Protein AF-A0A9E4MGE8-F1 (afdb_monomer)

Sequence (577 aa):
MRVRQAAPSGRPTAGGVLAAAIGLVLLVYFVRRAGAGDVAAGIARLGWAFLAVAALGGARFLVRAAAWMRCMDGSHRLRLRGTFQAVIAGDAVGNLTPLSLIAGEPAKALMLRHREPVGRTLPALVVENLFYTLTVAIVITSGLAVLPLVLQAPGPRWLAGAVLLTVLAALVVAAHWVVRSRVRAASRALGWLARRGVAAAWAARTAVRVRAVEDDLHAAYPHEWSRLLPVAGLELAFHLLAIAEIYLVLSLISGRTPTLLEAFLFESTNRVVGAAFKFVPLRIGVDEAGSGLLAGLIGFGTATGVTLALIRKGRMLVWTSLGVAALVGRGLSFGHVLAGQREPGADAAVVVMARSPVGGRAPKSRLADAVEREADRRRLYAAFLQDTIDICRSVEGAALRVAYTPDGGSAGLDALGVRGDELLQQRGADLGARERAAFADLFAAGFRKVVMVGSDLPTLPAGHIRQALEQVAAGTTVLGPSDDGGYYLIALAAPAPGATVPDLFSDIRWSTASALEDTRAAAGRAGLQVALVPGWRDVDDAAGLARLRAELAGGSGRARAPETTRVLDELFRGQPA

Structure (mmCIF, N/CA/C/O backbone):
data_AF-A0A9E4MGE8-F1
#
_entry.id   AF-A0A9E4MGE8-F1
#
loop_
_atom_site.group_PDB
_atom_site.id
_atom_site.type_symbol
_atom_site.label_atom_id
_atom_site.label_alt_id
_atom_site.label_comp_id
_atom_site.label_asym_id
_atom_site.label_entity_id
_atom_site.label_seq_id
_atom_site.pdbx_PDB_ins_code
_atom_site.Cartn_x
_atom_site.Cartn_y
_atom_site.Cartn_z
_atom_site.occupancy
_atom_site.B_iso_or_equiv
_atom_site.auth_seq_id
_atom_site.auth_comp_id
_atom_site.auth_asym_id
_atom_site.auth_atom_id
_atom_site.pdbx_PDB_model_num
ATOM 1 N N . MET A 1 1 ? 1.849 -36.539 -2.079 1.00 31.06 1 MET A N 1
ATOM 2 C CA . MET A 1 1 ? 0.618 -35.860 -1.613 1.00 31.06 1 MET A CA 1
ATOM 3 C C . MET A 1 1 ? 0.739 -34.386 -2.000 1.00 31.06 1 MET A C 1
ATOM 5 O O . MET A 1 1 ? 1.685 -33.737 -1.579 1.00 31.06 1 MET A O 1
ATOM 9 N N . ARG A 1 2 ? -0.081 -33.915 -2.949 1.00 28.81 2 ARG A N 1
ATOM 10 C CA . ARG A 1 2 ? 0.085 -32.626 -3.650 1.00 28.81 2 ARG A CA 1
ATOM 11 C C . ARG A 1 2 ? -0.424 -31.465 -2.791 1.00 28.81 2 ARG A C 1
ATOM 13 O O . ARG A 1 2 ? -1.624 -31.381 -2.549 1.00 28.81 2 ARG A O 1
ATOM 20 N N . VAL A 1 3 ? 0.449 -30.538 -2.405 1.00 24.02 3 VAL A N 1
ATOM 21 C CA . VAL A 1 3 ? 0.032 -29.251 -1.829 1.00 24.02 3 VAL A CA 1
ATOM 22 C C . VAL A 1 3 ? -0.209 -28.276 -2.986 1.00 24.02 3 VAL A C 1
ATOM 24 O O . VAL A 1 3 ? 0.709 -27.628 -3.477 1.00 24.02 3 VAL A O 1
ATOM 27 N N . ARG A 1 4 ? -1.457 -28.208 -3.467 1.00 24.45 4 ARG A N 1
ATOM 28 C CA . ARG A 1 4 ? -1.943 -27.109 -4.315 1.00 24.45 4 ARG A CA 1
ATOM 29 C C . ARG A 1 4 ? -1.897 -25.823 -3.483 1.00 24.45 4 ARG A C 1
ATOM 31 O O . ARG A 1 4 ? -2.769 -25.624 -2.644 1.00 24.45 4 ARG A O 1
ATOM 38 N N . GLN A 1 5 ? -0.918 -24.950 -3.705 1.00 31.92 5 GLN A N 1
ATOM 39 C CA . GLN A 1 5 ? -1.023 -23.565 -3.244 1.00 31.92 5 GLN A CA 1
ATOM 40 C C . GLN A 1 5 ? -1.653 -22.735 -4.359 1.00 31.92 5 GLN A C 1
ATOM 42 O O . GLN A 1 5 ? -1.094 -22.579 -5.442 1.00 31.92 5 GLN A O 1
ATOM 47 N N . ALA A 1 6 ? -2.882 -22.299 -4.099 1.00 25.64 6 ALA A N 1
ATOM 48 C CA . ALA A 1 6 ? -3.673 -21.474 -4.991 1.00 25.64 6 ALA A CA 1
ATOM 49 C C . ALA A 1 6 ? -2.993 -20.116 -5.212 1.00 25.64 6 ALA A C 1
ATOM 51 O O . ALA A 1 6 ? -2.552 -19.472 -4.259 1.00 25.64 6 ALA A O 1
ATOM 52 N N . ALA A 1 7 ? -2.957 -19.671 -6.469 1.00 28.05 7 ALA A N 1
ATOM 53 C CA . ALA A 1 7 ? -2.705 -18.277 -6.807 1.00 28.05 7 ALA A CA 1
ATOM 54 C C . ALA A 1 7 ? -3.651 -17.371 -5.991 1.00 28.05 7 ALA A C 1
ATOM 56 O O . ALA A 1 7 ? -4.811 -17.753 -5.790 1.00 28.05 7 ALA A O 1
ATOM 57 N N . PRO A 1 8 ? -3.216 -16.185 -5.527 1.00 29.73 8 PRO A N 1
ATOM 58 C CA . PRO A 1 8 ? -4.112 -15.249 -4.870 1.00 29.73 8 PRO A CA 1
ATOM 59 C C . PRO A 1 8 ? -5.097 -14.713 -5.913 1.00 29.73 8 PRO A C 1
ATOM 61 O O . PRO A 1 8 ? -4.849 -13.736 -6.613 1.00 29.73 8 PRO A O 1
ATOM 64 N N . SER A 1 9 ? -6.232 -15.393 -6.047 1.00 28.30 9 SER A N 1
ATOM 65 C CA . SER A 1 9 ? -7.427 -14.832 -6.657 1.00 28.30 9 SER A CA 1
ATOM 66 C C . SER A 1 9 ? -7.769 -13.539 -5.920 1.00 28.30 9 SER A C 1
ATOM 68 O O . SER A 1 9 ? -7.679 -13.522 -4.695 1.00 28.30 9 SER A O 1
ATOM 70 N N . GLY A 1 10 ? -8.268 -12.511 -6.610 1.00 36.81 10 GLY A N 1
ATOM 71 C CA . GLY A 1 10 ? -8.882 -11.325 -5.986 1.00 36.81 10 GLY A CA 1
ATOM 72 C C . GLY A 1 10 ? -10.137 -11.626 -5.144 1.00 36.81 10 GLY A C 1
ATOM 73 O O . GLY A 1 10 ? -10.943 -10.739 -4.890 1.00 36.81 10 GLY A O 1
ATOM 74 N N . ARG A 1 11 ? -10.330 -12.886 -4.737 1.00 38.44 11 ARG A N 1
ATOM 75 C CA . ARG A 1 11 ? -11.315 -13.321 -3.759 1.00 38.44 11 ARG A CA 1
ATOM 76 C C . ARG A 1 11 ? -10.761 -13.036 -2.360 1.00 38.44 11 ARG A C 1
ATOM 78 O O . ARG A 1 11 ? -9.571 -13.263 -2.129 1.00 38.44 11 ARG A O 1
ATOM 85 N N . PRO A 1 12 ? -11.597 -12.558 -1.426 1.00 50.50 12 PRO A N 1
ATOM 86 C CA . PRO A 1 12 ? -11.178 -12.350 -0.046 1.00 50.50 12 PRO A CA 1
ATOM 87 C C . PRO A 1 12 ? -10.554 -13.639 0.504 1.00 50.50 12 PRO A C 1
ATOM 89 O O . PRO A 1 12 ? -11.057 -14.738 0.260 1.00 50.50 12 PRO A O 1
ATOM 92 N N . THR A 1 13 ? -9.425 -13.515 1.206 1.00 57.91 13 THR A N 1
ATOM 93 C CA . THR A 1 13 ? -8.747 -14.674 1.799 1.00 57.91 13 THR A CA 1
ATOM 94 C C . THR A 1 13 ? -9.714 -15.391 2.740 1.00 57.91 13 THR A C 1
ATOM 96 O O . THR A 1 13 ? -10.454 -14.739 3.477 1.00 57.91 13 THR A O 1
ATOM 99 N N . ALA A 1 14 ? -9.718 -16.728 2.747 1.00 66.44 14 ALA A N 1
ATOM 100 C CA . ALA A 1 14 ? -10.630 -17.507 3.594 1.00 66.44 14 ALA A CA 1
ATOM 101 C C . ALA A 1 14 ? -10.556 -17.088 5.077 1.00 66.44 14 ALA A C 1
ATOM 103 O O . ALA A 1 14 ? -11.580 -16.988 5.747 1.00 66.44 14 ALA A O 1
ATOM 104 N N . GLY A 1 15 ? -9.356 -16.742 5.560 1.00 65.25 15 GLY A N 1
ATOM 105 C CA . GLY A 1 15 ? -9.156 -16.188 6.902 1.00 65.25 15 GLY A CA 1
ATOM 106 C C . GLY A 1 15 ? -9.789 -14.806 7.109 1.00 65.25 15 GLY A C 1
ATOM 107 O O . GLY A 1 15 ? -10.347 -14.554 8.171 1.00 65.25 15 GLY A O 1
ATOM 108 N N . GLY A 1 16 ? -9.768 -13.929 6.100 1.00 62.19 16 GLY A N 1
ATOM 109 C CA . GLY A 1 16 ? -10.437 -12.625 6.156 1.00 62.19 16 GLY A CA 1
ATOM 110 C C . GLY A 1 16 ? -11.963 -12.746 6.177 1.00 62.19 16 GLY A C 1
ATOM 111 O O . GLY A 1 16 ? -12.618 -12.049 6.948 1.00 62.19 16 GLY A O 1
ATOM 112 N N . VAL A 1 17 ? -12.525 -13.673 5.391 1.00 70.81 17 VAL A N 1
ATOM 113 C CA . VAL A 1 17 ? -13.969 -13.979 5.405 1.00 70.81 17 VAL A CA 1
ATOM 114 C C . VAL A 1 17 ? -14.391 -14.540 6.763 1.00 70.81 17 VAL A C 1
ATOM 116 O O . VAL A 1 17 ? -15.380 -14.086 7.333 1.00 70.81 17 VAL A O 1
ATOM 119 N N . LEU A 1 18 ? -13.616 -15.478 7.314 1.00 77.06 18 LEU A N 1
ATOM 120 C CA . LEU A 1 18 ? -13.885 -16.060 8.628 1.00 77.06 18 LEU A CA 1
ATOM 121 C C . LEU A 1 18 ? -13.809 -15.009 9.746 1.00 77.06 18 LEU A C 1
ATOM 123 O O . LEU A 1 18 ? -14.706 -14.944 10.582 1.00 77.06 18 LEU A O 1
ATOM 127 N N . ALA A 1 19 ? -12.785 -14.151 9.741 1.00 68.81 19 ALA A N 1
ATOM 128 C CA . ALA A 1 19 ? -12.653 -13.070 10.717 1.00 68.81 19 ALA A CA 1
ATOM 129 C C . ALA A 1 19 ? -13.820 -12.071 10.637 1.00 68.81 19 ALA A C 1
ATOM 131 O O . ALA A 1 19 ? -14.340 -11.657 11.672 1.00 68.81 19 ALA A O 1
ATOM 132 N N . ALA A 1 20 ? -14.272 -11.722 9.427 1.00 69.62 20 ALA A N 1
ATOM 133 C CA . ALA A 1 20 ? -15.438 -10.863 9.231 1.00 69.62 20 ALA A CA 1
ATOM 134 C C . ALA A 1 20 ? -16.737 -11.526 9.723 1.00 69.62 20 ALA A C 1
ATOM 136 O O . ALA A 1 20 ? -17.550 -10.866 10.368 1.00 69.62 20 ALA A O 1
ATOM 137 N N . ALA A 1 21 ? -16.916 -12.830 9.484 1.00 78.88 21 ALA A N 1
ATOM 138 C CA . ALA A 1 21 ? -18.068 -13.584 9.978 1.00 78.88 21 ALA A CA 1
ATOM 139 C C . ALA A 1 21 ? -18.095 -13.653 11.516 1.00 78.88 21 ALA A C 1
ATOM 141 O O . ALA A 1 21 ? -19.127 -13.374 12.123 1.00 78.88 21 ALA A O 1
ATOM 142 N N . ILE A 1 22 ? -16.954 -13.946 12.153 1.00 78.81 22 ILE A N 1
ATOM 143 C CA . ILE A 1 22 ? -16.813 -13.924 13.620 1.00 78.81 22 ILE A CA 1
ATOM 144 C C . ILE A 1 22 ? -17.110 -12.520 14.160 1.00 78.81 22 ILE A C 1
ATOM 146 O O . ILE A 1 22 ? -17.864 -12.371 15.121 1.00 78.81 22 ILE A O 1
ATOM 150 N N . GLY A 1 23 ? -16.565 -11.485 13.516 1.00 76.88 23 GLY A N 1
ATOM 151 C CA . GLY A 1 23 ? -16.836 -10.092 13.859 1.00 76.88 23 GLY A CA 1
ATOM 152 C C . GLY A 1 23 ? -18.323 -9.744 13.782 1.00 76.88 23 GLY A C 1
ATOM 153 O O . GLY A 1 23 ? -18.859 -9.118 14.692 1.00 76.88 23 GLY A O 1
ATOM 154 N N . LEU A 1 24 ? -19.030 -10.200 12.745 1.00 84.12 24 LEU A N 1
ATOM 155 C CA . LEU A 1 24 ? -20.470 -9.978 12.606 1.00 84.12 24 LEU A CA 1
ATOM 156 C C . LEU A 1 24 ? -21.272 -10.662 13.723 1.00 84.12 24 LEU A C 1
ATOM 158 O O . LEU A 1 24 ? -22.190 -10.057 14.276 1.00 84.12 24 LEU A O 1
ATOM 162 N N . VAL A 1 25 ? -20.906 -11.891 14.100 1.00 85.19 25 VAL A N 1
ATOM 163 C CA . VAL A 1 25 ? -21.530 -12.595 15.233 1.00 85.19 25 VAL A CA 1
ATOM 164 C C . VAL A 1 25 ? -21.305 -11.830 16.539 1.00 85.19 25 VAL A C 1
ATOM 166 O O . VAL A 1 25 ? -22.256 -11.618 17.292 1.00 85.19 25 VAL A O 1
ATOM 169 N N . LEU A 1 26 ? -20.079 -11.357 16.786 1.00 77.75 26 LEU A N 1
ATOM 170 C CA . LEU A 1 26 ? -19.760 -10.534 17.956 1.00 77.75 26 LEU A CA 1
ATOM 171 C C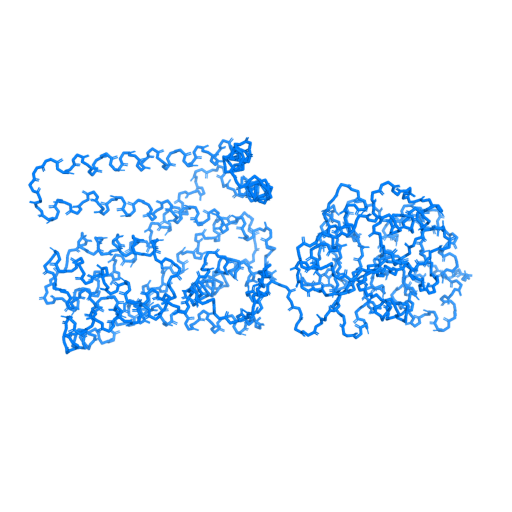 . LEU A 1 26 ? -20.566 -9.233 17.968 1.00 77.75 26 LEU A C 1
ATOM 173 O O . LEU A 1 26 ? -21.129 -8.881 19.002 1.00 77.75 26 LEU A O 1
ATOM 177 N N . LEU A 1 27 ? -20.682 -8.552 16.825 1.00 82.75 27 LEU A N 1
ATOM 178 C CA . LEU A 1 27 ? -21.488 -7.340 16.697 1.00 82.75 27 LEU A CA 1
ATOM 179 C C . LEU A 1 27 ? -22.944 -7.601 17.103 1.00 82.75 27 LEU A C 1
ATOM 181 O O . LEU A 1 27 ? -23.476 -6.903 17.965 1.00 82.75 27 LEU A O 1
ATOM 185 N N . VAL A 1 28 ? -23.577 -8.624 16.520 1.00 86.06 28 VAL A N 1
ATOM 186 C CA . VAL A 1 28 ? -24.973 -8.978 16.825 1.00 86.06 28 VAL A CA 1
ATOM 187 C C . VAL A 1 28 ? -25.135 -9.327 18.303 1.00 86.06 28 VAL A C 1
ATOM 189 O O . VAL A 1 28 ? -26.086 -8.872 18.940 1.00 86.06 28 VAL A O 1
ATOM 192 N N . TYR A 1 29 ? -24.200 -10.092 18.867 1.00 85.19 29 TYR A N 1
ATOM 193 C CA . TYR A 1 29 ? -24.209 -10.449 20.281 1.00 85.19 29 TYR A CA 1
ATOM 194 C C . TYR A 1 29 ? -24.134 -9.215 21.190 1.00 85.19 29 TYR A C 1
ATOM 196 O O . TYR A 1 29 ? -24.973 -9.067 22.078 1.00 85.19 29 TYR A O 1
ATOM 204 N N . PHE A 1 30 ? -23.182 -8.305 20.962 1.00 79.50 30 PHE A N 1
ATOM 205 C CA . PHE A 1 30 ? -23.012 -7.122 21.809 1.00 79.50 30 PHE A CA 1
ATOM 206 C C . PHE A 1 30 ? -24.156 -6.123 21.666 1.00 79.50 30 PHE A C 1
ATOM 208 O O . PHE A 1 30 ? -24.572 -5.564 22.675 1.00 79.50 30 PHE A O 1
ATOM 215 N N . VAL A 1 31 ? -24.719 -5.945 20.467 1.00 85.38 31 VAL A N 1
ATOM 216 C CA . VAL A 1 31 ? -25.910 -5.100 20.268 1.00 85.38 31 VAL A CA 1
ATOM 217 C C . VAL A 1 31 ? -27.126 -5.689 20.985 1.00 85.38 31 VAL A C 1
ATOM 219 O O . VAL A 1 31 ? -27.850 -4.959 21.659 1.00 85.38 31 VAL A O 1
ATOM 222 N N . ARG A 1 32 ? -27.339 -7.010 20.909 1.00 87.75 32 ARG A N 1
ATOM 223 C CA . ARG A 1 32 ? -28.428 -7.673 21.645 1.00 87.75 32 ARG A CA 1
ATOM 224 C C . ARG A 1 32 ? -28.228 -7.592 23.155 1.00 87.75 32 ARG A C 1
ATOM 226 O O . ARG A 1 32 ? -29.169 -7.261 23.864 1.00 87.75 32 ARG A O 1
ATOM 233 N N . ARG A 1 33 ? -27.009 -7.847 23.639 1.00 85.25 33 ARG A N 1
ATOM 234 C CA . ARG A 1 33 ? -26.662 -7.794 25.067 1.00 85.25 33 ARG A CA 1
ATOM 235 C C . ARG A 1 33 ? -26.763 -6.383 25.644 1.00 85.25 33 ARG A C 1
ATOM 237 O O . ARG A 1 33 ? -27.135 -6.231 26.799 1.00 85.25 33 ARG A O 1
ATOM 244 N N . ALA A 1 34 ? -26.413 -5.37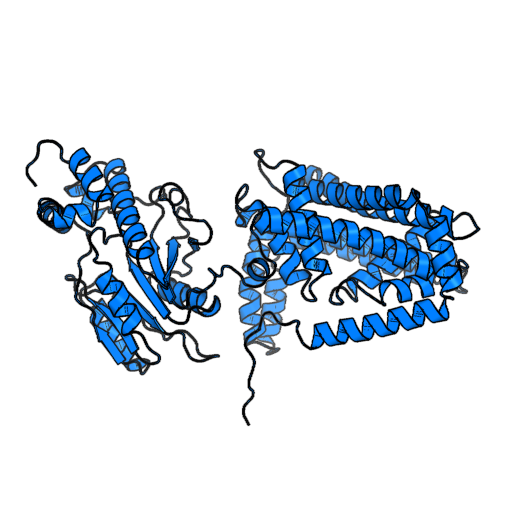3 24.855 1.00 79.75 34 ALA A N 1
ATOM 245 C CA . ALA A 1 34 ? -26.562 -3.970 25.216 1.00 79.75 34 ALA A CA 1
ATOM 246 C C . ALA A 1 34 ? -28.022 -3.494 25.245 1.00 79.75 34 ALA A C 1
ATOM 248 O O . ALA A 1 34 ? -28.279 -2.452 25.829 1.00 79.75 34 ALA A O 1
ATOM 249 N N . GLY A 1 35 ? -28.947 -4.222 24.613 1.00 87.88 35 GLY A N 1
ATOM 250 C CA . GLY A 1 35 ? -30.307 -3.756 24.363 1.00 87.88 35 GLY A CA 1
ATOM 251 C C . GLY A 1 35 ? -30.375 -2.923 23.082 1.00 87.88 35 GLY A C 1
ATOM 252 O O . GLY A 1 35 ? -29.946 -1.772 23.033 1.00 87.88 35 GLY A O 1
ATOM 253 N N . ALA A 1 36 ? -30.951 -3.494 22.019 1.00 88.25 36 ALA A N 1
ATOM 254 C CA . ALA A 1 36 ? -31.031 -2.823 20.718 1.00 88.25 36 ALA A CA 1
ATOM 255 C C . ALA A 1 36 ? -31.822 -1.499 20.774 1.00 88.25 36 ALA A C 1
ATOM 257 O O . ALA A 1 36 ? -31.479 -0.557 20.062 1.00 88.25 36 ALA A O 1
ATOM 258 N N . GLY A 1 37 ? -32.840 -1.416 21.640 1.00 89.62 37 GLY A N 1
ATOM 259 C CA . GLY A 1 37 ? -33.617 -0.194 21.867 1.00 89.62 37 GLY A CA 1
ATOM 260 C C . GLY A 1 37 ? -32.779 0.939 22.463 1.00 89.62 37 GLY A C 1
ATOM 261 O O . GLY A 1 37 ? -32.812 2.053 21.947 1.00 89.62 37 GLY A O 1
ATOM 262 N N . ASP A 1 38 ? -31.961 0.646 23.477 1.00 87.19 38 ASP A N 1
ATOM 263 C CA . ASP A 1 38 ? -31.092 1.637 24.125 1.00 87.19 38 ASP A CA 1
ATOM 264 C C . ASP A 1 38 ? -30.008 2.149 23.176 1.00 87.19 38 ASP A C 1
ATOM 266 O O . ASP A 1 38 ? -29.726 3.350 23.127 1.00 87.19 38 ASP A O 1
ATOM 270 N N . VAL A 1 39 ? -29.447 1.247 22.365 1.00 88.44 39 VAL A N 1
ATOM 271 C CA . VAL A 1 39 ? -28.485 1.598 21.315 1.00 88.44 39 VAL A CA 1
ATOM 272 C C . VAL A 1 39 ? -29.127 2.508 20.266 1.00 88.44 39 VAL A C 1
ATOM 274 O O . VAL A 1 39 ? -28.564 3.550 19.923 1.00 88.44 39 VAL A O 1
ATOM 277 N N . ALA A 1 40 ? -30.323 2.161 19.781 1.00 89.56 40 ALA A N 1
ATOM 278 C CA . ALA A 1 40 ? -31.053 2.977 18.815 1.00 89.56 40 ALA A CA 1
ATOM 279 C C . ALA A 1 40 ? -31.410 4.360 19.387 1.00 89.56 40 ALA A C 1
ATOM 281 O O . ALA A 1 40 ? -31.203 5.372 18.718 1.00 89.56 40 ALA A O 1
ATOM 282 N N . ALA A 1 41 ? -31.866 4.425 20.640 1.00 90.06 41 ALA A N 1
ATOM 283 C CA . ALA A 1 41 ? -32.166 5.678 21.328 1.00 90.06 41 ALA A CA 1
ATOM 284 C C . ALA A 1 41 ? -30.911 6.543 21.536 1.00 90.06 41 ALA A C 1
ATOM 286 O O . ALA A 1 41 ? -30.963 7.767 21.416 1.00 90.06 41 ALA A O 1
ATOM 287 N N . GLY A 1 42 ? -29.762 5.930 21.832 1.00 85.50 42 GLY A N 1
ATOM 288 C CA . GLY A 1 42 ? -28.476 6.621 21.909 1.00 85.50 42 GLY A CA 1
ATOM 289 C C . GLY A 1 42 ? -28.039 7.222 20.568 1.00 85.50 42 GLY A C 1
ATOM 290 O O . GLY A 1 42 ? -27.629 8.380 20.523 1.00 85.50 42 GLY A O 1
ATOM 291 N N . ILE A 1 43 ? -28.192 6.483 19.463 1.00 89.44 43 ILE A N 1
ATOM 292 C CA . ILE A 1 43 ? -27.929 6.997 18.107 1.00 89.44 43 ILE A CA 1
ATOM 293 C C . ILE A 1 43 ? -28.898 8.137 17.758 1.00 89.44 43 ILE A C 1
ATOM 295 O O . ILE A 1 43 ? -28.467 9.164 17.235 1.00 89.44 43 ILE A O 1
ATOM 299 N N . ALA A 1 44 ? -30.185 7.996 18.085 1.00 91.62 44 ALA A N 1
ATOM 300 C CA . ALA A 1 44 ? -31.191 9.029 17.839 1.00 91.62 44 ALA A CA 1
ATOM 301 C C . ALA A 1 44 ? -30.887 10.332 18.599 1.00 91.62 44 ALA A C 1
ATOM 303 O O . ALA A 1 44 ? -31.021 11.413 18.029 1.00 91.62 44 ALA A O 1
ATOM 304 N N . ARG A 1 45 ? -30.403 10.239 19.848 1.00 92.75 45 ARG A N 1
ATOM 305 C CA . ARG A 1 45 ? -29.980 11.397 20.659 1.00 92.75 45 ARG A CA 1
ATOM 306 C C . ARG A 1 45 ? -28.820 12.182 20.051 1.00 92.75 45 ARG A C 1
ATOM 308 O O . ARG A 1 45 ? -28.742 13.388 20.257 1.00 92.75 45 ARG A O 1
ATOM 315 N N . LEU A 1 46 ? -27.933 11.529 19.298 1.00 93.56 46 LEU A N 1
ATOM 316 C CA . LEU A 1 46 ? -26.842 12.222 18.613 1.00 93.56 46 LEU A CA 1
ATOM 317 C C . LEU A 1 46 ? -27.372 13.165 17.519 1.00 93.56 46 LEU A C 1
ATOM 319 O O . LEU A 1 46 ? -26.873 14.280 17.372 1.00 93.56 46 LEU A O 1
ATOM 323 N N . GLY A 1 47 ? -28.362 12.716 16.742 1.00 92.56 47 GLY A N 1
ATOM 324 C CA . GLY A 1 47 ? -28.975 13.497 15.665 1.00 92.56 47 GLY A CA 1
ATOM 325 C C . GLY A 1 47 ? -27.949 14.177 14.744 1.00 92.56 47 GLY A C 1
ATOM 326 O O . GLY A 1 47 ? -26.974 13.569 14.295 1.00 92.56 47 GLY A O 1
ATOM 327 N N . TRP A 1 48 ? -28.143 15.475 14.492 1.00 93.19 48 TRP A N 1
ATOM 328 C CA . TRP A 1 48 ? -27.269 16.284 13.633 1.00 93.19 48 TRP A CA 1
ATOM 329 C C . TRP A 1 48 ? -25.858 16.509 14.189 1.00 93.19 48 TRP A C 1
ATOM 331 O O . TRP A 1 48 ? -24.954 16.838 13.418 1.00 93.19 48 TRP A O 1
ATOM 341 N N . ALA A 1 49 ? -25.617 16.264 15.483 1.00 95.06 49 ALA A N 1
ATOM 342 C CA . ALA A 1 49 ? -24.269 16.335 16.049 1.00 95.06 49 ALA A CA 1
ATOM 343 C C . ALA A 1 49 ? -23.320 15.295 15.425 1.00 95.06 49 ALA A C 1
ATOM 345 O O . ALA A 1 49 ? -22.099 15.453 15.486 1.00 95.06 49 ALA A O 1
ATOM 346 N N . PHE A 1 50 ? -23.852 14.280 14.732 1.00 95.56 50 PHE A N 1
ATOM 347 C CA . PHE A 1 50 ? -23.054 13.381 13.901 1.00 95.56 50 PHE A CA 1
ATOM 348 C C . PHE A 1 50 ? -22.219 14.125 12.844 1.00 95.56 50 PHE A C 1
ATOM 350 O O . PHE A 1 50 ? -21.110 13.691 12.536 1.00 95.56 50 PHE A O 1
ATOM 357 N N . LEU A 1 51 ? -22.682 15.270 12.324 1.00 96.31 51 LEU A N 1
ATOM 358 C CA . LEU A 1 51 ? -21.892 16.087 11.395 1.00 96.31 51 LEU A CA 1
ATOM 359 C C . LEU A 1 51 ? -20.627 16.646 12.058 1.00 96.31 51 LEU A C 1
ATOM 361 O O . LEU A 1 51 ? -19.566 16.657 11.435 1.00 96.31 51 LEU A O 1
ATOM 365 N N . ALA A 1 52 ? -20.702 17.040 13.333 1.00 96.75 52 ALA A N 1
ATOM 366 C CA . ALA A 1 52 ? -19.533 17.468 14.098 1.00 96.75 52 ALA A CA 1
ATOM 367 C C . ALA A 1 52 ? -18.568 16.295 14.344 1.00 96.75 52 ALA A C 1
ATOM 369 O O . ALA A 1 52 ? -17.358 16.444 14.187 1.00 96.75 52 ALA A O 1
ATOM 370 N N . VAL A 1 53 ? -19.096 15.099 14.628 1.00 97.12 53 VAL A N 1
ATOM 371 C CA . VAL A 1 53 ? -18.306 13.857 14.732 1.00 97.12 53 VAL A CA 1
ATOM 372 C C . VAL A 1 53 ? -17.610 13.531 13.399 1.00 97.12 53 VAL A C 1
ATOM 374 O O . VAL A 1 53 ? -16.423 13.198 13.374 1.00 97.12 53 VAL A O 1
ATOM 377 N N . ALA A 1 54 ? -18.310 13.678 12.270 1.00 96.19 54 ALA A N 1
ATOM 378 C CA . ALA A 1 54 ? -17.747 13.533 10.929 1.00 96.19 54 ALA A CA 1
ATOM 379 C C . ALA A 1 54 ? -16.643 14.560 10.647 1.00 96.19 54 ALA A C 1
ATOM 381 O O . ALA A 1 54 ? -15.576 14.176 10.157 1.00 96.19 54 ALA A O 1
ATOM 382 N N . ALA A 1 55 ? -16.859 15.825 11.013 1.00 97.19 55 ALA A N 1
ATOM 383 C CA . ALA A 1 55 ? -15.895 16.909 10.852 1.00 97.19 55 ALA A CA 1
ATOM 384 C C . ALA A 1 55 ? -14.628 16.698 11.696 1.00 97.19 55 ALA A C 1
ATOM 386 O O . ALA A 1 55 ? -13.524 16.828 11.166 1.00 97.19 55 ALA A O 1
ATOM 387 N N . LEU A 1 56 ? -14.760 16.285 12.963 1.00 97.19 56 LEU A N 1
ATOM 388 C CA . LEU A 1 56 ? -13.624 15.906 13.813 1.00 97.19 56 LEU A CA 1
ATOM 389 C C . LEU A 1 56 ? -12.838 14.738 13.201 1.00 97.19 56 LEU A C 1
ATOM 391 O O . LEU A 1 56 ? -11.608 14.778 13.140 1.00 97.19 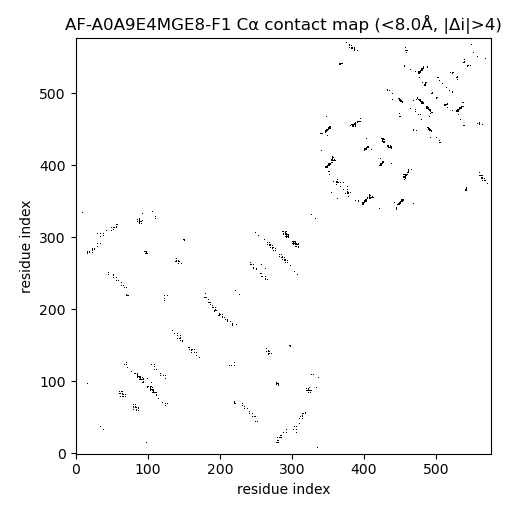56 LEU A O 1
ATOM 395 N N . GLY A 1 57 ? -13.536 13.745 12.639 1.00 95.06 57 GLY A N 1
ATOM 396 C CA . GLY A 1 57 ? -12.920 12.682 11.845 1.00 95.06 57 GLY A CA 1
ATOM 397 C C . GLY A 1 57 ? -12.111 13.201 10.651 1.00 95.06 57 GLY A C 1
ATOM 398 O O . GLY A 1 57 ? -11.004 12.728 10.407 1.00 95.06 57 GLY A O 1
ATOM 399 N N . GLY A 1 58 ? -12.631 14.197 9.933 1.00 96.25 58 GLY A N 1
ATOM 400 C CA . GLY A 1 58 ? -11.939 14.845 8.816 1.00 96.25 58 GLY A CA 1
ATOM 401 C C . GLY A 1 58 ? -10.710 15.638 9.249 1.00 96.25 58 GLY A C 1
ATOM 402 O O . GLY A 1 58 ? -9.651 15.522 8.632 1.00 96.25 58 GLY A O 1
ATOM 403 N N . ALA A 1 59 ? -10.818 16.387 10.349 1.00 97.56 59 ALA A N 1
ATOM 404 C CA . ALA A 1 59 ? -9.708 17.138 10.930 1.00 97.56 59 ALA A CA 1
ATOM 405 C C . ALA A 1 59 ? -8.519 16.224 11.261 1.00 97.56 59 ALA A C 1
ATOM 407 O O . ALA A 1 59 ? -7.371 16.572 10.993 1.00 97.56 59 ALA A O 1
ATOM 408 N N . ARG A 1 60 ? -8.782 15.004 11.739 1.00 96.88 60 ARG A N 1
ATOM 409 C CA . ARG A 1 60 ? -7.739 13.998 11.986 1.00 96.88 60 ARG A CA 1
ATOM 410 C C . ARG A 1 60 ? -6.991 13.593 10.716 1.00 96.88 60 ARG A C 1
ATOM 412 O O . ARG A 1 60 ? -5.767 13.489 10.737 1.00 96.88 60 ARG A O 1
ATOM 419 N N . PHE A 1 61 ? -7.699 13.387 9.607 1.00 96.19 61 PHE A N 1
ATOM 420 C CA . PHE A 1 61 ? -7.060 13.091 8.323 1.00 96.19 61 PHE A CA 1
ATOM 421 C C . PHE A 1 61 ? -6.268 14.285 7.777 1.00 96.19 61 PHE A C 1
ATOM 423 O O . PHE A 1 61 ? -5.204 14.085 7.193 1.00 96.19 61 PHE A O 1
ATOM 430 N N . LEU A 1 62 ? -6.736 15.519 7.999 1.00 96.25 62 LEU A N 1
ATOM 431 C CA . LEU A 1 62 ? -5.994 16.734 7.641 1.00 96.25 62 LEU A CA 1
ATOM 432 C C . LEU A 1 62 ? -4.682 16.844 8.417 1.00 96.25 62 LEU A C 1
ATOM 434 O O . LEU A 1 62 ? -3.647 17.130 7.821 1.00 96.25 62 LEU A O 1
ATOM 438 N N . VAL A 1 63 ? -4.721 16.573 9.721 1.00 96.38 63 VAL A N 1
ATOM 439 C CA . VAL A 1 63 ? -3.540 16.581 10.588 1.00 96.38 63 VAL A CA 1
ATOM 440 C C . VAL A 1 63 ? -2.515 15.539 10.133 1.00 96.38 63 VAL A C 1
ATOM 442 O O . VAL A 1 63 ? -1.350 15.889 9.956 1.00 96.38 63 VAL A O 1
ATOM 445 N N . ARG A 1 64 ? -2.941 14.304 9.825 1.00 94.19 64 ARG A N 1
ATOM 446 C CA . ARG A 1 64 ? -2.046 13.274 9.259 1.00 94.19 64 ARG A CA 1
ATOM 447 C C . ARG A 1 64 ? -1.477 13.660 7.896 1.00 94.19 64 ARG A C 1
ATOM 449 O O . ARG A 1 64 ? -0.295 13.465 7.631 1.00 94.19 64 ARG A O 1
ATOM 456 N N . ALA A 1 65 ? -2.297 14.243 7.021 1.00 94.00 65 ALA A N 1
ATOM 457 C CA . ALA A 1 65 ? -1.828 14.731 5.726 1.00 94.00 65 ALA A CA 1
ATOM 458 C C . ALA A 1 65 ? -0.776 15.842 5.885 1.00 94.00 65 ALA A C 1
ATOM 460 O O . ALA A 1 65 ? 0.220 15.848 5.164 1.00 94.00 65 ALA A O 1
ATOM 461 N N . ALA A 1 66 ? -0.968 16.752 6.844 1.00 93.25 66 ALA A N 1
ATOM 462 C CA . ALA A 1 66 ? 0.003 17.790 7.168 1.00 93.25 66 ALA A CA 1
ATOM 463 C C . ALA A 1 66 ? 1.299 17.205 7.753 1.00 93.25 66 ALA A C 1
ATOM 465 O O . ALA A 1 66 ? 2.377 17.642 7.355 1.00 93.25 66 ALA A O 1
ATOM 466 N N . ALA A 1 67 ? 1.208 16.205 8.637 1.00 92.19 67 ALA A N 1
ATOM 467 C CA . ALA A 1 67 ? 2.370 15.521 9.205 1.00 92.19 67 ALA A CA 1
ATOM 468 C C . ALA A 1 67 ? 3.203 14.856 8.102 1.00 92.19 67 ALA A C 1
ATOM 470 O O . ALA A 1 67 ? 4.397 15.129 7.979 1.00 92.19 67 ALA A O 1
ATOM 471 N N . TRP A 1 68 ? 2.551 14.100 7.214 1.00 90.81 68 TRP A N 1
ATOM 472 C CA . TRP A 1 68 ? 3.217 13.441 6.092 1.00 90.81 68 TRP A CA 1
ATOM 473 C C . TRP A 1 68 ? 3.888 14.430 5.129 1.00 90.81 68 TRP A C 1
ATOM 475 O O . TRP A 1 68 ? 5.025 14.208 4.720 1.00 90.81 68 TRP A O 1
ATOM 485 N N . MET A 1 69 ? 3.240 15.559 4.814 1.00 88.69 69 MET A N 1
ATOM 486 C CA . MET A 1 69 ? 3.849 16.614 3.987 1.00 88.69 69 MET A CA 1
ATOM 487 C C . MET A 1 69 ? 5.117 17.204 4.613 1.00 88.69 69 MET A C 1
ATOM 489 O O . MET A 1 69 ? 6.006 17.624 3.882 1.00 88.69 69 MET A O 1
ATOM 493 N N . ARG A 1 70 ? 5.211 17.255 5.947 1.00 87.31 70 ARG A N 1
ATOM 494 C CA . ARG A 1 70 ? 6.395 17.769 6.657 1.00 87.31 70 ARG A CA 1
ATOM 495 C C . ARG A 1 70 ? 7.537 16.762 6.736 1.00 87.31 70 ARG A C 1
ATOM 497 O O . ARG A 1 70 ? 8.667 17.174 6.969 1.00 87.31 70 ARG A O 1
ATOM 504 N N . CYS A 1 71 ? 7.262 15.481 6.502 1.00 85.50 71 CYS A N 1
ATOM 505 C CA . CYS A 1 71 ? 8.283 14.446 6.354 1.00 85.50 71 CYS A CA 1
ATOM 506 C C . CYS A 1 71 ? 8.917 14.418 4.951 1.00 85.50 71 CYS A C 1
ATOM 508 O O . CYS A 1 71 ? 9.824 13.624 4.721 1.00 85.50 71 CYS A O 1
ATOM 510 N N . MET A 1 72 ? 8.444 15.234 4.003 1.00 80.44 72 MET A N 1
ATOM 511 C CA . MET A 1 72 ? 9.017 15.329 2.659 1.00 80.44 72 MET A CA 1
ATOM 512 C C . MET A 1 72 ? 9.991 16.510 2.588 1.00 80.44 72 MET A C 1
ATOM 514 O O . MET A 1 72 ? 9.600 17.652 2.827 1.00 80.44 72 MET A O 1
ATOM 518 N N . ASP A 1 73 ? 11.253 16.253 2.239 1.00 65.44 73 ASP A N 1
ATOM 519 C CA . ASP A 1 73 ? 12.228 17.320 1.994 1.00 65.44 73 ASP A CA 1
ATOM 520 C C . ASP A 1 73 ? 11.953 18.021 0.649 1.00 65.44 73 ASP A C 1
ATOM 522 O O . ASP A 1 73 ? 11.562 17.379 -0.324 1.00 65.44 73 ASP A O 1
ATOM 526 N N . GLY A 1 74 ? 12.197 19.331 0.567 1.00 58.06 74 GLY A N 1
ATOM 527 C CA . GLY A 1 74 ? 12.091 20.117 -0.670 1.00 58.06 74 GLY A CA 1
ATOM 528 C C . GLY A 1 74 ? 10.710 20.734 -0.915 1.00 58.06 74 GLY A C 1
ATOM 529 O O . GLY A 1 74 ? 9.701 20.059 -1.102 1.00 58.06 74 GLY A O 1
ATOM 530 N N . SER A 1 75 ? 10.665 22.063 -0.958 1.00 48.88 75 SER A N 1
ATOM 531 C CA . SER A 1 75 ? 9.523 22.815 -1.465 1.00 48.88 75 SER A CA 1
ATOM 532 C C . SER A 1 75 ? 9.419 22.612 -2.975 1.00 48.88 75 SER A C 1
ATOM 534 O O . SER A 1 75 ? 10.324 23.024 -3.687 1.00 48.88 75 SER A O 1
ATOM 536 N N . HIS A 1 76 ? 8.353 21.967 -3.462 1.00 52.31 76 HIS A N 1
ATOM 537 C CA . HIS A 1 76 ? 7.393 22.528 -4.429 1.00 52.31 76 HIS A CA 1
ATOM 538 C C . HIS A 1 76 ? 6.389 21.464 -4.934 1.00 52.31 76 HIS A C 1
ATOM 540 O O . HIS A 1 76 ? 6.775 20.389 -5.358 1.00 52.31 76 HIS A O 1
ATOM 546 N N . ARG A 1 77 ? 5.100 21.862 -4.993 1.00 57.25 77 ARG A N 1
ATOM 547 C CA . ARG A 1 77 ? 3.929 21.283 -5.716 1.00 57.25 77 ARG A CA 1
ATOM 548 C C . ARG A 1 77 ? 2.908 20.411 -4.968 1.00 57.25 77 ARG A C 1
ATOM 550 O O . ARG A 1 77 ? 1.778 20.314 -5.464 1.00 57.25 77 ARG A O 1
ATOM 557 N N . LEU A 1 78 ? 3.175 19.860 -3.782 1.00 71.12 78 LEU A N 1
ATOM 558 C CA . LEU A 1 78 ? 2.119 19.139 -3.049 1.00 71.12 78 LEU A CA 1
ATOM 559 C C . LEU A 1 78 ? 1.139 20.086 -2.345 1.00 71.12 78 LEU A C 1
ATOM 561 O O . LEU A 1 78 ? 1.487 20.850 -1.450 1.00 71.12 78 LEU A O 1
ATOM 565 N N . ARG A 1 79 ? -0.133 20.008 -2.747 1.00 84.62 79 ARG A N 1
ATOM 566 C CA . ARG A 1 79 ? -1.245 20.713 -2.094 1.00 84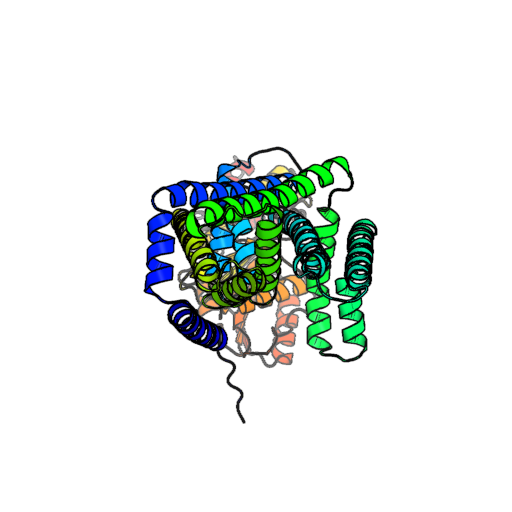.62 79 ARG A CA 1
ATOM 567 C C . ARG A 1 79 ? -1.850 19.827 -1.009 1.00 84.62 79 ARG A C 1
ATOM 569 O O . ARG A 1 79 ? -2.129 18.661 -1.289 1.00 84.62 79 ARG A O 1
ATOM 576 N N . LEU A 1 80 ? -2.194 20.415 0.142 1.00 88.12 80 LEU A N 1
ATOM 577 C CA . LEU A 1 80 ? -2.856 19.723 1.259 1.00 88.12 80 LEU A CA 1
ATOM 578 C C . LEU A 1 80 ? -4.069 18.903 0.805 1.00 88.12 80 LEU A C 1
ATOM 580 O O . LEU A 1 80 ? -4.222 17.757 1.204 1.00 88.12 80 LEU A O 1
ATOM 584 N N . ARG A 1 81 ? -4.885 19.440 -0.111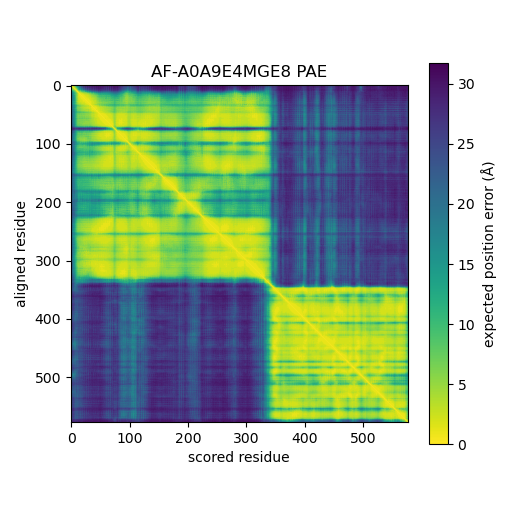 1.00 89.50 81 ARG A N 1
ATOM 585 C CA . ARG A 1 81 ? -6.037 18.727 -0.688 1.00 89.50 81 ARG A CA 1
ATOM 586 C C . ARG A 1 81 ? -5.649 17.411 -1.375 1.00 89.50 81 ARG A C 1
ATOM 588 O O . ARG A 1 81 ? -6.370 16.427 -1.255 1.00 89.50 81 ARG A O 1
ATOM 595 N N . GLY A 1 82 ? -4.539 17.395 -2.116 1.00 88.62 82 GLY A N 1
ATOM 596 C CA . GLY A 1 82 ? -4.071 16.201 -2.823 1.00 88.62 82 GLY A CA 1
ATOM 597 C C . GLY A 1 82 ? -3.579 15.127 -1.858 1.00 88.62 82 GLY A C 1
ATOM 598 O O . GLY A 1 82 ? -3.947 13.964 -2.012 1.00 88.62 82 GLY A O 1
ATOM 599 N N . THR A 1 83 ? -2.818 15.534 -0.842 1.00 91.50 83 THR A N 1
ATOM 600 C CA . THR A 1 83 ? -2.327 14.641 0.213 1.00 91.50 83 THR A CA 1
ATOM 601 C C . THR A 1 83 ? -3.467 14.118 1.078 1.00 91.50 83 THR A C 1
ATOM 603 O O . THR A 1 83 ? -3.534 12.928 1.348 1.00 91.50 83 THR A O 1
ATOM 606 N N . PHE A 1 84 ? -4.420 14.975 1.445 1.00 94.44 84 PHE A N 1
ATOM 607 C CA . PHE A 1 84 ? -5.622 14.587 2.176 1.00 94.44 84 PHE A CA 1
ATOM 608 C C . PHE A 1 84 ? -6.408 13.498 1.440 1.00 94.44 84 PHE A C 1
ATOM 610 O O . PHE A 1 84 ? -6.725 12.475 2.036 1.00 94.44 84 PHE A O 1
ATOM 617 N N . GLN A 1 85 ? -6.647 13.677 0.133 1.00 93.19 85 GLN A N 1
ATOM 618 C CA . GLN A 1 85 ? -7.293 12.664 -0.710 1.00 93.19 85 GLN A CA 1
ATOM 619 C C . GLN A 1 85 ? -6.522 11.339 -0.726 1.00 93.19 85 GLN A C 1
ATOM 621 O O . GLN A 1 85 ? -7.134 10.279 -0.651 1.00 93.19 85 GLN A O 1
ATOM 626 N N . ALA A 1 86 ? -5.189 11.399 -0.794 1.00 91.81 86 ALA A N 1
ATOM 627 C CA . ALA A 1 86 ? -4.347 10.210 -0.730 1.00 91.81 86 ALA A CA 1
ATOM 628 C C . ALA A 1 86 ? -4.454 9.499 0.629 1.00 91.81 86 ALA A C 1
ATOM 630 O O . ALA A 1 86 ? -4.589 8.280 0.669 1.00 91.81 86 ALA A O 1
ATOM 631 N N . VAL A 1 87 ? -4.459 10.249 1.737 1.00 93.38 87 VAL A N 1
ATOM 632 C CA . VAL A 1 87 ? -4.580 9.701 3.096 1.00 93.38 87 VAL A CA 1
ATOM 633 C C . VAL A 1 87 ? -5.929 9.010 3.304 1.00 93.38 87 VAL A C 1
ATOM 635 O O . VAL A 1 87 ? -5.936 7.865 3.753 1.00 93.38 87 VAL A O 1
ATOM 638 N N . ILE A 1 88 ? -7.053 9.649 2.950 1.00 94.94 88 ILE A N 1
ATOM 639 C CA . ILE A 1 88 ? -8.389 9.041 3.120 1.00 94.94 88 ILE A CA 1
ATOM 640 C C . ILE A 1 88 ? -8.577 7.803 2.237 1.00 94.94 88 ILE A C 1
ATOM 642 O O . ILE A 1 88 ? -9.226 6.844 2.641 1.00 94.94 88 ILE A O 1
ATOM 646 N N . ALA A 1 89 ? -7.983 7.790 1.046 1.00 90.88 89 ALA A N 1
ATOM 647 C CA . ALA A 1 89 ? -8.014 6.641 0.157 1.00 90.88 89 ALA A CA 1
ATOM 648 C C . ALA A 1 89 ? -7.193 5.466 0.689 1.00 90.88 89 ALA A C 1
ATOM 650 O O . ALA A 1 89 ? -7.663 4.330 0.677 1.00 90.88 89 ALA A O 1
ATOM 651 N N . GLY A 1 90 ? -5.985 5.732 1.191 1.00 89.00 90 GLY A N 1
ATOM 652 C CA . GLY A 1 90 ? -5.179 4.705 1.842 1.00 89.00 90 GLY A CA 1
ATOM 653 C C . GLY A 1 90 ? -5.847 4.146 3.095 1.00 89.00 90 GLY A C 1
ATOM 654 O O . GLY A 1 90 ? -5.809 2.937 3.313 1.00 89.00 90 GLY A O 1
ATOM 655 N N . ASP A 1 91 ? -6.517 4.996 3.879 1.00 90.56 91 ASP A N 1
ATOM 656 C CA . ASP A 1 91 ? -7.321 4.559 5.027 1.00 90.56 91 ASP A CA 1
ATOM 657 C C . ASP A 1 91 ? -8.507 3.688 4.589 1.00 90.56 91 ASP A C 1
ATOM 659 O O . ASP A 1 91 ? -8.733 2.628 5.166 1.00 90.56 91 ASP A O 1
ATOM 663 N N . ALA A 1 92 ? -9.205 4.060 3.510 1.00 89.88 92 ALA A N 1
ATOM 664 C CA . ALA A 1 92 ? -10.300 3.267 2.955 1.00 89.88 92 ALA A CA 1
ATOM 665 C C . ALA A 1 92 ? -9.839 1.870 2.503 1.00 89.88 92 ALA A C 1
ATOM 667 O O . ALA A 1 92 ? -10.460 0.867 2.859 1.00 89.88 92 ALA A O 1
ATOM 668 N N . VAL A 1 93 ? -8.719 1.786 1.776 1.00 85.12 93 VAL A N 1
ATOM 669 C CA . VAL A 1 93 ? -8.097 0.503 1.397 1.00 85.12 93 VAL A CA 1
ATOM 670 C C . VAL A 1 93 ? -7.697 -0.285 2.640 1.00 85.12 93 VAL A C 1
ATOM 672 O O . VAL A 1 93 ? -7.933 -1.491 2.712 1.00 85.12 93 VAL A O 1
ATOM 675 N N . GLY A 1 94 ? -7.138 0.393 3.642 1.00 84.12 94 GLY A N 1
ATOM 676 C CA . GLY A 1 94 ? -6.766 -0.209 4.915 1.00 84.12 94 GLY A CA 1
ATOM 677 C C . GLY A 1 94 ? -7.950 -0.820 5.665 1.00 84.12 94 GLY A C 1
ATOM 678 O O . GLY A 1 94 ? -7.853 -1.946 6.136 1.00 84.12 94 GLY A O 1
ATOM 679 N N . ASN A 1 95 ? -9.075 -0.111 5.739 1.00 85.56 95 ASN A N 1
ATOM 680 C CA . ASN A 1 95 ? -10.262 -0.538 6.481 1.00 85.56 95 ASN A CA 1
ATOM 681 C C . ASN A 1 95 ? -11.036 -1.665 5.786 1.00 85.56 95 ASN A C 1
ATOM 683 O O . ASN A 1 95 ? -11.660 -2.487 6.458 1.00 85.56 95 ASN A O 1
ATOM 687 N N . LEU A 1 96 ? -11.019 -1.698 4.451 1.00 82.19 96 LEU A N 1
ATOM 688 C CA . LEU A 1 96 ? -11.765 -2.674 3.652 1.00 82.19 96 LEU A CA 1
ATOM 689 C C . LEU A 1 96 ? -10.985 -3.967 3.389 1.00 82.19 96 LEU A C 1
ATOM 691 O O . LEU A 1 96 ? -11.573 -4.949 2.936 1.00 82.19 96 LEU A O 1
ATOM 695 N N . THR A 1 97 ? -9.678 -3.995 3.667 1.00 73.31 97 THR A N 1
ATOM 696 C CA . THR A 1 97 ? -8.832 -5.163 3.401 1.00 73.31 97 THR A CA 1
ATOM 697 C C . THR A 1 97 ? -8.253 -5.753 4.689 1.00 73.31 97 THR A C 1
ATOM 699 O O . THR A 1 97 ? -7.780 -5.017 5.551 1.00 73.31 97 THR A O 1
ATOM 702 N N . PRO A 1 98 ? -8.182 -7.092 4.817 1.00 62.12 98 PRO A N 1
ATOM 703 C CA . PRO A 1 98 ? -7.511 -7.740 5.950 1.00 62.12 98 PRO A CA 1
ATOM 704 C C . PRO A 1 98 ? -5.980 -7.552 5.929 1.00 62.12 98 PRO A C 1
ATOM 706 O O . PRO A 1 98 ? -5.279 -7.981 6.842 1.00 62.12 98 PRO A O 1
ATOM 709 N N . LEU A 1 99 ? -5.446 -6.908 4.884 1.00 62.44 99 LEU A N 1
ATOM 710 C CA . LEU A 1 99 ? -4.028 -6.635 4.661 1.00 62.44 99 LEU A CA 1
ATOM 711 C C . LEU A 1 99 ? -3.723 -5.137 4.785 1.00 62.44 99 LEU A C 1
ATOM 713 O O . LEU A 1 99 ? -2.934 -4.592 4.014 1.00 62.44 99 LEU A O 1
ATOM 717 N N . SER A 1 100 ? -4.333 -4.461 5.760 1.00 62.78 100 SER A N 1
ATOM 718 C CA . SER A 1 100 ? -4.288 -3.000 5.894 1.00 62.78 100 SER A CA 1
ATOM 719 C C . SER A 1 100 ? -2.872 -2.399 5.834 1.00 62.78 100 SER A C 1
ATOM 721 O O . SER A 1 100 ? -2.675 -1.321 5.284 1.00 62.78 100 SER A O 1
ATOM 723 N N . LEU A 1 101 ? -1.879 -3.099 6.404 1.00 54.44 101 LEU A N 1
ATOM 724 C CA . LEU A 1 101 ? -0.465 -2.693 6.422 1.00 54.44 101 LEU A CA 1
ATOM 725 C C . LEU A 1 101 ? 0.232 -2.860 5.065 1.00 54.44 101 LEU A C 1
ATOM 727 O O . LEU A 1 101 ? 1.185 -2.146 4.783 1.00 54.44 101 LEU A O 1
ATOM 731 N N . ILE A 1 102 ? -0.235 -3.796 4.238 1.00 58.50 102 ILE A N 1
ATOM 732 C CA . ILE A 1 102 ? 0.381 -4.142 2.953 1.00 58.50 102 ILE A CA 1
ATOM 733 C C . ILE A 1 102 ? -0.251 -3.335 1.815 1.00 58.50 102 ILE A C 1
ATOM 735 O O . ILE A 1 102 ? 0.445 -2.975 0.876 1.00 58.50 102 ILE A O 1
ATOM 739 N N . ALA A 1 103 ? -1.548 -3.026 1.897 1.00 64.12 103 ALA A N 1
ATOM 740 C CA . ALA A 1 103 ? -2.276 -2.354 0.819 1.00 64.12 103 ALA A CA 1
ATOM 741 C C . ALA A 1 103 ? -2.532 -0.857 1.079 1.00 64.12 103 ALA A C 1
ATOM 743 O O . ALA A 1 103 ? -2.451 -0.052 0.153 1.00 64.12 103 ALA A O 1
ATOM 744 N N . GLY A 1 104 ? -2.817 -0.462 2.326 1.00 75.06 104 GLY A N 1
ATOM 745 C CA . GLY A 1 104 ? -3.257 0.902 2.646 1.00 75.06 104 GLY A CA 1
ATOM 746 C C . GLY A 1 104 ? -2.165 1.961 2.492 1.00 75.06 104 GLY A C 1
ATOM 747 O O . GLY A 1 104 ? -2.407 3.016 1.912 1.00 75.06 104 GLY A O 1
ATOM 748 N N . GLU A 1 105 ? -0.949 1.684 2.968 1.00 82.44 105 GLU A N 1
ATOM 749 C CA . GLU A 1 105 ? 0.167 2.639 2.893 1.00 82.44 105 GLU A CA 1
ATOM 750 C C . GLU A 1 105 ? 0.676 2.838 1.450 1.00 82.44 105 GLU A C 1
ATOM 752 O O . GLU A 1 105 ? 0.757 3.989 1.008 1.00 82.44 105 GLU A O 1
ATOM 757 N N . PRO A 1 106 ? 0.909 1.780 0.641 1.00 75.25 106 PRO A N 1
ATOM 758 C CA . PRO A 1 106 ? 1.257 1.959 -0.769 1.00 75.25 106 PRO A CA 1
ATOM 759 C C . PRO A 1 106 ? 0.178 2.684 -1.577 1.00 75.25 106 PRO A C 1
ATOM 761 O O . PRO A 1 106 ? 0.514 3.474 -2.458 1.00 75.25 106 PRO A O 1
ATOM 764 N N . ALA A 1 107 ? -1.108 2.490 -1.259 1.00 79.06 107 ALA A N 1
ATOM 765 C CA . ALA A 1 107 ? -2.198 3.201 -1.926 1.00 79.06 107 ALA A CA 1
ATOM 766 C C . ALA A 1 107 ? -2.073 4.730 -1.787 1.00 79.06 107 ALA A C 1
ATOM 768 O O . ALA A 1 107 ? -2.293 5.450 -2.764 1.00 79.06 107 ALA A O 1
ATOM 769 N N . LYS A 1 108 ? -1.650 5.233 -0.614 1.00 87.25 108 LYS A N 1
ATOM 770 C CA . LYS A 1 108 ? -1.409 6.674 -0.401 1.00 87.25 108 LYS A CA 1
ATOM 771 C C . LYS A 1 108 ? -0.321 7.192 -1.342 1.00 87.25 108 LYS A C 1
ATOM 773 O O . LYS A 1 108 ? -0.517 8.202 -2.015 1.00 87.25 108 LYS A O 1
ATOM 778 N N . ALA A 1 109 ? 0.811 6.490 -1.413 1.00 81.75 109 ALA A N 1
ATOM 779 C CA . ALA A 1 109 ? 1.934 6.870 -2.270 1.00 81.75 109 ALA A CA 1
ATOM 780 C C . ALA A 1 109 ? 1.559 6.806 -3.762 1.00 81.75 109 ALA A C 1
ATOM 782 O O . ALA A 1 109 ? 1.830 7.741 -4.517 1.00 81.75 109 ALA A O 1
ATOM 783 N N . LEU A 1 110 ? 0.842 5.757 -4.180 1.00 75.75 110 LEU A N 1
ATOM 784 C CA . LEU A 1 110 ? 0.356 5.600 -5.553 1.00 75.75 110 LEU A CA 1
ATOM 785 C C . LEU A 1 110 ? -0.586 6.733 -5.976 1.00 75.75 110 LEU A C 1
ATOM 787 O O . LEU A 1 110 ? -0.498 7.204 -7.107 1.00 75.75 110 LEU A O 1
ATOM 791 N N . MET A 1 111 ? -1.441 7.231 -5.080 1.00 81.12 111 MET A N 1
ATOM 792 C CA . MET A 1 111 ? -2.324 8.364 -5.384 1.00 81.12 111 MET A CA 1
ATOM 793 C C . MET A 1 111 ? -1.595 9.685 -5.646 1.00 81.12 111 MET A C 1
ATOM 795 O O . MET A 1 111 ? -2.200 10.598 -6.221 1.00 81.12 111 MET A O 1
ATOM 799 N N . LEU A 1 112 ? -0.333 9.800 -5.224 1.00 83.12 112 LEU A N 1
ATOM 800 C CA . LEU A 1 112 ? 0.518 10.966 -5.453 1.00 83.12 112 LEU A CA 1
ATOM 801 C C . LEU A 1 112 ? 1.568 10.744 -6.548 1.00 83.12 112 LEU A C 1
ATOM 803 O O . LEU A 1 112 ? 2.244 11.707 -6.898 1.00 83.12 112 LEU A O 1
ATOM 807 N N . ARG A 1 113 ? 1.652 9.550 -7.156 1.00 77.25 113 ARG A N 1
ATOM 808 C CA . ARG A 1 113 ? 2.706 9.177 -8.124 1.00 77.25 113 ARG A CA 1
ATOM 809 C C . ARG A 1 113 ? 2.863 10.129 -9.314 1.00 77.25 113 ARG A C 1
ATOM 811 O O . ARG A 1 113 ? 3.950 10.264 -9.853 1.00 77.25 113 ARG A O 1
ATOM 818 N N . HIS A 1 114 ? 1.774 10.781 -9.730 1.00 71.50 114 HIS A N 1
ATOM 819 C CA . HIS A 1 114 ? 1.769 11.740 -10.844 1.00 71.50 114 HIS A CA 1
ATOM 820 C C . HIS A 1 114 ? 2.295 13.129 -10.452 1.00 71.50 114 HIS A C 1
ATOM 822 O O . HIS A 1 114 ? 2.468 13.986 -11.312 1.00 71.50 114 HIS A O 1
ATOM 828 N N . ARG A 1 115 ? 2.469 13.388 -9.153 1.00 74.31 115 ARG A N 1
ATOM 829 C CA . ARG A 1 115 ? 2.943 14.670 -8.614 1.00 74.31 115 ARG A CA 1
ATOM 830 C C . ARG A 1 115 ? 4.292 14.549 -7.932 1.00 74.31 115 ARG A C 1
ATOM 832 O O . ARG A 1 115 ? 5.068 15.486 -8.018 1.00 74.31 115 ARG A O 1
ATOM 839 N N . GLU A 1 116 ? 4.539 13.426 -7.269 1.00 75.06 116 GLU A N 1
ATOM 840 C CA . GLU A 1 116 ? 5.785 13.148 -6.568 1.00 75.06 116 GLU A CA 1
ATOM 841 C C . GLU A 1 116 ? 6.233 11.703 -6.812 1.00 75.06 116 GLU A C 1
ATOM 843 O O . GLU A 1 116 ? 5.405 10.786 -6.734 1.00 75.06 116 GLU A O 1
ATOM 848 N N . PRO A 1 117 ? 7.536 11.465 -7.053 1.00 73.81 117 PRO A N 1
ATOM 849 C CA . PRO A 1 117 ? 8.081 10.123 -7.193 1.00 73.81 117 PRO A CA 1
ATOM 850 C C . PRO A 1 117 ? 7.793 9.238 -5.973 1.00 73.81 117 PRO A C 1
ATOM 852 O O . PRO A 1 117 ? 7.921 9.651 -4.815 1.00 73.81 117 PRO A O 1
ATOM 855 N N . VAL A 1 118 ? 7.479 7.967 -6.231 1.00 73.00 118 VAL A N 1
ATOM 856 C CA . VAL A 1 118 ? 7.206 6.963 -5.186 1.00 73.00 118 VAL A CA 1
ATOM 857 C C . VAL A 1 118 ? 8.409 6.780 -4.247 1.00 73.00 118 VAL A C 1
ATOM 859 O O . VAL A 1 118 ? 8.229 6.635 -3.040 1.00 73.00 118 VAL A O 1
ATOM 862 N N . GLY A 1 119 ? 9.632 6.904 -4.776 1.00 69.12 119 GLY A N 1
ATOM 863 C CA . GLY A 1 119 ? 10.875 6.852 -3.998 1.00 69.12 119 GLY A CA 1
ATOM 864 C C . GLY A 1 119 ? 11.063 7.996 -2.992 1.00 69.12 119 GLY A C 1
ATOM 865 O O . GLY A 1 119 ? 11.904 7.880 -2.114 1.00 69.12 119 GLY A O 1
ATOM 866 N N . ARG A 1 120 ? 10.279 9.084 -3.071 1.00 72.81 120 ARG A N 1
ATOM 867 C CA . ARG A 1 120 ? 10.264 10.160 -2.057 1.00 72.81 120 ARG A CA 1
ATOM 868 C C . ARG A 1 120 ? 9.074 10.041 -1.110 1.00 72.81 120 ARG A C 1
ATOM 870 O O . ARG A 1 120 ? 9.197 10.285 0.087 1.00 72.81 120 ARG A O 1
ATOM 877 N N . THR A 1 121 ? 7.914 9.655 -1.639 1.00 78.94 121 THR A N 1
ATOM 878 C CA . THR A 1 121 ? 6.669 9.591 -0.860 1.00 78.94 121 THR A CA 1
ATOM 879 C C . THR A 1 121 ? 6.622 8.399 0.091 1.00 78.94 121 THR A C 1
ATOM 881 O O . THR A 1 121 ? 6.136 8.562 1.211 1.00 78.94 121 THR A O 1
ATOM 884 N N . LEU A 1 122 ? 7.150 7.231 -0.302 1.00 77.75 122 LEU A N 1
ATOM 885 C CA . LEU A 1 122 ? 7.193 6.047 0.563 1.00 77.75 122 LEU A CA 1
ATOM 886 C C . LEU A 1 122 ? 8.105 6.240 1.785 1.00 77.75 122 LEU A C 1
ATOM 888 O O . LEU A 1 122 ? 7.614 6.017 2.890 1.00 77.75 122 LEU A O 1
ATOM 892 N N . PRO A 1 123 ? 9.367 6.702 1.668 1.00 76.31 123 PRO A N 1
ATOM 893 C CA . PRO A 1 123 ? 10.208 6.910 2.849 1.00 76.31 123 PRO A CA 1
ATOM 894 C C . PRO A 1 123 ? 9.632 7.954 3.812 1.00 76.31 123 PRO A C 1
ATOM 896 O O . PRO A 1 123 ? 9.572 7.710 5.016 1.00 76.31 123 PRO A O 1
ATOM 899 N N . ALA A 1 124 ? 9.097 9.066 3.293 1.00 83.62 124 ALA A N 1
ATOM 900 C CA . ALA A 1 124 ? 8.407 10.070 4.107 1.00 83.62 124 ALA A CA 1
ATOM 901 C C . ALA A 1 124 ? 7.193 9.486 4.856 1.00 83.62 124 ALA A C 1
ATOM 903 O O . ALA A 1 124 ? 6.914 9.867 5.992 1.00 83.62 124 ALA A O 1
ATOM 904 N N . LEU A 1 125 ? 6.481 8.538 4.237 1.00 84.88 125 LEU A N 1
ATOM 905 C CA . LEU A 1 125 ? 5.355 7.837 4.854 1.00 84.88 125 LEU A CA 1
ATOM 906 C C . LEU A 1 125 ? 5.808 6.856 5.945 1.00 84.88 125 LEU A C 1
ATOM 908 O O . LEU A 1 125 ? 5.103 6.662 6.932 1.00 84.88 125 LEU A O 1
ATOM 912 N N . VAL A 1 126 ? 6.986 6.242 5.799 1.00 82.62 126 VAL A N 1
ATOM 913 C CA . VAL A 1 126 ? 7.586 5.417 6.860 1.00 82.62 126 VAL A CA 1
ATOM 914 C C . VAL A 1 126 ? 7.943 6.287 8.066 1.00 82.62 126 VAL A C 1
ATOM 916 O O . VAL A 1 126 ? 7.653 5.894 9.195 1.00 82.62 126 VAL A O 1
ATOM 919 N N . VAL A 1 127 ? 8.510 7.479 7.842 1.00 84.00 127 VAL A N 1
ATOM 920 C CA . VAL A 1 127 ? 8.808 8.439 8.918 1.00 84.00 127 VAL A CA 1
ATOM 921 C C . VAL A 1 127 ? 7.523 8.879 9.629 1.00 84.00 127 VAL A C 1
ATOM 923 O O . VAL A 1 127 ? 7.459 8.782 10.852 1.00 84.00 127 VAL A O 1
ATOM 926 N N . GLU A 1 128 ? 6.481 9.298 8.901 1.00 89.12 128 GLU A N 1
ATOM 927 C CA . GLU A 1 128 ? 5.185 9.665 9.506 1.00 89.12 128 GLU A CA 1
ATOM 928 C C . GLU A 1 128 ? 4.603 8.514 10.338 1.00 89.12 128 GLU A C 1
ATOM 930 O O . GLU A 1 128 ? 4.276 8.698 11.511 1.00 89.12 128 GLU A O 1
ATOM 935 N N . ASN A 1 129 ? 4.567 7.296 9.788 1.00 87.38 129 ASN A N 1
ATOM 936 C CA . ASN A 1 129 ? 4.032 6.136 10.497 1.00 87.38 129 ASN A CA 1
ATOM 937 C C . ASN A 1 129 ? 4.857 5.749 11.735 1.00 87.38 129 ASN A C 1
ATOM 939 O O . ASN A 1 129 ? 4.294 5.213 12.694 1.00 87.38 129 ASN A O 1
ATOM 943 N N . LEU A 1 130 ? 6.169 6.010 11.750 1.00 85.94 130 LEU A N 1
ATOM 944 C CA . LEU A 1 130 ? 7.001 5.831 12.941 1.00 85.94 130 LEU A CA 1
ATOM 945 C C . LEU A 1 130 ? 6.538 6.772 14.060 1.00 85.94 130 LEU A C 1
ATOM 947 O O . LEU A 1 130 ? 6.267 6.308 15.168 1.00 85.94 130 LEU A O 1
ATOM 951 N N . PHE A 1 131 ? 6.380 8.067 13.768 1.00 89.00 131 PHE A N 1
ATOM 952 C CA . PHE A 1 131 ? 5.876 9.046 14.737 1.00 89.00 131 PHE A CA 1
ATOM 953 C C . PHE A 1 131 ? 4.457 8.712 15.208 1.00 89.00 131 PHE A C 1
ATOM 955 O O . PHE A 1 131 ? 4.185 8.723 16.412 1.00 89.00 131 PHE A O 1
ATOM 962 N N . TYR A 1 132 ? 3.572 8.326 14.289 1.00 90.38 132 TYR A N 1
ATOM 963 C CA . TYR A 1 132 ? 2.232 7.851 14.625 1.00 90.38 132 TYR A CA 1
ATOM 964 C C . TYR A 1 132 ? 2.275 6.634 15.567 1.00 90.38 132 TYR A C 1
ATOM 966 O O . TYR A 1 132 ? 1.569 6.586 16.573 1.00 90.38 132 TYR A O 1
ATOM 974 N N . THR A 1 133 ? 3.138 5.653 15.295 1.00 87.56 133 THR A N 1
ATOM 975 C CA . THR A 1 133 ? 3.253 4.440 16.123 1.00 87.56 133 THR A CA 1
ATOM 976 C C . THR A 1 133 ? 3.787 4.756 17.521 1.00 87.56 133 THR A C 1
ATOM 978 O O . THR A 1 133 ? 3.277 4.220 18.506 1.00 87.56 133 THR A O 1
ATOM 981 N N . LEU A 1 134 ? 4.765 5.660 17.631 1.00 88.56 134 LEU A N 1
ATOM 982 C CA . LEU A 1 134 ? 5.294 6.110 18.921 1.00 88.56 134 LEU A CA 1
ATOM 983 C C . LEU A 1 134 ? 4.221 6.834 19.745 1.00 88.56 134 LEU A C 1
ATOM 985 O O . LEU A 1 134 ? 4.050 6.531 20.925 1.00 88.56 134 LEU A O 1
ATOM 989 N N . THR A 1 135 ? 3.445 7.734 19.134 1.00 91.44 135 THR A N 1
ATOM 990 C CA . THR A 1 135 ? 2.358 8.424 19.851 1.00 91.44 135 THR A CA 1
ATOM 991 C C . THR A 1 135 ? 1.229 7.471 20.252 1.00 91.44 135 THR A C 1
ATOM 993 O O . THR A 1 135 ? 0.710 7.581 21.361 1.00 91.44 135 THR A O 1
ATOM 996 N N . VAL A 1 136 ? 0.895 6.473 19.424 1.00 91.12 136 VAL A N 1
ATOM 997 C CA . VAL A 1 136 ? -0.037 5.391 19.795 1.00 91.12 136 VAL A CA 1
ATOM 998 C C . VAL A 1 136 ? 0.470 4.612 21.010 1.00 91.12 136 VAL A C 1
ATOM 1000 O O . VAL A 1 136 ? -0.304 4.372 21.937 1.00 91.12 136 VAL A O 1
ATOM 1003 N N . ALA A 1 137 ? 1.754 4.242 21.040 1.00 88.75 137 ALA A N 1
ATOM 1004 C CA . ALA A 1 137 ? 2.347 3.532 22.171 1.00 88.75 137 ALA A CA 1
ATOM 1005 C C . ALA A 1 137 ? 2.280 4.363 23.464 1.00 88.75 137 ALA A C 1
ATOM 1007 O O . ALA A 1 137 ? 1.947 3.818 24.520 1.00 88.75 137 ALA A O 1
ATOM 1008 N N . ILE A 1 138 ? 2.494 5.682 23.367 1.00 90.81 138 ILE A N 1
ATOM 1009 C CA . ILE A 1 138 ? 2.310 6.635 24.472 1.00 90.81 138 ILE A CA 1
ATOM 1010 C C . ILE A 1 138 ? 0.867 6.633 24.969 1.00 90.81 138 ILE A C 1
ATOM 1012 O O . ILE A 1 138 ? 0.638 6.447 26.161 1.00 90.81 138 ILE A O 1
ATOM 1016 N N . VAL A 1 139 ? -0.118 6.769 24.083 1.00 93.62 139 VAL A N 1
ATOM 1017 C CA . VAL A 1 139 ? -1.540 6.781 24.468 1.00 93.62 139 VAL A CA 1
ATOM 1018 C C . VAL A 1 139 ? -1.973 5.457 25.114 1.00 93.62 139 VAL A C 1
ATOM 1020 O O . VAL A 1 139 ? -2.688 5.467 26.119 1.00 93.62 139 VAL A O 1
ATOM 1023 N N . ILE A 1 140 ? -1.532 4.314 24.578 1.00 91.12 140 ILE A N 1
ATOM 1024 C CA . ILE A 1 140 ? -1.838 2.986 25.137 1.00 91.12 140 ILE A CA 1
ATOM 1025 C C . ILE A 1 140 ? -1.241 2.839 26.538 1.00 91.12 140 ILE A C 1
ATOM 1027 O O . ILE A 1 140 ? -1.953 2.523 27.489 1.00 91.12 140 ILE A O 1
ATOM 1031 N N . THR A 1 141 ? 0.057 3.105 26.677 1.00 89.12 141 THR A N 1
ATOM 1032 C CA . THR A 1 141 ? 0.772 2.915 27.947 1.00 89.12 141 THR A CA 1
ATOM 1033 C C . THR A 1 141 ? 0.256 3.865 29.021 1.00 89.12 141 THR A C 1
ATOM 1035 O O . THR A 1 141 ? 0.001 3.438 30.144 1.00 89.12 141 THR A O 1
ATOM 1038 N N . SER A 1 142 ? 0.023 5.131 28.671 1.00 90.94 142 SER A N 1
ATOM 1039 C CA . SER A 1 142 ? -0.546 6.121 29.587 1.00 90.94 142 SER A CA 1
ATOM 1040 C C . SER A 1 142 ? -1.968 5.763 30.016 1.00 90.94 142 SER A C 1
ATOM 1042 O O . SER A 1 142 ? -2.293 5.886 31.193 1.00 90.94 142 SER A O 1
ATOM 1044 N N . GLY A 1 143 ? -2.813 5.256 29.114 1.00 91.06 143 GLY A N 1
ATOM 1045 C CA . GLY A 1 143 ? -4.148 4.786 29.498 1.00 91.06 143 GLY A CA 1
ATOM 1046 C C . GLY A 1 143 ? -4.105 3.571 30.422 1.00 91.06 143 GLY A C 1
ATOM 1047 O O . GLY A 1 143 ? -4.805 3.554 31.431 1.00 91.06 143 GLY A O 1
ATOM 1048 N N . LEU A 1 144 ? -3.233 2.596 30.142 1.00 87.81 144 LEU A N 1
ATOM 1049 C CA . LEU A 1 144 ? -3.048 1.425 31.003 1.00 87.81 144 LEU A CA 1
ATOM 1050 C C . LEU A 1 144 ? -2.508 1.805 32.391 1.00 87.81 144 LEU A C 1
ATOM 1052 O O . LEU A 1 144 ? -2.921 1.215 33.386 1.00 87.81 144 LEU A O 1
ATOM 1056 N N . ALA A 1 145 ? -1.626 2.804 32.467 1.00 88.44 145 ALA A N 1
ATOM 1057 C CA . ALA A 1 145 ? -1.089 3.309 33.727 1.00 88.44 145 ALA A CA 1
ATOM 1058 C C . ALA A 1 145 ? -2.142 4.046 34.573 1.00 88.44 145 ALA A C 1
ATOM 1060 O O . ALA A 1 145 ? -2.126 3.933 35.797 1.00 88.44 145 ALA A O 1
ATOM 1061 N N . VAL A 1 146 ? -3.065 4.777 33.938 1.00 88.56 146 VAL A N 1
ATOM 1062 C CA . VAL A 1 146 ? -4.094 5.560 34.644 1.00 88.56 146 VAL A CA 1
ATOM 1063 C C . VAL A 1 146 ? -5.337 4.730 34.995 1.00 88.56 146 VAL A C 1
ATOM 1065 O O . VAL A 1 146 ? -6.011 5.024 35.981 1.00 88.56 146 VAL A O 1
ATOM 1068 N N . LEU A 1 147 ? -5.632 3.660 34.252 1.00 86.56 147 LEU A N 1
ATOM 1069 C CA . LEU A 1 147 ? -6.829 2.835 34.457 1.00 86.56 147 LEU A CA 1
ATOM 1070 C C . LEU A 1 147 ? -7.011 2.323 35.909 1.00 86.56 147 LEU A C 1
ATOM 1072 O O . LEU A 1 147 ? -8.117 2.463 36.433 1.00 86.56 147 LEU A O 1
ATOM 1076 N N . PRO A 1 148 ? -5.985 1.798 36.614 1.00 85.44 148 PRO A N 1
ATOM 1077 C CA . PRO A 1 148 ? -6.136 1.354 38.002 1.00 85.44 148 PRO A CA 1
ATOM 1078 C C . PRO A 1 148 ? -6.503 2.479 38.976 1.00 85.44 148 PRO A C 1
ATOM 1080 O O . PRO A 1 148 ? -7.186 2.215 39.963 1.00 85.44 148 PRO A O 1
ATOM 1083 N N . LEU A 1 149 ? -6.061 3.713 38.698 1.00 82.75 149 LEU A N 1
ATOM 1084 C CA . LEU A 1 149 ? -6.370 4.888 39.518 1.00 82.75 149 LEU A CA 1
ATOM 1085 C C . LEU A 1 149 ? -7.851 5.259 39.393 1.00 82.75 149 LEU A C 1
ATOM 1087 O O . LEU A 1 149 ? -8.503 5.532 40.395 1.00 82.75 149 LEU A O 1
ATOM 1091 N N . VAL A 1 150 ? -8.401 5.201 38.175 1.00 84.44 150 VAL A N 1
ATOM 1092 C CA . VAL A 1 150 ? -9.828 5.469 37.916 1.00 84.44 150 VAL A CA 1
ATOM 1093 C C . VAL A 1 150 ? -10.723 4.392 38.526 1.00 84.44 150 VAL A C 1
ATOM 1095 O O . VAL A 1 150 ? -11.780 4.705 39.063 1.00 84.44 150 VAL A O 1
ATOM 1098 N N . LEU A 1 151 ? -10.283 3.132 38.500 1.00 83.81 151 LEU A N 1
ATOM 1099 C CA . LEU A 1 151 ? -11.007 2.013 39.110 1.00 83.81 151 LEU A CA 1
ATOM 1100 C C . LEU A 1 151 ? -10.838 1.927 40.639 1.00 83.81 151 LEU A C 1
ATOM 1102 O O . LEU A 1 151 ? -11.327 0.968 41.233 1.00 83.81 151 LEU A O 1
ATOM 1106 N N . GLN A 1 152 ? -10.129 2.878 41.267 1.00 83.12 152 GLN A N 1
ATOM 1107 C CA . GLN A 1 152 ? -9.827 2.894 42.708 1.00 83.12 152 GLN A CA 1
ATOM 1108 C C . GLN A 1 152 ? -9.293 1.545 43.218 1.00 83.12 152 GLN A C 1
ATOM 1110 O O . GLN A 1 152 ? -9.638 1.060 44.295 1.00 83.12 152 GLN A O 1
ATOM 1115 N N . ALA A 1 153 ? -8.476 0.888 42.399 1.00 76.12 153 ALA A N 1
ATOM 1116 C CA . ALA A 1 153 ? -8.105 -0.491 42.634 1.00 76.12 153 ALA A CA 1
ATOM 1117 C C . ALA A 1 153 ? -7.157 -0.630 43.847 1.00 76.12 153 ALA A C 1
ATOM 1119 O O . ALA A 1 153 ? -6.171 0.105 43.930 1.00 76.12 153 ALA A O 1
ATOM 1120 N N . PRO A 1 154 ? -7.379 -1.601 44.755 1.00 74.06 154 PRO A N 1
ATOM 1121 C CA . PRO A 1 154 ? -6.580 -1.737 45.972 1.00 74.06 154 PRO A CA 1
ATOM 1122 C C . PRO A 1 154 ? -5.123 -2.150 45.687 1.00 74.06 154 PRO A C 1
ATOM 1124 O O . PRO A 1 154 ? -4.853 -2.987 44.812 1.00 74.06 154 PRO A O 1
ATOM 1127 N N . GLY A 1 155 ? -4.191 -1.590 46.471 1.00 78.06 155 GLY A N 1
ATOM 1128 C CA . GLY A 1 155 ? -2.743 -1.856 46.427 1.00 78.06 155 GLY A CA 1
ATOM 1129 C C . GLY A 1 155 ? -1.924 -0.851 45.592 1.00 78.06 155 GLY A C 1
ATOM 1130 O O . GLY A 1 155 ? -2.489 0.018 44.928 1.00 78.06 155 GLY A O 1
ATOM 1131 N N . PRO A 1 156 ? -0.579 -0.954 45.572 1.00 80.12 156 PRO A N 1
ATOM 1132 C CA . PRO A 1 156 ? 0.311 0.004 44.902 1.00 80.12 156 PRO A CA 1
ATOM 1133 C C . PRO A 1 156 ? 0.378 -0.207 43.376 1.00 80.12 156 PRO A C 1
ATOM 1135 O O . PRO A 1 156 ? 1.451 -0.246 42.779 1.00 80.12 156 PRO A O 1
ATOM 1138 N N . ARG A 1 157 ? -0.769 -0.349 42.698 1.00 79.62 157 ARG A N 1
ATOM 1139 C CA . ARG A 1 157 ? -0.837 -0.598 41.240 1.00 79.62 157 ARG A CA 1
ATOM 1140 C C . ARG A 1 157 ? -0.323 0.577 40.404 1.00 79.62 157 ARG A C 1
ATOM 1142 O O . ARG A 1 157 ? 0.047 0.387 39.247 1.00 79.62 157 ARG A O 1
ATOM 1149 N N . TRP A 1 158 ? -0.225 1.763 41.006 1.00 77.81 158 TRP A N 1
ATOM 1150 C CA . TRP A 1 158 ? 0.463 2.917 40.428 1.00 77.81 158 TRP A CA 1
ATOM 1151 C C . TRP A 1 158 ? 1.934 2.610 40.098 1.00 77.81 158 TRP A C 1
ATOM 1153 O O . TRP A 1 158 ? 2.451 3.141 39.119 1.00 77.81 158 TRP A O 1
ATOM 1163 N N . LEU A 1 159 ? 2.584 1.699 40.841 1.00 80.88 159 LEU A N 1
ATOM 1164 C CA . LEU A 1 159 ? 3.961 1.275 40.579 1.00 80.88 159 LEU A CA 1
ATOM 1165 C C . LEU A 1 159 ? 4.075 0.539 39.239 1.00 80.88 159 LEU A C 1
ATOM 1167 O O . LEU A 1 159 ? 4.988 0.808 38.466 1.00 80.88 159 LEU A O 1
ATOM 1171 N N . ALA A 1 160 ? 3.120 -0.340 38.919 1.00 81.00 160 ALA A N 1
ATOM 1172 C CA . ALA A 1 160 ? 3.081 -1.017 37.623 1.00 81.00 160 ALA A CA 1
ATOM 1173 C C . ALA A 1 160 ? 2.887 -0.013 36.472 1.00 81.00 160 ALA A C 1
ATOM 1175 O O . ALA A 1 160 ? 3.556 -0.116 35.446 1.00 81.00 160 ALA A O 1
ATOM 1176 N N . GLY A 1 161 ? 2.031 0.998 36.669 1.00 80.25 161 GLY A N 1
ATOM 1177 C CA . GLY A 1 161 ? 1.870 2.112 35.731 1.00 80.25 161 GLY A CA 1
ATOM 1178 C C . GLY A 1 161 ? 3.158 2.920 35.539 1.00 80.25 161 GLY A C 1
ATOM 1179 O O . GLY A 1 161 ? 3.550 3.193 34.406 1.00 80.25 161 GLY A O 1
ATOM 1180 N N . ALA A 1 162 ? 3.861 3.240 36.628 1.00 79.38 162 ALA A N 1
ATOM 1181 C CA . ALA A 1 162 ? 5.137 3.950 36.583 1.00 79.38 162 ALA A CA 1
ATOM 1182 C C . ALA A 1 162 ? 6.224 3.142 35.851 1.00 79.38 162 ALA A C 1
ATOM 1184 O O . ALA A 1 162 ? 6.948 3.691 35.018 1.00 79.38 162 ALA A O 1
ATOM 1185 N N . VAL A 1 163 ? 6.302 1.828 36.094 1.00 84.50 163 VAL A N 1
ATOM 1186 C CA . VAL A 1 163 ? 7.219 0.920 35.384 1.00 84.50 163 VAL A CA 1
ATOM 1187 C C . VAL A 1 163 ? 6.896 0.883 33.891 1.00 84.50 163 VAL A C 1
ATOM 1189 O O . VAL A 1 163 ? 7.796 1.064 33.075 1.00 84.50 163 VAL A O 1
ATOM 1192 N N . LEU A 1 164 ? 5.623 0.716 33.521 1.00 83.44 164 LEU A N 1
ATOM 1193 C CA . LEU A 1 164 ? 5.173 0.718 32.125 1.00 83.44 164 LEU A CA 1
ATOM 1194 C C . LEU A 1 164 ? 5.565 2.013 31.398 1.00 83.44 164 LEU A C 1
ATOM 1196 O O . LEU A 1 164 ? 6.132 1.960 30.307 1.00 83.44 164 LEU A O 1
ATOM 1200 N N . LEU A 1 165 ? 5.322 3.170 32.020 1.00 82.81 165 LEU A N 1
ATOM 1201 C CA . LEU A 1 165 ? 5.686 4.478 31.467 1.00 82.81 165 LEU A CA 1
ATOM 1202 C C . LEU A 1 165 ? 7.203 4.654 31.331 1.00 82.81 165 LEU A C 1
ATOM 1204 O O . LEU A 1 165 ? 7.671 5.171 30.318 1.00 82.81 165 LEU A O 1
ATOM 1208 N N . THR A 1 166 ? 7.974 4.182 32.312 1.00 82.12 166 THR A N 1
ATOM 1209 C CA . THR A 1 166 ? 9.445 4.240 32.285 1.00 82.12 166 THR A CA 1
ATOM 1210 C C . THR A 1 166 ? 10.010 3.360 31.170 1.00 82.12 166 THR A C 1
ATOM 1212 O O . THR A 1 166 ? 10.866 3.801 30.403 1.00 82.12 166 THR A O 1
ATOM 1215 N N . VAL A 1 167 ? 9.494 2.135 31.023 1.00 83.94 167 VAL A N 1
ATOM 1216 C CA . VAL A 1 167 ? 9.873 1.217 29.939 1.00 83.94 167 VAL A CA 1
ATOM 1217 C C . VAL A 1 167 ? 9.544 1.830 28.582 1.00 83.94 167 VAL A C 1
ATOM 1219 O O . VAL A 1 167 ? 10.379 1.811 27.681 1.00 83.94 167 VAL A O 1
ATOM 1222 N N . LEU A 1 168 ? 8.361 2.425 28.430 1.00 84.31 168 LEU A N 1
ATOM 1223 C CA . LEU A 1 168 ? 7.996 3.104 27.195 1.00 84.31 168 LEU A CA 1
ATOM 1224 C C . LEU A 1 168 ? 8.930 4.285 26.894 1.00 84.31 168 LEU A C 1
ATOM 1226 O O . LEU A 1 168 ? 9.380 4.413 25.758 1.00 84.31 168 LEU A O 1
ATOM 1230 N N . ALA A 1 169 ? 9.238 5.132 27.879 1.00 82.94 169 ALA A N 1
ATOM 1231 C CA . ALA A 1 169 ? 10.160 6.251 27.690 1.00 82.94 169 ALA A CA 1
ATOM 1232 C C . ALA A 1 169 ? 11.534 5.755 27.211 1.00 82.94 169 ALA A C 1
ATOM 1234 O O . ALA A 1 169 ? 12.075 6.279 26.235 1.00 82.94 169 ALA A O 1
ATOM 1235 N N . ALA A 1 170 ? 12.049 4.680 27.818 1.00 83.75 170 ALA A N 1
ATOM 1236 C CA . ALA A 1 170 ? 13.281 4.030 27.383 1.00 83.75 170 ALA A CA 1
ATOM 1237 C C . ALA A 1 170 ? 13.180 3.483 25.946 1.00 83.75 170 ALA A C 1
ATOM 1239 O O . ALA A 1 170 ? 14.112 3.660 25.164 1.00 83.75 170 ALA A O 1
ATOM 1240 N N . LEU A 1 171 ? 12.049 2.878 25.560 1.00 82.88 171 LEU A N 1
ATOM 1241 C CA . LEU A 1 171 ? 11.818 2.384 24.196 1.00 82.88 171 LEU A CA 1
ATOM 1242 C C . LEU A 1 171 ? 11.747 3.512 23.160 1.00 82.88 171 LEU A C 1
ATOM 1244 O O . LEU A 1 171 ? 12.285 3.357 22.067 1.00 82.88 171 LEU A O 1
ATOM 1248 N N . VAL A 1 172 ? 11.123 4.647 23.487 1.00 83.25 172 VAL A N 1
ATOM 1249 C CA . VAL A 1 172 ? 11.068 5.822 22.600 1.00 83.25 172 VAL A CA 1
ATOM 1250 C C . VAL A 1 172 ? 12.471 6.399 22.398 1.00 83.25 172 VAL A C 1
ATOM 1252 O O . VAL A 1 172 ? 12.869 6.663 21.261 1.00 83.25 172 VAL A O 1
ATOM 1255 N N . VAL A 1 173 ? 13.249 6.536 23.478 1.00 84.50 173 VAL A N 1
ATOM 1256 C CA . VAL A 1 173 ? 14.651 6.980 23.412 1.00 84.50 173 VAL A CA 1
ATOM 1257 C C . VAL A 1 173 ? 15.493 5.995 22.602 1.00 84.50 173 VAL A C 1
ATOM 1259 O O . VAL A 1 173 ? 16.246 6.417 21.726 1.00 84.50 173 VAL A O 1
ATOM 1262 N N . ALA A 1 174 ? 15.327 4.689 22.825 1.00 81.50 174 ALA A N 1
ATOM 1263 C CA . ALA A 1 174 ? 16.020 3.651 22.071 1.00 81.50 174 ALA A CA 1
ATOM 1264 C C . ALA A 1 174 ? 15.646 3.679 20.582 1.00 81.50 174 ALA A C 1
ATOM 1266 O O . ALA A 1 174 ? 16.533 3.597 19.737 1.00 81.50 174 ALA A O 1
ATOM 1267 N N . ALA A 1 175 ? 14.366 3.848 20.238 1.00 79.31 175 ALA A N 1
ATOM 1268 C CA . ALA A 1 175 ? 13.912 3.955 18.853 1.00 79.31 175 ALA A CA 1
ATOM 1269 C C . ALA A 1 175 ? 14.527 5.177 18.157 1.00 79.31 175 ALA A C 1
ATOM 1271 O O . ALA A 1 175 ? 15.087 5.048 17.068 1.00 79.31 175 ALA A O 1
ATOM 1272 N N . HIS A 1 176 ? 14.501 6.344 18.810 1.00 82.00 176 HIS A N 1
ATOM 1273 C CA . HIS A 1 176 ? 15.163 7.542 18.299 1.00 82.00 176 HIS A CA 1
ATOM 1274 C C . HIS A 1 176 ? 16.674 7.323 18.128 1.00 82.00 176 HIS A C 1
ATOM 1276 O O . HIS A 1 176 ? 17.237 7.673 17.091 1.00 82.00 176 HIS A O 1
ATOM 1282 N N . TRP A 1 177 ? 17.329 6.709 19.116 1.00 82.25 177 TRP A N 1
ATOM 1283 C CA . TRP A 1 177 ? 18.757 6.405 19.073 1.00 82.25 177 TRP A CA 1
ATOM 1284 C C . TRP A 1 177 ? 19.112 5.444 17.935 1.00 82.25 177 TRP A C 1
ATOM 1286 O O . TRP A 1 177 ? 20.071 5.711 17.216 1.00 82.25 177 TRP A O 1
ATOM 1296 N N . VAL A 1 178 ? 18.341 4.373 17.720 1.00 79.25 178 VAL A N 1
ATOM 1297 C CA . VAL A 1 178 ? 18.565 3.405 16.632 1.00 79.25 178 VAL A CA 1
ATOM 1298 C C . VAL A 1 178 ? 18.498 4.096 15.272 1.00 79.25 178 VAL A C 1
ATOM 1300 O O . VAL A 1 178 ? 19.422 3.950 14.469 1.00 79.25 178 VAL A O 1
ATOM 1303 N N . VAL A 1 179 ? 17.447 4.889 15.043 1.00 77.00 179 VAL A N 1
ATOM 1304 C CA . VAL A 1 179 ? 17.244 5.600 13.774 1.00 77.00 179 VAL A CA 1
ATOM 1305 C C . VAL A 1 179 ? 18.329 6.661 13.560 1.00 77.00 179 VAL A C 1
ATOM 1307 O O . VAL A 1 179 ? 18.898 6.758 12.473 1.00 77.00 179 VAL A O 1
ATOM 1310 N N . ARG A 1 180 ? 18.693 7.418 14.606 1.00 76.62 180 ARG A N 1
ATOM 1311 C CA . ARG A 1 180 ? 19.744 8.448 14.536 1.00 76.62 180 ARG A CA 1
ATOM 1312 C C . ARG A 1 180 ? 21.137 7.852 14.337 1.00 76.62 180 ARG A C 1
ATOM 1314 O O . ARG A 1 180 ? 21.945 8.418 13.608 1.00 76.62 180 ARG A O 1
ATOM 1321 N N . SER A 1 181 ? 21.415 6.708 14.951 1.00 73.88 181 SER A N 1
ATOM 1322 C CA . SER A 1 181 ? 22.718 6.036 14.871 1.00 73.88 181 SER A CA 1
ATOM 1323 C C . SER A 1 181 ? 22.920 5.285 13.549 1.00 73.88 181 SER A C 1
ATOM 1325 O O . SER A 1 181 ? 23.939 4.615 13.381 1.00 73.88 181 SER A O 1
ATOM 1327 N N . ARG A 1 182 ? 21.953 5.360 12.615 1.00 75.44 182 ARG A N 1
ATOM 1328 C CA . ARG A 1 182 ? 21.926 4.624 11.336 1.00 75.44 182 ARG A CA 1
ATOM 1329 C C . ARG A 1 182 ? 22.176 3.125 11.519 1.00 75.44 182 ARG A C 1
ATOM 1331 O O . ARG A 1 182 ? 22.766 2.444 10.673 1.00 75.44 182 ARG A O 1
ATOM 1338 N N . VAL A 1 183 ? 21.751 2.597 12.666 1.00 73.19 183 VAL A N 1
ATOM 1339 C CA . VAL A 1 183 ? 21.943 1.196 13.015 1.00 73.19 183 VAL A CA 1
ATOM 1340 C C . VAL A 1 183 ? 20.877 0.395 12.284 1.00 73.19 183 VAL A C 1
ATOM 1342 O O . VAL A 1 183 ? 19.690 0.526 12.554 1.00 73.19 183 VAL A O 1
ATOM 1345 N N . ARG A 1 184 ? 21.317 -0.479 11.376 1.00 81.88 184 ARG A N 1
ATOM 1346 C CA . ARG A 1 184 ? 20.478 -1.421 10.616 1.00 81.88 184 ARG A CA 1
ATOM 1347 C C . ARG A 1 184 ? 19.922 -2.548 11.501 1.00 81.88 184 ARG A C 1
ATOM 1349 O O . ARG A 1 184 ? 20.297 -3.712 11.351 1.00 81.88 184 ARG A O 1
ATOM 1356 N N . ALA A 1 185 ? 19.153 -2.194 12.526 1.00 79.31 185 ALA A N 1
ATOM 1357 C CA . ALA A 1 185 ? 18.745 -3.089 13.602 1.00 79.31 185 ALA A CA 1
ATOM 1358 C C . ALA A 1 185 ? 17.861 -4.242 13.105 1.00 79.31 185 ALA A C 1
ATOM 1360 O O . ALA A 1 185 ? 18.100 -5.395 13.473 1.00 79.31 185 ALA A O 1
ATOM 1361 N N . ALA A 1 186 ? 16.889 -3.964 12.235 1.00 79.62 186 ALA A N 1
ATOM 1362 C CA . ALA A 1 186 ? 15.939 -4.958 11.754 1.00 79.62 186 ALA A CA 1
ATOM 1363 C C . ALA A 1 186 ? 16.606 -5.946 10.788 1.00 79.62 186 ALA A C 1
ATOM 1365 O O . ALA A 1 186 ? 16.456 -7.161 10.947 1.00 79.62 186 ALA A O 1
ATOM 1366 N N . SER A 1 187 ? 17.419 -5.467 9.837 1.00 83.81 187 SER A N 1
ATOM 1367 C CA . SER A 1 187 ? 18.149 -6.380 8.945 1.00 83.81 187 SER A CA 1
ATOM 1368 C C . SER A 1 187 ? 19.254 -7.160 9.673 1.00 83.81 187 SER A C 1
ATOM 1370 O O . SER A 1 187 ? 19.504 -8.318 9.329 1.00 83.81 187 SER A O 1
ATOM 1372 N N . ARG A 1 188 ? 19.871 -6.598 10.727 1.00 85.50 188 ARG A N 1
ATOM 1373 C CA . ARG A 1 188 ? 20.800 -7.334 11.609 1.00 85.50 188 ARG A CA 1
ATOM 1374 C C . ARG A 1 188 ? 20.094 -8.419 12.420 1.00 85.50 188 ARG A C 1
ATOM 1376 O O . ARG A 1 188 ? 20.630 -9.523 12.507 1.00 85.50 188 ARG A O 1
ATOM 1383 N N . ALA A 1 189 ? 18.912 -8.140 12.968 1.00 84.25 189 ALA A N 1
ATOM 1384 C CA . ALA A 1 189 ? 18.115 -9.123 13.701 1.00 84.25 189 ALA A CA 1
ATOM 1385 C C . ALA A 1 189 ? 17.680 -10.285 12.792 1.00 84.25 189 ALA A C 1
ATOM 1387 O O . ALA A 1 189 ? 17.861 -11.449 13.147 1.00 84.25 189 ALA A O 1
ATOM 1388 N N . LEU A 1 190 ? 17.203 -9.987 11.578 1.00 83.75 190 LEU A N 1
ATOM 1389 C CA . LEU A 1 190 ? 16.865 -11.009 10.581 1.00 83.75 190 LEU A CA 1
ATOM 1390 C C . LEU A 1 190 ? 18.091 -11.816 10.136 1.00 83.75 190 LEU A C 1
ATOM 1392 O O . LEU A 1 190 ? 18.009 -13.034 10.009 1.00 83.75 190 LEU A O 1
ATOM 1396 N N . GLY A 1 191 ? 19.244 -11.167 9.954 1.00 80.50 191 GLY A N 1
ATOM 1397 C CA . GLY A 1 191 ? 20.503 -11.857 9.663 1.00 80.50 191 GLY A CA 1
ATOM 1398 C C . GLY A 1 191 ? 20.959 -12.765 10.809 1.00 80.50 191 GLY A C 1
ATOM 1399 O O . GLY A 1 191 ? 21.453 -13.864 10.572 1.00 80.50 191 GLY A O 1
ATOM 1400 N N . TRP A 1 192 ? 20.756 -12.347 12.060 1.00 86.88 192 TRP A N 1
ATOM 1401 C CA . TRP A 1 192 ? 21.014 -13.181 13.233 1.00 86.88 192 TRP A CA 1
ATOM 1402 C C . TRP A 1 192 ? 20.072 -14.391 13.302 1.00 86.88 192 TRP A C 1
ATOM 1404 O O . TRP A 1 192 ? 20.551 -15.501 13.525 1.00 86.88 192 TRP A O 1
ATOM 1414 N N . LEU A 1 193 ? 18.774 -14.210 13.027 1.00 84.38 193 LEU A N 1
ATOM 1415 C CA . LEU A 1 193 ? 17.802 -15.310 12.940 1.00 84.38 193 LEU A CA 1
ATOM 1416 C C . LEU A 1 193 ? 18.167 -16.302 11.831 1.00 84.38 193 LEU A C 1
ATOM 1418 O O . LEU A 1 193 ? 18.142 -17.512 12.057 1.00 84.38 193 LEU A O 1
ATOM 1422 N N . ALA A 1 194 ? 18.578 -15.792 10.667 1.00 84.00 194 ALA A N 1
ATOM 1423 C CA . ALA A 1 194 ? 19.024 -16.619 9.554 1.00 84.00 194 ALA A CA 1
ATOM 1424 C C . ALA A 1 194 ? 20.251 -17.466 9.927 1.00 84.00 194 ALA A C 1
ATOM 1426 O O . ALA A 1 194 ? 20.272 -18.662 9.644 1.00 84.00 194 ALA A O 1
ATOM 1427 N N . ARG A 1 195 ? 21.230 -16.883 10.637 1.00 87.62 195 ARG A N 1
ATOM 1428 C CA . ARG A 1 195 ? 22.406 -17.611 11.153 1.00 87.62 195 ARG A CA 1
ATOM 1429 C C . ARG A 1 195 ? 22.057 -18.675 12.195 1.00 87.62 195 ARG A C 1
ATOM 1431 O O . ARG A 1 195 ? 22.801 -19.635 12.336 1.00 87.62 195 ARG A O 1
ATOM 1438 N N . ARG A 1 196 ? 20.940 -18.522 12.912 1.00 88.00 196 ARG A N 1
ATOM 1439 C CA . ARG A 1 196 ? 20.427 -19.525 13.861 1.00 88.00 196 ARG A CA 1
ATOM 1440 C C . ARG A 1 196 ? 19.551 -20.601 13.213 1.00 88.00 196 ARG A C 1
ATOM 1442 O O . ARG A 1 196 ? 18.980 -21.418 13.926 1.00 88.00 196 ARG A O 1
ATOM 1449 N N . GLY A 1 197 ? 19.414 -20.602 11.887 1.00 79.75 197 GLY A N 1
ATOM 1450 C CA . GLY A 1 197 ? 18.625 -21.599 11.159 1.00 79.75 197 GLY A CA 1
ATOM 1451 C C . GLY A 1 197 ? 17.110 -21.379 11.221 1.00 79.75 197 GLY A C 1
ATOM 1452 O O . GLY A 1 197 ? 16.358 -22.126 10.597 1.00 79.75 197 GLY A O 1
ATOM 1453 N N . VAL A 1 198 ? 16.630 -20.338 11.910 1.00 75.88 198 VAL A N 1
ATOM 1454 C CA . VAL A 1 198 ? 15.194 -20.059 12.033 1.00 75.88 198 VAL A CA 1
ATOM 1455 C C . VAL A 1 198 ? 14.687 -19.465 10.724 1.00 75.88 198 VAL A C 1
ATOM 1457 O O . VAL A 1 198 ? 14.993 -18.320 10.392 1.00 75.88 198 VAL A O 1
ATOM 1460 N N . ALA A 1 199 ? 13.925 -20.263 9.968 1.00 77.06 199 ALA A N 1
ATOM 1461 C CA . ALA A 1 199 ? 13.375 -19.886 8.665 1.00 77.06 199 ALA A CA 1
ATOM 1462 C C . ALA A 1 199 ? 14.430 -19.230 7.749 1.00 77.06 199 ALA A C 1
ATOM 1464 O O . ALA A 1 199 ? 14.149 -18.231 7.084 1.00 77.06 199 ALA A O 1
ATOM 1465 N N . ALA A 1 200 ? 15.655 -19.772 7.731 1.00 78.75 200 ALA A N 1
ATOM 1466 C CA . ALA A 1 200 ? 16.848 -19.089 7.225 1.00 78.75 200 ALA A CA 1
ATOM 1467 C C . ALA A 1 200 ? 16.697 -18.527 5.802 1.00 78.75 200 ALA A C 1
ATOM 1469 O O . ALA A 1 200 ? 17.051 -17.376 5.550 1.00 78.75 200 ALA A O 1
ATOM 1470 N N . ALA A 1 201 ? 16.086 -19.285 4.887 1.00 74.06 201 ALA A N 1
ATOM 1471 C CA . ALA A 1 201 ? 15.834 -18.837 3.517 1.00 74.06 201 ALA A CA 1
ATOM 1472 C C . ALA A 1 201 ? 14.806 -17.692 3.425 1.00 74.06 201 ALA A C 1
ATOM 1474 O O . ALA A 1 201 ? 14.892 -16.842 2.539 1.00 74.06 201 ALA A O 1
ATOM 1475 N N . TRP A 1 202 ? 13.805 -17.653 4.307 1.00 79.06 202 TRP A N 1
ATOM 1476 C CA . TRP A 1 202 ? 12.865 -16.531 4.391 1.00 79.06 202 TRP A CA 1
ATOM 1477 C C . TRP A 1 202 ? 13.522 -15.325 5.066 1.00 79.06 202 TRP A C 1
ATOM 1479 O O . TRP A 1 202 ? 13.482 -14.231 4.513 1.00 79.06 202 TRP A O 1
ATOM 1489 N N . ALA A 1 203 ? 14.194 -15.530 6.201 1.00 75.69 203 ALA A N 1
ATOM 1490 C CA . ALA A 1 203 ? 14.856 -14.473 6.957 1.00 75.69 203 ALA A CA 1
ATOM 1491 C C . ALA A 1 203 ? 15.945 -13.773 6.129 1.00 75.69 203 ALA A C 1
ATOM 1493 O O . ALA A 1 203 ? 15.983 -12.546 6.101 1.00 75.69 203 ALA A O 1
ATOM 1494 N N . ALA A 1 204 ? 16.764 -14.521 5.379 1.00 75.75 204 ALA A N 1
ATOM 1495 C CA . ALA A 1 204 ? 17.783 -13.958 4.492 1.00 75.75 204 ALA A CA 1
ATOM 1496 C C . ALA A 1 204 ? 17.172 -13.141 3.340 1.00 75.75 204 ALA A C 1
ATOM 1498 O O . ALA A 1 204 ? 17.599 -12.013 3.091 1.00 75.75 204 ALA A O 1
ATOM 1499 N N . ARG A 1 205 ? 16.127 -13.662 2.675 1.00 75.12 205 ARG A N 1
ATOM 1500 C CA . ARG A 1 205 ? 15.412 -12.937 1.607 1.00 75.12 205 ARG A CA 1
ATOM 1501 C C . ARG A 1 205 ? 14.757 -11.656 2.125 1.00 75.12 205 ARG A C 1
ATOM 1503 O O . ARG A 1 205 ? 14.846 -10.610 1.485 1.00 75.12 205 ARG A O 1
ATOM 1510 N N . THR A 1 206 ? 14.125 -11.725 3.292 1.00 69.19 206 THR A N 1
ATOM 1511 C CA . THR A 1 206 ? 13.468 -10.577 3.924 1.00 69.19 206 THR A CA 1
ATOM 1512 C C . THR A 1 206 ? 14.488 -9.558 4.433 1.00 69.19 206 THR A C 1
ATOM 1514 O O . THR A 1 206 ? 14.258 -8.364 4.278 1.00 69.19 206 THR A O 1
ATOM 1517 N N . ALA A 1 207 ? 15.644 -9.988 4.951 1.00 75.75 207 ALA A N 1
ATOM 1518 C CA . ALA A 1 207 ? 16.702 -9.092 5.426 1.00 75.75 207 ALA A CA 1
ATOM 1519 C C . ALA A 1 207 ? 17.211 -8.146 4.329 1.00 75.75 207 ALA A C 1
ATOM 1521 O O . ALA A 1 207 ? 17.466 -6.978 4.611 1.00 75.75 207 ALA A O 1
ATOM 1522 N N . VAL A 1 208 ? 17.321 -8.625 3.083 1.00 72.94 208 VAL A N 1
ATOM 1523 C CA . VAL A 1 208 ? 17.715 -7.792 1.933 1.00 72.94 208 VAL A CA 1
ATOM 1524 C C . VAL A 1 208 ? 16.667 -6.713 1.647 1.00 72.94 208 VAL A C 1
ATOM 1526 O O . VAL A 1 208 ? 17.024 -5.552 1.469 1.00 72.94 208 VAL A O 1
ATOM 1529 N N . ARG A 1 209 ? 15.374 -7.067 1.665 1.00 68.06 209 ARG A N 1
ATOM 1530 C CA . ARG A 1 209 ? 14.274 -6.106 1.456 1.00 68.06 209 ARG A CA 1
ATOM 1531 C C . ARG A 1 209 ? 14.193 -5.077 2.579 1.00 68.06 209 ARG A C 1
ATOM 1533 O O . ARG A 1 209 ? 14.069 -3.889 2.315 1.00 68.06 209 ARG A O 1
ATOM 1540 N N . VAL A 1 210 ? 14.293 -5.535 3.827 1.00 72.62 210 VAL A N 1
ATOM 1541 C CA . VAL A 1 210 ? 14.268 -4.670 5.013 1.00 72.62 210 VAL A CA 1
ATOM 1542 C C . VAL A 1 210 ? 15.451 -3.710 5.010 1.00 72.62 210 VAL A C 1
ATOM 1544 O O . VAL A 1 210 ? 15.272 -2.552 5.356 1.00 72.62 210 VAL A O 1
ATOM 1547 N N . ARG A 1 211 ? 16.632 -4.147 4.556 1.00 77.38 211 ARG A N 1
ATOM 1548 C CA . ARG A 1 211 ? 17.808 -3.276 4.457 1.00 77.38 211 ARG A CA 1
ATOM 1549 C C . ARG A 1 211 ? 17.586 -2.097 3.511 1.00 77.38 211 ARG A C 1
ATOM 1551 O O . ARG A 1 211 ? 17.946 -0.988 3.876 1.00 77.38 211 ARG A O 1
ATOM 1558 N N . ALA A 1 212 ? 16.984 -2.325 2.342 1.00 68.06 212 ALA A N 1
ATOM 1559 C CA . ALA A 1 212 ? 16.666 -1.242 1.410 1.00 68.06 212 ALA A CA 1
ATOM 1560 C C . ALA A 1 212 ? 15.731 -0.204 2.057 1.00 68.06 212 ALA A C 1
ATOM 1562 O O . ALA A 1 212 ? 16.001 0.988 2.002 1.00 68.06 212 ALA A O 1
ATOM 1563 N N . VAL A 1 213 ? 14.700 -0.667 2.775 1.00 67.31 213 VAL A N 1
ATOM 1564 C CA . VAL A 1 213 ? 13.779 0.214 3.514 1.00 67.31 213 VAL A CA 1
ATOM 1565 C C . VAL A 1 213 ? 14.478 0.952 4.662 1.00 67.31 213 VAL A C 1
ATOM 1567 O O . VAL A 1 213 ? 14.197 2.125 4.879 1.00 67.31 213 VAL A O 1
ATOM 1570 N N . GLU A 1 214 ? 15.377 0.297 5.405 1.00 73.56 214 GLU A N 1
ATOM 1571 C CA . GLU A 1 214 ? 16.177 0.943 6.458 1.00 73.56 214 GLU A CA 1
ATOM 1572 C C . GLU A 1 214 ? 17.090 2.034 5.881 1.00 73.56 214 GLU A C 1
ATOM 1574 O O . GLU A 1 214 ? 17.191 3.109 6.465 1.00 73.56 214 GLU A O 1
ATOM 1579 N N . ASP A 1 215 ? 17.747 1.775 4.748 1.00 75.81 215 ASP A N 1
ATOM 1580 C CA . ASP A 1 215 ? 18.623 2.747 4.089 1.00 75.81 215 ASP A CA 1
ATOM 1581 C C . ASP A 1 215 ? 17.812 3.954 3.561 1.00 75.81 215 ASP A C 1
ATOM 1583 O O . ASP A 1 215 ? 18.201 5.099 3.808 1.00 75.81 215 ASP A O 1
ATOM 1587 N N . ASP A 1 216 ? 16.642 3.721 2.953 1.00 68.06 216 ASP A N 1
ATOM 1588 C CA . ASP A 1 216 ? 15.715 4.776 2.515 1.00 68.06 216 ASP A CA 1
ATOM 1589 C C . ASP A 1 216 ? 15.147 5.587 3.696 1.00 68.06 216 ASP A C 1
ATOM 1591 O O . ASP A 1 216 ? 15.063 6.816 3.642 1.00 68.06 216 ASP A O 1
ATOM 1595 N N . LEU A 1 217 ? 14.785 4.915 4.796 1.00 71.31 217 LEU A N 1
ATOM 1596 C CA . LEU A 1 217 ? 14.325 5.557 6.029 1.00 71.31 217 LEU A CA 1
ATOM 1597 C C . LEU A 1 217 ? 15.419 6.444 6.623 1.00 71.31 217 LEU A C 1
ATOM 1599 O O . LEU A 1 217 ? 15.144 7.580 6.994 1.00 71.31 217 LEU A O 1
ATOM 1603 N N . HIS A 1 218 ? 16.657 5.955 6.708 1.00 77.88 218 HIS A N 1
ATOM 1604 C CA . HIS A 1 218 ? 17.774 6.746 7.224 1.00 77.88 218 HIS A CA 1
ATOM 1605 C C . HIS A 1 218 ? 18.088 7.960 6.345 1.00 77.88 218 HIS A C 1
ATOM 1607 O O . HIS A 1 218 ? 18.508 8.987 6.880 1.00 77.88 218 HIS A O 1
ATOM 1613 N N . ALA A 1 219 ? 17.899 7.849 5.028 1.00 70.69 219 ALA A N 1
ATOM 1614 C CA . ALA A 1 219 ? 18.050 8.967 4.104 1.00 70.69 219 ALA A CA 1
ATOM 1615 C C . ALA A 1 219 ? 16.941 10.021 4.270 1.00 70.69 219 ALA A C 1
ATOM 1617 O O . ALA A 1 219 ? 17.224 11.209 4.159 1.00 70.69 219 ALA A O 1
ATOM 1618 N N . ALA A 1 220 ? 15.707 9.599 4.562 1.00 69.00 220 ALA A N 1
ATOM 1619 C CA . ALA A 1 220 ? 14.554 10.492 4.709 1.00 69.00 220 ALA A CA 1
ATOM 1620 C C . ALA A 1 220 ? 14.321 11.014 6.140 1.00 69.00 220 ALA A C 1
ATOM 1622 O O . ALA A 1 220 ? 13.546 11.950 6.333 1.00 69.00 220 ALA A O 1
ATOM 1623 N N . TYR A 1 221 ? 14.928 10.406 7.165 1.00 74.31 221 TYR A N 1
ATOM 1624 C CA . TYR A 1 221 ? 14.690 10.785 8.558 1.00 74.31 221 TYR A CA 1
ATOM 1625 C C . TYR A 1 221 ? 15.357 12.133 8.899 1.00 74.31 221 TYR A C 1
ATOM 1627 O O . TYR A 1 221 ? 16.588 12.232 8.830 1.00 74.31 221 TYR A O 1
ATOM 1635 N N . PRO A 1 222 ? 14.598 13.161 9.337 1.00 70.56 222 PRO A N 1
ATOM 1636 C CA . PRO A 1 222 ? 15.158 14.490 9.564 1.00 70.56 222 PRO A CA 1
ATOM 1637 C C . PRO A 1 222 ? 16.238 14.499 10.653 1.00 70.56 222 PRO A C 1
ATOM 1639 O O . PRO A 1 222 ? 16.065 13.949 11.742 1.00 70.56 222 PRO A O 1
ATOM 1642 N N . HIS A 1 223 ? 17.362 15.162 10.376 1.00 69.38 223 HIS A N 1
ATOM 1643 C CA . HIS A 1 223 ? 18.493 15.260 11.309 1.00 69.38 223 HIS A CA 1
ATOM 1644 C C . HIS A 1 223 ? 18.320 16.367 12.369 1.00 69.38 223 HIS A C 1
ATOM 1646 O O . HIS A 1 223 ? 18.975 16.336 13.417 1.00 69.38 223 HIS A O 1
ATOM 1652 N N . GLU A 1 224 ? 17.402 17.308 12.127 1.00 73.19 224 GLU A N 1
ATOM 1653 C CA . GLU A 1 224 ? 17.128 18.476 12.968 1.00 73.19 224 GLU A CA 1
ATOM 1654 C C . GLU A 1 224 ? 15.876 18.276 13.836 1.00 73.19 224 GLU A C 1
ATOM 1656 O O . GLU A 1 224 ? 14.779 18.034 13.329 1.00 73.19 224 GLU A O 1
ATOM 1661 N N . TRP A 1 225 ? 16.008 18.468 15.153 1.00 68.81 225 TRP A N 1
ATOM 1662 C CA . TRP A 1 225 ? 14.889 18.383 16.106 1.00 68.81 225 TRP A CA 1
ATOM 1663 C C . TRP A 1 225 ? 13.758 19.379 15.812 1.00 68.81 225 TRP A C 1
ATOM 1665 O O . TRP A 1 225 ? 12.589 19.069 16.040 1.00 68.81 225 TRP A O 1
ATOM 1675 N N . SER A 1 226 ? 14.088 20.543 15.248 1.00 76.00 226 SER A N 1
ATOM 1676 C CA . SER A 1 226 ? 13.131 21.578 14.837 1.00 76.00 226 SER A CA 1
ATOM 1677 C C . SER A 1 226 ? 12.143 21.100 13.768 1.00 76.00 226 SER A C 1
ATOM 1679 O O . SER A 1 226 ? 11.026 21.607 13.704 1.00 76.00 226 SER A O 1
ATOM 1681 N N . ARG A 1 227 ? 12.517 20.100 12.958 1.00 78.81 227 ARG A N 1
ATOM 1682 C CA . ARG A 1 227 ? 11.633 19.482 11.957 1.00 78.81 227 ARG A CA 1
ATOM 1683 C C . ARG A 1 227 ? 10.820 18.320 12.523 1.00 78.81 227 ARG A C 1
ATOM 1685 O O . ARG A 1 227 ? 9.721 18.060 12.041 1.00 78.81 227 ARG A O 1
ATOM 1692 N N . LEU A 1 228 ? 11.325 17.655 13.564 1.00 80.25 228 LEU A N 1
ATOM 1693 C CA . LEU A 1 228 ? 10.654 16.521 14.211 1.00 80.25 228 LEU A CA 1
ATOM 1694 C C . LEU A 1 228 ? 9.520 16.969 15.145 1.00 80.25 228 LEU A C 1
ATOM 1696 O O . LEU A 1 228 ? 8.466 16.336 15.178 1.00 80.25 228 LEU A O 1
ATOM 1700 N N . LEU A 1 229 ? 9.706 18.070 15.884 1.00 86.12 229 LEU A N 1
ATOM 1701 C CA . LEU A 1 229 ? 8.718 18.565 16.853 1.00 86.12 229 LEU A CA 1
ATOM 1702 C C . LEU A 1 229 ? 7.350 18.896 16.226 1.00 86.12 229 LEU A C 1
ATOM 1704 O O . LEU A 1 229 ? 6.340 18.462 16.781 1.00 86.12 229 LEU A O 1
ATOM 1708 N N . PRO A 1 230 ? 7.260 19.584 15.069 1.00 89.81 230 PRO A N 1
ATOM 1709 C CA . PRO A 1 230 ? 5.978 19.822 14.412 1.00 89.81 230 PRO A CA 1
ATOM 1710 C C . PRO A 1 230 ? 5.271 18.534 13.979 1.00 89.81 230 PRO A C 1
ATOM 1712 O O . PRO A 1 230 ? 4.052 18.455 14.091 1.00 89.81 230 PRO A O 1
ATOM 1715 N N . VAL A 1 231 ? 6.014 17.521 13.514 1.00 90.81 231 VAL A N 1
ATOM 1716 C CA . VAL A 1 231 ? 5.443 16.216 13.135 1.00 90.81 231 VAL A CA 1
ATOM 1717 C C . VAL A 1 231 ? 4.873 15.524 14.372 1.00 90.81 231 VAL A C 1
ATOM 1719 O O . VAL A 1 231 ? 3.704 15.152 14.376 1.00 90.81 231 VAL A O 1
ATOM 1722 N N . ALA A 1 232 ? 5.646 15.444 15.460 1.00 89.62 232 ALA A N 1
ATOM 1723 C CA . ALA A 1 232 ? 5.176 14.880 16.724 1.00 89.62 232 ALA A CA 1
ATOM 1724 C C . ALA A 1 232 ? 3.959 15.636 17.294 1.00 89.62 232 ALA A C 1
ATOM 1726 O O . ALA A 1 232 ? 3.026 15.012 17.797 1.00 89.62 232 ALA A O 1
ATOM 1727 N N . GLY A 1 233 ? 3.939 16.969 17.183 1.00 93.75 233 GLY A N 1
ATOM 1728 C CA . GLY A 1 233 ? 2.814 17.805 17.604 1.00 93.75 233 GLY A CA 1
ATOM 1729 C C . GLY A 1 233 ? 1.541 17.551 16.793 1.00 93.75 233 GLY A C 1
ATOM 1730 O O . GLY A 1 233 ? 0.457 17.476 17.369 1.00 93.75 233 GLY A O 1
ATOM 1731 N N . LEU A 1 234 ? 1.662 17.353 15.477 1.00 95.56 234 LEU A N 1
ATOM 1732 C CA . LEU A 1 234 ? 0.537 16.957 14.626 1.00 95.56 234 LEU A CA 1
ATOM 1733 C C . LEU A 1 234 ? 0.039 15.553 15.000 1.00 95.56 234 LEU A C 1
ATOM 1735 O O . LEU A 1 234 ? -1.157 15.368 15.214 1.00 95.56 234 LEU A O 1
ATOM 1739 N N . GLU A 1 235 ? 0.932 14.583 15.196 1.00 94.50 235 GLU A N 1
ATOM 1740 C CA . GLU A 1 235 ? 0.532 13.241 15.640 1.00 94.50 235 GLU A CA 1
ATOM 1741 C C . GLU A 1 235 ? -0.138 13.248 17.026 1.00 94.50 235 GLU A C 1
ATOM 1743 O O . GLU A 1 235 ? -1.092 12.507 17.267 1.00 94.50 235 GLU A O 1
ATOM 1748 N N . LEU A 1 236 ? 0.273 14.134 17.939 1.00 94.31 236 LEU A N 1
ATOM 1749 C CA . LEU A 1 236 ? -0.422 14.322 19.214 1.00 94.31 236 LEU A CA 1
ATOM 1750 C C . LEU A 1 236 ? -1.806 14.963 19.020 1.00 94.31 236 LEU A C 1
ATOM 1752 O O . LEU A 1 236 ? -2.785 14.504 19.613 1.00 94.31 236 LEU A O 1
ATOM 1756 N N . ALA A 1 237 ? -1.918 15.976 18.156 1.00 97.12 237 ALA A N 1
ATOM 1757 C CA . ALA A 1 237 ? -3.191 16.615 17.826 1.00 97.12 237 ALA A CA 1
ATOM 1758 C C . ALA A 1 237 ? -4.202 15.618 17.233 1.00 97.12 237 ALA A C 1
ATOM 1760 O O . ALA A 1 237 ? -5.396 15.707 17.524 1.00 97.12 237 ALA A O 1
ATOM 1761 N N . PHE A 1 238 ? -3.742 14.617 16.474 1.00 96.75 238 PHE A N 1
ATOM 1762 C CA . PHE A 1 238 ? -4.589 13.524 15.989 1.00 96.75 238 PHE A CA 1
ATOM 1763 C C . PHE A 1 238 ? -5.278 12.759 17.133 1.00 96.75 238 PHE A C 1
ATOM 1765 O O . PHE A 1 238 ? -6.459 12.412 17.014 1.00 96.75 238 PHE A O 1
ATOM 1772 N N . HIS A 1 239 ? -4.567 12.501 18.237 1.00 96.00 239 HIS A N 1
ATOM 1773 C CA . HIS A 1 239 ? -5.129 11.838 19.420 1.00 96.00 239 HIS A CA 1
ATOM 1774 C C . HIS A 1 239 ? -6.000 12.787 20.245 1.00 96.00 239 HIS A C 1
ATOM 1776 O O . HIS A 1 239 ? -7.066 12.384 20.697 1.00 96.00 239 HIS A O 1
ATOM 1782 N N . LEU A 1 240 ? -5.628 14.062 20.379 1.00 97.44 240 LEU A N 1
ATOM 1783 C CA . LEU A 1 240 ? -6.460 15.055 21.074 1.00 97.44 240 LEU A CA 1
ATOM 1784 C C . LEU A 1 240 ? -7.820 15.252 20.388 1.00 97.44 240 LEU A C 1
ATOM 1786 O O . LEU A 1 240 ? -8.851 15.257 21.057 1.00 97.44 240 LEU A O 1
ATOM 1790 N N . LEU A 1 241 ? -7.847 15.311 19.053 1.00 98.12 241 LEU A N 1
ATOM 1791 C CA . LEU A 1 241 ? -9.090 15.342 18.274 1.00 98.12 241 LEU A CA 1
ATOM 1792 C C . LEU A 1 241 ? -9.933 14.076 18.479 1.00 98.12 241 LEU A C 1
ATOM 1794 O O . LEU A 1 241 ? -11.159 14.137 18.461 1.00 98.12 241 LEU A O 1
ATOM 1798 N N . ALA A 1 242 ? -9.291 12.926 18.698 1.00 97.12 242 ALA A N 1
ATOM 1799 C CA . ALA A 1 242 ? -9.980 11.683 19.027 1.00 97.12 242 ALA A CA 1
ATOM 1800 C C . ALA A 1 242 ? -10.666 11.728 20.391 1.00 97.12 242 ALA A C 1
ATOM 1802 O O . ALA A 1 242 ? -11.796 11.271 20.531 1.00 97.12 242 ALA A O 1
ATOM 1803 N N . ILE A 1 243 ? -9.961 12.262 21.386 1.00 98.12 243 ILE A N 1
ATOM 1804 C CA . ILE A 1 243 ? -10.467 12.416 22.747 1.00 98.12 243 ILE A CA 1
ATOM 1805 C C . ILE A 1 243 ? -11.626 13.413 22.740 1.00 98.12 243 ILE A C 1
ATOM 1807 O O . ILE A 1 243 ? -12.663 13.129 23.329 1.00 98.12 243 ILE A O 1
ATOM 1811 N N . ALA A 1 244 ? -11.499 14.521 22.002 1.00 98.06 244 ALA A N 1
ATOM 1812 C CA . ALA A 1 244 ? -12.576 15.487 21.800 1.00 98.06 244 ALA A CA 1
ATOM 1813 C C . ALA A 1 244 ? -13.805 14.867 21.108 1.00 98.06 244 ALA A C 1
ATOM 1815 O O . ALA A 1 244 ? -14.927 15.096 21.550 1.00 98.06 244 ALA A O 1
ATOM 1816 N N . GLU A 1 245 ? -13.610 14.036 20.075 1.00 98.06 245 GLU A N 1
ATOM 1817 C CA . GLU A 1 245 ? -14.689 13.276 19.419 1.00 98.06 245 GLU A CA 1
ATOM 1818 C C . GLU A 1 245 ? -15.425 12.375 20.418 1.00 98.06 245 GLU A C 1
ATOM 1820 O O . GLU A 1 245 ? -16.653 12.385 20.473 1.00 98.06 245 GLU A O 1
ATOM 1825 N N . ILE A 1 246 ? -14.689 11.615 21.232 1.00 97.75 246 ILE A N 1
ATOM 1826 C CA . ILE A 1 246 ? -15.280 10.705 22.221 1.00 97.75 246 ILE A CA 1
ATOM 1827 C C . ILE A 1 246 ? -16.001 11.479 23.322 1.00 97.75 246 ILE A C 1
ATOM 1829 O O . ILE A 1 246 ? -17.118 11.114 23.684 1.00 97.75 246 ILE A O 1
ATOM 1833 N N . TYR A 1 247 ? -15.384 12.543 23.835 1.00 98.00 247 TYR A N 1
ATOM 1834 C CA . TYR A 1 247 ? -15.976 13.417 24.840 1.00 98.00 247 TYR A CA 1
ATOM 1835 C C . TYR A 1 247 ? -17.301 14.002 24.340 1.00 98.00 247 TYR A C 1
ATOM 1837 O O . TYR A 1 247 ? -18.314 13.889 25.027 1.00 98.00 247 TYR A O 1
ATOM 1845 N N . LEU A 1 248 ? -17.312 14.541 23.114 1.00 97.06 248 LEU A N 1
ATOM 1846 C CA . LEU A 1 248 ? -18.515 15.063 22.469 1.00 97.06 248 LEU A CA 1
ATOM 1847 C C . LEU A 1 248 ? -19.602 13.991 22.385 1.00 97.06 248 LEU A C 1
ATOM 1849 O O . LEU A 1 248 ? -20.718 14.221 22.840 1.00 97.06 248 LEU A O 1
ATOM 1853 N N . VAL A 1 249 ? -19.286 12.809 21.850 1.00 97.44 249 VAL A N 1
ATOM 1854 C CA . VAL A 1 249 ? -20.285 11.742 21.706 1.00 97.44 249 VAL A CA 1
ATOM 1855 C C . VAL A 1 249 ? -20.836 11.328 23.069 1.00 97.44 249 VAL A C 1
ATOM 1857 O O . VAL A 1 249 ? -22.051 11.332 23.250 1.00 97.44 249 VAL A O 1
ATOM 1860 N N . LEU A 1 250 ? -19.972 11.031 24.044 1.00 96.81 250 LEU A N 1
ATOM 1861 C CA . LEU A 1 250 ? -20.395 10.626 25.387 1.00 96.81 250 LEU A CA 1
ATOM 1862 C C . LEU A 1 250 ? -21.240 11.702 26.076 1.00 96.81 250 LEU A C 1
ATOM 1864 O O . LEU A 1 250 ? -22.238 11.359 26.707 1.00 96.81 250 LEU A O 1
ATOM 1868 N N . SER A 1 251 ? -20.902 12.984 25.912 1.00 95.75 251 SER A N 1
ATOM 1869 C CA . SER A 1 251 ? -21.658 14.098 26.503 1.00 95.75 251 SER A CA 1
ATOM 1870 C C . SER A 1 251 ? -23.107 14.167 26.019 1.00 95.75 251 SER A C 1
ATOM 1872 O O . SER A 1 251 ? -23.972 14.643 26.746 1.00 95.75 251 SER A O 1
ATOM 1874 N N . LEU A 1 252 ? -23.381 13.634 24.825 1.00 95.06 252 LEU A N 1
ATOM 1875 C CA . LEU A 1 252 ? -24.708 13.642 24.216 1.00 95.06 252 LEU A CA 1
ATOM 1876 C C . LEU A 1 252 ? -25.501 12.361 24.505 1.00 95.06 252 LEU A C 1
ATOM 1878 O O . LEU A 1 252 ? -26.726 12.406 24.593 1.00 95.06 252 LEU A O 1
ATOM 1882 N N . ILE A 1 253 ? -24.828 11.213 24.652 1.00 94.38 253 ILE A N 1
ATOM 1883 C CA . ILE A 1 253 ? -25.512 9.909 24.732 1.00 94.38 253 ILE A CA 1
ATOM 1884 C C . ILE A 1 253 ? -25.585 9.308 26.140 1.00 94.38 253 ILE A C 1
ATOM 1886 O O . ILE A 1 253 ? -26.422 8.440 26.373 1.00 94.38 253 ILE A O 1
ATOM 1890 N N . SER A 1 254 ? -24.715 9.717 27.070 1.00 86.94 254 SER A N 1
ATOM 1891 C CA . SER A 1 254 ? -24.446 8.934 28.286 1.00 86.94 254 SER A CA 1
ATOM 1892 C C . SER A 1 254 ? -25.251 9.315 29.535 1.00 86.94 254 SER A C 1
ATOM 1894 O O . SER A 1 254 ? -25.051 8.727 30.595 1.00 86.94 254 SER A O 1
ATOM 1896 N N . GLY A 1 255 ? -26.163 10.286 29.436 1.00 84.56 255 GLY A N 1
ATOM 1897 C CA . GLY A 1 255 ? -27.022 10.732 30.546 1.00 84.56 255 GLY A CA 1
ATOM 1898 C C . GLY A 1 255 ? -26.294 11.454 31.691 1.00 84.56 255 GLY A C 1
ATOM 1899 O O . GLY A 1 255 ? -26.948 12.085 32.515 1.00 84.56 255 GLY A O 1
ATOM 1900 N N . ARG A 1 256 ? -24.956 11.414 31.722 1.00 91.88 256 ARG A N 1
ATOM 1901 C CA . ARG A 1 256 ? -24.083 12.181 32.617 1.00 91.88 256 ARG A CA 1
ATOM 1902 C C . ARG A 1 256 ? -22.992 12.885 31.821 1.00 91.88 256 ARG A C 1
ATOM 1904 O O . ARG A 1 256 ? -22.692 12.512 30.690 1.00 91.88 256 ARG A O 1
ATOM 1911 N N . THR A 1 257 ? -22.360 13.885 32.419 1.00 92.06 257 THR A N 1
ATOM 1912 C CA . THR A 1 257 ? -21.213 14.548 31.801 1.00 92.06 257 THR A CA 1
ATOM 1913 C C . THR A 1 257 ? -19.973 13.651 31.903 1.00 92.06 257 THR A C 1
ATOM 1915 O O . THR A 1 257 ? -19.599 13.237 33.005 1.00 92.06 257 THR A O 1
ATOM 1918 N N . PRO A 1 258 ? -19.330 13.296 30.776 1.00 95.81 258 PRO A N 1
ATOM 1919 C CA . PRO A 1 258 ? -18.055 12.599 30.812 1.00 95.81 258 PRO A CA 1
ATOM 1920 C C . PRO A 1 258 ? -16.942 13.556 31.238 1.00 95.81 258 PRO A C 1
ATOM 1922 O O . PRO A 1 258 ? -17.012 14.766 31.023 1.00 95.81 258 PRO A O 1
ATOM 1925 N N . THR A 1 259 ? -15.871 13.005 31.788 1.00 95.31 259 THR A N 1
ATOM 1926 C CA . THR A 1 259 ? -14.603 13.706 31.998 1.00 95.31 259 THR A CA 1
ATOM 1927 C C . THR A 1 259 ? -13.674 13.507 30.797 1.00 95.31 259 THR A C 1
ATOM 1929 O O . THR A 1 259 ? -13.782 12.532 30.047 1.00 95.31 259 THR A O 1
ATOM 1932 N N . LEU A 1 260 ? -12.702 14.409 30.619 1.00 95.69 260 LEU A N 1
ATOM 1933 C CA . LEU A 1 260 ? -11.656 14.235 29.601 1.00 95.69 260 LEU A CA 1
ATOM 1934 C C . LEU A 1 260 ? -10.824 12.969 29.842 1.00 95.69 260 LEU A C 1
ATOM 1936 O O . LEU A 1 260 ? -10.384 12.333 28.885 1.00 95.69 260 LEU A O 1
ATOM 1940 N N . LEU A 1 261 ? -10.641 12.580 31.108 1.00 94.75 261 LEU A N 1
ATOM 1941 C CA . LEU A 1 261 ? -9.907 11.372 31.460 1.00 94.75 261 LEU A CA 1
ATOM 1942 C C . LEU A 1 261 ? -10.651 10.103 31.024 1.00 94.75 261 LEU A C 1
ATOM 1944 O O . LEU A 1 261 ? -10.042 9.196 30.462 1.00 94.75 261 LEU A O 1
ATOM 1948 N N . GLU A 1 262 ? -11.968 10.046 31.214 1.00 95.12 262 GLU A N 1
ATOM 1949 C CA . GLU A 1 262 ? -12.782 8.928 30.725 1.00 95.12 262 GLU A CA 1
ATOM 1950 C C . GLU A 1 262 ? -12.748 8.840 29.194 1.00 95.12 262 GLU A C 1
ATOM 1952 O O . GLU A 1 262 ? -12.539 7.758 28.642 1.00 95.12 262 GLU A O 1
ATOM 1957 N N . ALA A 1 263 ? -12.866 9.974 28.494 1.00 97.06 263 ALA A N 1
ATOM 1958 C CA . ALA A 1 263 ? -12.733 10.015 27.038 1.00 97.06 263 ALA A CA 1
ATOM 1959 C C . ALA A 1 263 ? -11.343 9.543 26.565 1.00 97.06 263 ALA A C 1
ATOM 1961 O O . ALA A 1 263 ? -11.232 8.815 25.574 1.00 97.06 263 ALA A O 1
ATOM 1962 N N . PHE A 1 264 ? -10.286 9.894 27.303 1.00 97.38 264 PHE A N 1
ATOM 1963 C CA . PHE A 1 264 ? -8.932 9.399 27.068 1.00 97.38 264 PHE A CA 1
ATOM 1964 C C . PHE A 1 264 ? -8.811 7.881 27.266 1.00 97.38 264 PHE A C 1
ATOM 1966 O O . PHE A 1 264 ? -8.201 7.216 26.427 1.00 97.38 264 PHE A O 1
ATOM 1973 N N . LEU A 1 265 ? -9.426 7.302 28.304 1.00 95.94 265 LEU A N 1
ATOM 1974 C CA . LEU A 1 265 ? -9.434 5.847 28.515 1.00 95.94 265 LEU A CA 1
ATOM 1975 C C . LEU A 1 265 ? -10.133 5.098 27.371 1.00 95.94 265 LEU A C 1
ATOM 1977 O O . LEU A 1 265 ? -9.642 4.054 26.927 1.00 95.94 265 LEU A O 1
ATOM 1981 N N . PHE A 1 266 ? -11.236 5.643 26.849 1.00 96.38 266 PHE A N 1
ATOM 1982 C CA . PHE A 1 266 ? -11.889 5.110 25.650 1.00 96.38 266 PHE A CA 1
ATOM 1983 C C . PHE A 1 266 ? -10.989 5.199 24.418 1.00 96.38 266 PHE A C 1
ATOM 1985 O O . PHE A 1 266 ? -10.917 4.237 23.650 1.00 96.38 266 PHE A O 1
ATOM 1992 N N . GLU A 1 267 ? -10.282 6.315 24.213 1.00 96.31 267 GLU A N 1
ATOM 1993 C CA . GLU A 1 267 ? -9.356 6.418 23.084 1.00 96.31 267 GLU A CA 1
ATOM 1994 C C . GLU A 1 267 ? -8.196 5.431 23.220 1.00 96.31 267 GLU A C 1
ATOM 1996 O O . GLU A 1 267 ? -7.882 4.738 22.254 1.00 96.31 267 GLU A O 1
ATOM 2001 N N . SER A 1 268 ? -7.607 5.318 24.411 1.00 95.00 268 SER A N 1
ATOM 2002 C CA . SER A 1 268 ? -6.522 4.379 24.699 1.00 95.00 268 SER A CA 1
ATOM 2003 C C . SER A 1 268 ? -6.943 2.930 24.458 1.00 95.00 268 SER A C 1
ATOM 2005 O O . SER A 1 268 ? -6.283 2.204 23.713 1.00 95.00 268 SER A O 1
ATOM 2007 N N . THR A 1 269 ? -8.114 2.538 24.961 1.00 92.06 269 THR A N 1
ATOM 2008 C CA . THR A 1 269 ? -8.685 1.205 24.721 1.00 92.06 269 THR A CA 1
ATOM 2009 C C . THR A 1 269 ? -8.937 0.964 23.234 1.00 92.06 269 THR A C 1
ATOM 2011 O O . THR A 1 269 ? -8.589 -0.090 22.705 1.00 92.06 269 THR A O 1
ATOM 2014 N N . ASN A 1 270 ? -9.461 1.956 22.513 1.00 92.88 270 ASN A N 1
ATOM 2015 C CA . ASN A 1 270 ? -9.643 1.861 21.068 1.00 92.88 270 ASN A CA 1
ATOM 2016 C C . ASN A 1 270 ? -8.306 1.753 20.305 1.00 92.88 270 ASN A C 1
ATOM 2018 O O . ASN A 1 270 ? -8.248 1.062 19.288 1.00 92.88 270 ASN A O 1
ATOM 2022 N N . ARG A 1 271 ? -7.214 2.368 20.784 1.00 93.69 271 ARG A N 1
ATOM 2023 C CA . ARG A 1 271 ? -5.873 2.160 20.209 1.00 93.69 271 ARG A CA 1
ATOM 2024 C C . ARG A 1 271 ? -5.375 0.731 20.434 1.00 93.69 271 ARG A C 1
ATOM 2026 O O . ARG A 1 271 ? -4.847 0.145 19.491 1.00 93.69 271 ARG A O 1
ATOM 2033 N N . VAL A 1 272 ? -5.588 0.158 21.624 1.00 88.69 272 VAL A N 1
ATOM 2034 C CA . VAL A 1 272 ? -5.262 -1.254 21.918 1.00 88.69 272 VAL A CA 1
ATOM 2035 C C . VAL A 1 272 ? -6.022 -2.185 20.976 1.00 88.69 272 VAL A C 1
ATOM 2037 O O . VAL A 1 272 ? -5.411 -3.008 20.294 1.00 88.69 272 VAL A O 1
ATOM 2040 N N . VAL A 1 273 ? -7.343 -2.011 20.881 1.00 86.12 273 VAL A N 1
ATOM 2041 C CA . VAL A 1 273 ? -8.203 -2.797 19.986 1.00 86.12 273 VAL A CA 1
ATOM 2042 C C . VAL A 1 273 ? -7.758 -2.649 18.528 1.00 86.12 273 VAL A C 1
ATOM 2044 O O . VAL A 1 273 ? -7.583 -3.643 17.826 1.00 86.12 273 VAL A O 1
ATOM 2047 N N . GLY A 1 274 ? -7.508 -1.418 18.077 1.00 85.56 274 GLY A N 1
ATOM 2048 C CA . GLY A 1 274 ? -7.060 -1.140 16.715 1.00 85.56 274 GLY A CA 1
ATOM 2049 C C . GLY A 1 274 ? -5.702 -1.758 16.375 1.00 85.56 274 GLY A C 1
ATOM 2050 O O . GLY 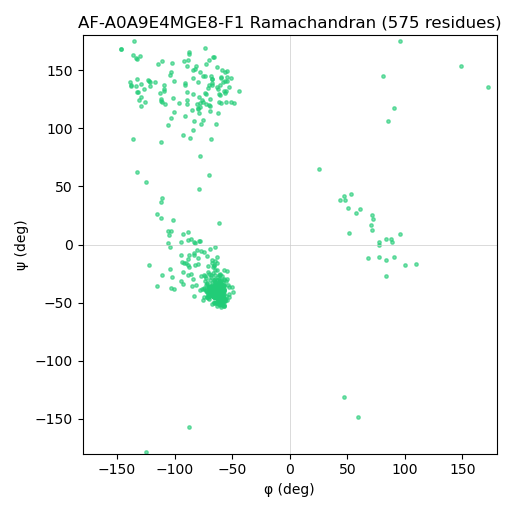A 1 274 ? -5.511 -2.201 15.245 1.00 85.56 274 GLY A O 1
ATOM 2051 N N . ALA A 1 275 ? -4.772 -1.818 17.332 1.00 83.00 275 ALA A N 1
ATOM 2052 C CA . ALA A 1 275 ? -3.471 -2.456 17.146 1.00 83.00 275 ALA A CA 1
ATOM 2053 C C . ALA A 1 275 ? -3.586 -3.988 17.091 1.00 83.00 275 ALA A C 1
ATOM 2055 O O . ALA A 1 275 ? -3.014 -4.610 16.197 1.00 83.00 275 ALA A O 1
ATOM 2056 N N . ALA A 1 276 ? -4.355 -4.587 18.005 1.00 80.69 276 ALA A N 1
ATOM 2057 C CA . ALA A 1 276 ? -4.503 -6.037 18.110 1.00 80.69 276 ALA A CA 1
ATOM 2058 C C . ALA A 1 276 ? -5.323 -6.643 16.959 1.00 80.69 276 ALA A C 1
ATOM 2060 O O . ALA A 1 276 ? -4.997 -7.723 16.479 1.00 80.69 276 ALA A O 1
ATOM 2061 N N . PHE A 1 277 ? -6.358 -5.942 16.488 1.00 82.56 277 PHE A N 1
ATOM 2062 C CA . PHE A 1 277 ? -7.330 -6.465 15.520 1.00 82.56 277 PHE A CA 1
ATOM 2063 C C . PHE A 1 277 ? -7.302 -5.728 14.178 1.00 82.56 277 PHE A C 1
ATOM 2065 O O . PHE A 1 277 ? -8.290 -5.712 13.447 1.00 82.56 277 PHE A O 1
ATOM 2072 N N . LYS A 1 278 ? -6.158 -5.133 13.819 1.00 78.75 278 LYS A N 1
ATOM 2073 C CA . LYS A 1 278 ? -5.974 -4.371 12.569 1.00 78.75 278 LYS A CA 1
ATOM 2074 C C . LYS A 1 278 ? -6.288 -5.175 11.293 1.00 78.75 278 LYS A C 1
ATOM 2076 O O . LYS A 1 278 ? -6.573 -4.596 10.255 1.00 78.75 278 LYS A O 1
ATOM 2081 N N . PHE A 1 279 ? -6.236 -6.505 11.370 1.00 73.94 279 PHE A N 1
ATOM 2082 C CA . PHE A 1 279 ? -6.539 -7.428 10.271 1.00 73.94 279 PHE A CA 1
ATOM 2083 C C . PHE A 1 279 ? -8.039 -7.726 10.100 1.00 73.94 279 PHE A C 1
ATOM 2085 O O . PHE A 1 279 ? -8.417 -8.380 9.129 1.00 73.94 279 PHE A O 1
ATOM 2092 N N . VAL A 1 280 ? -8.895 -7.297 11.036 1.00 79.19 280 VAL A N 1
ATOM 2093 C CA . VAL A 1 280 ? -10.349 -7.484 10.955 1.00 79.19 280 VAL A CA 1
ATOM 2094 C C . VAL A 1 280 ? -10.944 -6.343 10.121 1.00 79.19 280 VAL A C 1
ATOM 2096 O O . VAL A 1 280 ? -10.883 -5.191 10.563 1.00 79.19 280 VAL A O 1
ATOM 2099 N N . PRO A 1 281 ? -11.548 -6.618 8.945 1.00 81.19 281 PRO A N 1
ATOM 2100 C CA . PRO A 1 281 ? -12.145 -5.578 8.109 1.00 81.19 281 PRO A CA 1
ATOM 2101 C C . PRO A 1 281 ? -13.182 -4.761 8.882 1.00 81.19 281 PRO A C 1
ATOM 2103 O O . PRO A 1 281 ? -14.029 -5.322 9.581 1.00 81.19 281 PRO A O 1
ATOM 2106 N N . LEU A 1 282 ? -13.086 -3.430 8.790 1.00 84.44 282 LEU A N 1
ATOM 2107 C CA . LEU A 1 282 ? -13.918 -2.459 9.520 1.00 84.44 282 LEU A CA 1
ATOM 2108 C C . LEU A 1 282 ? -13.986 -2.672 11.050 1.00 84.44 282 LEU A C 1
ATOM 2110 O O . LEU A 1 282 ? -14.818 -2.050 11.720 1.00 84.44 282 LEU A O 1
ATOM 2114 N N . ARG A 1 283 ? -13.155 -3.568 11.606 1.00 86.38 283 ARG A N 1
ATOM 2115 C CA . ARG A 1 283 ? -13.154 -4.003 13.013 1.00 86.38 283 ARG A CA 1
ATOM 2116 C C . ARG A 1 283 ? -14.559 -4.274 13.561 1.00 86.38 283 ARG A C 1
ATOM 2118 O O . ARG A 1 283 ? -14.896 -3.904 14.687 1.00 86.38 283 ARG A O 1
ATOM 2125 N N . ILE A 1 284 ? -15.417 -4.860 12.725 1.00 85.88 284 ILE A N 1
ATOM 2126 C CA . ILE A 1 284 ? -16.811 -5.155 13.077 1.00 85.88 284 ILE A CA 1
ATOM 2127 C C . ILE A 1 284 ? -16.840 -6.125 14.262 1.00 85.88 284 ILE A C 1
ATOM 2129 O O . ILE A 1 284 ? -16.139 -7.134 14.255 1.00 85.88 284 ILE A O 1
ATOM 2133 N N . GLY A 1 285 ? -17.613 -5.788 15.296 1.00 84.75 285 GLY A N 1
ATOM 2134 C CA . GLY A 1 285 ? -17.804 -6.589 16.504 1.00 84.75 285 GLY A CA 1
ATOM 2135 C C . GLY A 1 285 ? -16.720 -6.415 17.561 1.00 84.75 285 GLY A C 1
ATOM 2136 O O . GLY A 1 285 ? -16.999 -6.576 18.746 1.00 84.75 285 GLY A O 1
ATOM 2137 N N . VAL A 1 286 ? -15.498 -6.055 17.166 1.00 88.06 286 VAL A N 1
ATOM 2138 C CA . VAL A 1 286 ? -14.376 -5.880 18.098 1.00 88.06 286 VAL A CA 1
ATOM 2139 C C . VAL A 1 286 ? -14.407 -4.498 18.751 1.00 88.06 286 VAL A C 1
ATOM 2141 O O . VAL A 1 286 ? -14.238 -4.388 19.966 1.00 88.06 286 VAL A O 1
ATOM 2144 N N . ASP A 1 287 ? -14.657 -3.444 17.969 1.00 89.75 287 ASP A N 1
ATOM 2145 C CA . ASP A 1 287 ? -14.742 -2.078 18.501 1.00 89.75 287 ASP A CA 1
ATOM 2146 C C . ASP A 1 287 ? -15.907 -1.945 19.502 1.00 89.75 287 ASP A C 1
ATOM 2148 O O . ASP A 1 287 ? -15.762 -1.307 20.552 1.00 89.75 287 ASP A O 1
ATOM 2152 N N . GLU A 1 288 ? -17.044 -2.587 19.206 1.00 93.56 288 GLU A N 1
ATOM 2153 C CA . GLU A 1 288 ? -18.224 -2.638 20.077 1.00 93.56 288 GLU A CA 1
ATOM 2154 C C . GLU A 1 288 ? -17.948 -3.413 21.363 1.00 93.56 288 GLU A C 1
ATOM 2156 O O . GLU A 1 288 ? -18.306 -2.947 22.444 1.00 93.56 288 GLU A O 1
ATOM 2161 N N . ALA A 1 289 ? -17.271 -4.560 21.259 1.00 89.50 289 ALA A N 1
ATOM 2162 C CA . ALA A 1 289 ? -16.871 -5.352 22.414 1.00 89.50 289 ALA A CA 1
ATOM 2163 C C . ALA A 1 289 ? -15.946 -4.555 23.341 1.00 89.50 289 ALA A C 1
ATOM 2165 O O . ALA A 1 289 ? -16.218 -4.433 24.534 1.00 89.50 289 ALA A O 1
ATOM 2166 N N . GLY A 1 290 ? -14.873 -3.973 22.795 1.00 90.62 290 GLY A N 1
ATOM 2167 C CA . GLY A 1 290 ? -13.894 -3.217 23.576 1.00 90.62 290 GLY A CA 1
ATOM 2168 C C . GLY A 1 290 ? -14.506 -1.994 24.258 1.00 90.62 290 GLY A C 1
ATOM 2169 O O . GLY A 1 290 ? -14.323 -1.793 25.459 1.00 90.62 290 GLY A O 1
ATOM 2170 N N . SER A 1 291 ? -15.290 -1.208 23.514 1.00 93.69 291 SER A N 1
ATOM 2171 C CA . SER A 1 291 ? -15.938 -0.006 24.053 1.00 93.69 291 SER A CA 1
ATOM 2172 C C . SER A 1 291 ? -17.052 -0.354 25.044 1.00 93.69 291 SER A C 1
ATOM 2174 O O . SER A 1 291 ? -17.173 0.299 26.077 1.00 93.69 291 SER A O 1
ATOM 2176 N N . GLY A 1 292 ? -17.846 -1.395 24.774 1.00 92.88 292 GLY A N 1
ATOM 2177 C CA . GLY A 1 292 ? -18.902 -1.871 25.667 1.00 92.88 292 GLY A CA 1
ATOM 2178 C C . GLY A 1 292 ? -18.369 -2.432 26.989 1.00 92.88 292 GLY A C 1
ATOM 2179 O O . GLY A 1 292 ? -18.954 -2.166 28.041 1.00 92.88 292 GLY A O 1
ATOM 2180 N N . LEU A 1 293 ? -17.249 -3.165 26.952 1.00 92.81 293 LEU A N 1
ATOM 2181 C CA . LEU A 1 293 ? -16.569 -3.668 28.150 1.00 92.81 293 LEU A CA 1
ATOM 2182 C C . LEU A 1 293 ? -16.019 -2.522 28.997 1.00 92.81 293 LEU A C 1
ATOM 2184 O O . LEU A 1 293 ? -16.319 -2.459 30.187 1.00 92.81 293 LEU A O 1
ATOM 2188 N N . LEU A 1 294 ? -15.274 -1.589 28.390 1.00 94.44 294 LEU A N 1
ATOM 2189 C CA . LEU A 1 294 ? -14.755 -0.437 29.123 1.00 94.44 294 LEU A CA 1
ATOM 2190 C C . LEU A 1 294 ? -15.896 0.382 29.733 1.00 94.44 294 LEU A C 1
ATOM 2192 O O . LEU A 1 294 ? -15.860 0.660 30.925 1.00 94.44 294 LEU A O 1
ATOM 2196 N N . ALA A 1 295 ? -16.929 0.716 28.956 1.00 94.88 295 ALA A N 1
ATOM 2197 C CA . ALA A 1 295 ? -18.068 1.491 29.445 1.00 94.88 295 ALA A CA 1
ATOM 2198 C C . ALA A 1 295 ? -18.769 0.832 30.644 1.00 94.88 295 ALA A C 1
ATOM 2200 O O . ALA A 1 295 ? -19.214 1.533 31.552 1.00 94.88 295 ALA A O 1
ATOM 2201 N N . GLY A 1 296 ? -18.843 -0.504 30.669 1.00 92.31 296 GLY A N 1
ATOM 2202 C CA . GLY A 1 296 ? -19.334 -1.255 31.824 1.00 92.31 296 GLY A CA 1
ATOM 2203 C C . GLY A 1 296 ? -18.443 -1.100 33.062 1.00 92.31 296 GLY A C 1
ATOM 2204 O O . GLY A 1 296 ? -18.965 -0.928 34.158 1.00 92.31 296 GLY A O 1
ATOM 2205 N N . LEU A 1 297 ? -17.117 -1.096 32.888 1.00 91.56 297 LEU A N 1
ATOM 2206 C CA . LEU A 1 297 ? -16.149 -0.957 33.985 1.00 91.56 297 LEU A CA 1
ATOM 2207 C C . LEU A 1 297 ? -16.132 0.443 34.611 1.00 91.56 297 LEU A C 1
ATOM 2209 O O . LEU A 1 297 ? -15.979 0.560 35.821 1.00 91.56 297 LEU A O 1
ATOM 2213 N N . ILE A 1 298 ? -16.284 1.496 33.804 1.00 91.56 298 ILE A N 1
ATOM 2214 C CA . ILE A 1 298 ? -16.226 2.896 34.270 1.00 91.56 298 ILE A CA 1
ATOM 2215 C C . ILE A 1 298 ? -17.615 3.538 34.439 1.00 91.56 298 ILE A C 1
ATOM 2217 O O . ILE A 1 298 ? -17.758 4.758 34.424 1.00 91.56 298 ILE A O 1
ATOM 2221 N N . GLY A 1 299 ? -18.666 2.723 34.582 1.00 90.75 299 GLY A N 1
ATOM 2222 C CA . GLY A 1 299 ? -19.992 3.198 34.996 1.00 90.75 299 GLY A CA 1
ATOM 2223 C C . GLY A 1 299 ? -20.765 4.016 33.952 1.00 90.75 299 GLY A C 1
ATOM 2224 O O . GLY A 1 299 ? -21.601 4.837 34.314 1.00 90.75 299 GLY A O 1
ATOM 2225 N N . PHE A 1 300 ? -20.493 3.829 32.658 1.00 91.88 300 PHE A N 1
ATOM 2226 C CA . PHE A 1 300 ? -21.316 4.369 31.562 1.00 91.88 300 PHE A CA 1
ATOM 2227 C C . PHE A 1 300 ? -22.377 3.380 31.062 1.00 91.88 300 PHE A C 1
ATOM 2229 O O . PHE A 1 300 ? -23.296 3.770 30.342 1.00 91.88 300 PHE A O 1
ATOM 2236 N N . GLY A 1 301 ? -22.242 2.102 31.422 1.00 92.75 301 GLY A N 1
ATOM 2237 C CA . GLY A 1 301 ? -23.093 1.021 30.939 1.00 92.75 301 GLY A CA 1
ATOM 2238 C C . GLY A 1 301 ? -22.674 0.520 29.555 1.00 92.75 301 GLY A C 1
ATOM 2239 O O . GLY A 1 301 ? -22.224 1.275 28.690 1.00 92.75 301 GLY A O 1
ATOM 2240 N N . THR A 1 302 ? -22.829 -0.784 29.325 1.00 93.38 302 THR A N 1
ATOM 2241 C CA . THR A 1 302 ? -22.419 -1.430 28.067 1.00 93.38 302 THR A CA 1
ATOM 2242 C C . THR A 1 302 ? -23.138 -0.841 26.850 1.00 93.38 302 THR A C 1
ATOM 2244 O O . THR A 1 302 ? -22.505 -0.673 25.809 1.00 93.38 302 THR A O 1
ATOM 2247 N N . ALA A 1 303 ? -24.412 -0.454 26.983 1.00 93.12 303 ALA A N 1
ATOM 2248 C CA . ALA A 1 303 ? -25.194 0.157 25.907 1.00 93.12 303 ALA A CA 1
ATOM 2249 C C . ALA A 1 303 ? -24.580 1.457 25.380 1.00 93.12 303 ALA A C 1
ATOM 2251 O O . ALA A 1 303 ? -24.412 1.621 24.171 1.00 93.12 303 ALA A O 1
ATOM 2252 N N . THR A 1 304 ? -24.159 2.346 26.279 1.00 95.00 304 THR A N 1
ATOM 2253 C CA . THR A 1 304 ? -23.476 3.599 25.940 1.00 95.00 304 THR A CA 1
ATOM 2254 C C . THR A 1 304 ? -22.164 3.335 25.203 1.00 95.00 304 THR A C 1
ATOM 2256 O O . THR A 1 304 ? -21.886 3.965 24.184 1.00 95.00 304 THR A O 1
ATOM 2259 N N . GLY A 1 305 ? -21.373 2.362 25.671 1.00 95.38 305 GLY A N 1
ATOM 2260 C CA . GLY A 1 305 ? -20.110 1.981 25.031 1.00 95.38 305 GLY A CA 1
ATOM 2261 C C . GLY A 1 305 ? -20.288 1.401 23.627 1.00 95.38 305 GLY A C 1
ATOM 2262 O O . GLY A 1 305 ? -19.571 1.790 22.705 1.00 95.38 305 GLY A O 1
ATOM 2263 N N . VAL A 1 306 ? -21.268 0.511 23.443 1.00 95.06 30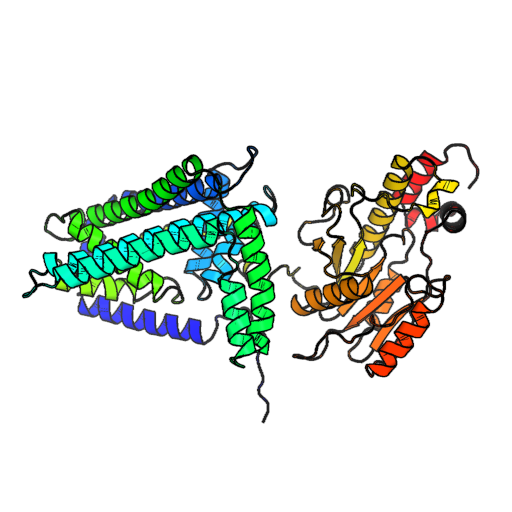6 VAL A N 1
ATOM 2264 C CA . VAL A 1 306 ? -21.618 -0.043 22.123 1.00 95.06 306 VAL A CA 1
ATOM 2265 C C . VAL A 1 306 ? -22.134 1.063 21.197 1.00 95.06 306 VAL A C 1
ATOM 2267 O O . VAL A 1 306 ? -21.709 1.150 20.048 1.00 95.06 306 VAL A O 1
ATOM 2270 N N . THR A 1 307 ? -22.975 1.966 21.705 1.00 95.62 307 THR A N 1
ATOM 2271 C CA . THR A 1 307 ? -23.482 3.129 20.957 1.00 95.62 307 THR A CA 1
ATOM 2272 C C . THR A 1 307 ? -22.345 4.034 20.480 1.00 95.62 307 THR A C 1
ATOM 2274 O O . THR A 1 307 ? -22.291 4.385 19.302 1.00 95.62 307 THR A O 1
ATOM 2277 N N . LEU A 1 308 ? -21.394 4.368 21.361 1.00 96.56 308 LEU A N 1
ATOM 2278 C CA . LEU A 1 308 ? -20.197 5.138 21.013 1.00 96.56 308 LEU A CA 1
ATOM 2279 C C . LEU A 1 308 ? -19.410 4.464 19.878 1.00 96.56 308 LEU A C 1
ATOM 2281 O O . LEU A 1 308 ? -19.033 5.133 18.914 1.00 96.56 308 LEU A O 1
ATOM 2285 N N . ALA A 1 309 ? -19.171 3.152 19.968 1.00 95.19 309 ALA A N 1
ATOM 2286 C CA . ALA A 1 309 ? -18.464 2.403 18.927 1.00 95.19 309 ALA A CA 1
ATOM 2287 C C . ALA A 1 309 ? -19.194 2.464 17.575 1.00 95.19 309 ALA A C 1
ATOM 2289 O O . ALA A 1 309 ? -18.570 2.769 16.556 1.00 95.19 309 ALA A O 1
ATOM 2290 N N . LEU A 1 310 ? -20.517 2.276 17.572 1.00 94.50 310 LEU A N 1
ATOM 2291 C CA . LEU A 1 310 ? -21.338 2.336 16.361 1.00 94.50 310 LEU A CA 1
ATOM 2292 C C . LEU A 1 310 ? -21.347 3.726 15.721 1.00 94.50 310 LEU A C 1
ATOM 2294 O O . LEU A 1 310 ? -21.174 3.834 14.508 1.00 94.50 310 LEU A O 1
ATOM 2298 N N . ILE A 1 311 ? -21.470 4.795 16.513 1.00 95.88 311 ILE A N 1
ATOM 2299 C CA . ILE A 1 311 ? -21.389 6.183 16.025 1.00 95.88 311 ILE A CA 1
ATOM 2300 C C . ILE A 1 311 ? -20.037 6.428 15.340 1.00 95.88 311 ILE A C 1
ATOM 2302 O O . ILE A 1 311 ? -19.969 6.933 14.215 1.00 95.88 311 ILE A O 1
ATOM 2306 N N . ARG A 1 312 ? -18.938 6.010 15.977 1.00 95.12 312 ARG A N 1
ATOM 2307 C CA . ARG A 1 312 ? -17.586 6.140 15.411 1.00 95.12 312 ARG A CA 1
ATOM 2308 C C . ARG A 1 312 ? -17.390 5.278 14.165 1.00 95.12 312 ARG A C 1
ATOM 2310 O O . ARG A 1 312 ? -16.623 5.666 13.279 1.00 95.12 312 ARG A O 1
ATOM 2317 N N . LYS A 1 313 ? -18.081 4.139 14.069 1.00 93.31 313 LYS A N 1
ATOM 2318 C CA . LYS A 1 313 ? -18.093 3.298 12.869 1.00 93.31 313 LYS A CA 1
ATOM 2319 C C . LYS A 1 313 ? -18.885 3.954 11.737 1.00 93.31 313 LYS A C 1
ATOM 2321 O O . LYS A 1 313 ? -18.389 3.993 10.618 1.00 93.31 313 LYS A O 1
ATOM 2326 N N . GLY A 1 314 ? -20.026 4.581 12.025 1.00 91.94 314 GLY A N 1
ATOM 2327 C CA . GLY A 1 314 ? -20.747 5.419 11.061 1.00 91.94 314 GLY A CA 1
ATOM 2328 C C . GLY A 1 314 ? -19.842 6.507 10.476 1.00 91.94 314 GLY A C 1
ATOM 2329 O O . GLY A 1 314 ? -19.716 6.635 9.259 1.00 91.94 314 GLY A O 1
ATOM 2330 N N . ARG A 1 315 ? -19.108 7.227 11.335 1.00 95.19 315 ARG A N 1
ATOM 2331 C CA . ARG A 1 315 ? -18.096 8.215 10.920 1.00 95.19 315 ARG A CA 1
ATOM 2332 C C . ARG A 1 315 ? -17.012 7.595 10.029 1.00 95.19 315 ARG A C 1
ATOM 2334 O O . ARG A 1 315 ? -16.632 8.181 9.018 1.00 95.19 315 ARG A O 1
ATOM 2341 N N . MET A 1 316 ? -16.494 6.422 10.397 1.00 94.38 316 MET A N 1
ATOM 2342 C CA . MET A 1 316 ? -15.502 5.689 9.601 1.00 94.38 316 MET A CA 1
ATOM 2343 C C . MET A 1 316 ? -16.038 5.332 8.208 1.00 94.38 316 MET A C 1
ATOM 2345 O O . MET A 1 316 ? -15.308 5.485 7.230 1.00 94.38 316 MET A O 1
ATOM 2349 N N . LEU A 1 317 ? -17.298 4.901 8.101 1.00 92.50 317 LEU A N 1
ATOM 2350 C CA . LEU A 1 317 ? -17.935 4.550 6.829 1.00 92.50 317 LEU A CA 1
ATOM 2351 C C . LEU A 1 317 ? -18.095 5.762 5.905 1.00 92.50 317 LEU A C 1
ATOM 2353 O O . LEU A 1 317 ? -17.840 5.634 4.708 1.00 92.50 317 LEU A O 1
ATOM 2357 N N . VAL A 1 318 ? -18.427 6.940 6.446 1.00 94.62 318 VAL A N 1
ATOM 2358 C CA . VAL A 1 318 ? -18.474 8.196 5.673 1.00 94.62 318 VAL A CA 1
ATOM 2359 C C . VAL A 1 318 ? -17.123 8.466 5.006 1.00 94.62 318 VAL A C 1
ATOM 2361 O O . VAL A 1 318 ? -17.044 8.623 3.788 1.00 94.62 318 VAL A O 1
ATOM 2364 N N . TRP A 1 319 ? -16.038 8.455 5.782 1.00 95.94 319 TRP A N 1
ATOM 2365 C CA . TRP A 1 319 ? -14.702 8.743 5.254 1.00 95.94 319 TRP A CA 1
ATOM 2366 C C . TRP A 1 319 ? -14.143 7.630 4.369 1.00 95.94 319 TRP A C 1
ATOM 2368 O O . TRP A 1 319 ? -13.482 7.923 3.376 1.00 95.94 319 TRP A O 1
ATOM 2378 N N . THR A 1 320 ? -14.462 6.371 4.672 1.00 92.38 320 THR A N 1
ATOM 2379 C CA . THR A 1 320 ? -14.124 5.230 3.813 1.00 92.38 320 THR A CA 1
ATOM 2380 C C . THR A 1 320 ? -14.795 5.385 2.449 1.00 92.38 320 THR A C 1
ATOM 2382 O O . THR A 1 320 ? -14.125 5.267 1.429 1.00 92.38 320 THR A O 1
ATOM 2385 N N . SER A 1 321 ? -16.080 5.753 2.411 1.00 88.75 321 SER A N 1
ATOM 2386 C CA . SER A 1 321 ? -16.820 5.986 1.162 1.00 88.75 321 SER A CA 1
ATOM 2387 C C . SER A 1 321 ? -16.210 7.124 0.340 1.00 88.75 321 SER A C 1
ATOM 2389 O O . SER A 1 321 ? -15.991 6.975 -0.862 1.00 88.75 321 SER A O 1
ATOM 2391 N N . LEU A 1 322 ? -15.848 8.237 0.990 1.00 93.75 322 LEU A N 1
ATOM 2392 C CA . LEU A 1 322 ? -15.155 9.355 0.338 1.00 93.75 322 LEU A CA 1
ATOM 2393 C C . LEU A 1 322 ? -13.758 8.966 -0.174 1.00 93.75 322 LEU A C 1
ATOM 2395 O O . LEU A 1 322 ? -13.351 9.412 -1.247 1.00 93.75 322 LEU A O 1
ATOM 2399 N N . GLY A 1 323 ? -13.029 8.120 0.556 1.00 91.38 323 GLY A N 1
ATOM 2400 C CA . GLY A 1 323 ? -11.731 7.593 0.134 1.00 91.38 323 GLY A CA 1
ATOM 2401 C C . GLY A 1 323 ? -11.829 6.671 -1.081 1.00 91.38 323 GLY A C 1
ATOM 2402 O O . GLY A 1 323 ? -11.043 6.809 -2.018 1.00 91.38 323 GLY A O 1
ATOM 2403 N N . VAL A 1 324 ? -12.834 5.789 -1.121 1.00 86.56 324 VAL A N 1
ATOM 2404 C CA . VAL A 1 324 ? -13.121 4.958 -2.304 1.00 86.56 324 VAL A CA 1
ATOM 2405 C C . VAL A 1 324 ? -13.501 5.830 -3.500 1.00 86.56 324 VAL A C 1
ATOM 2407 O O . VAL A 1 324 ? -12.951 5.641 -4.583 1.00 86.56 324 VAL A O 1
ATOM 2410 N N . ALA A 1 325 ? -14.364 6.831 -3.310 1.00 85.81 325 ALA A N 1
ATOM 2411 C CA . ALA A 1 325 ? -14.711 7.779 -4.367 1.00 85.81 325 ALA A CA 1
ATOM 2412 C C . ALA A 1 325 ? -13.475 8.532 -4.897 1.00 85.81 325 ALA A C 1
ATOM 2414 O O . ALA A 1 325 ? -13.335 8.719 -6.105 1.00 85.81 325 ALA A O 1
ATOM 2415 N N . ALA A 1 326 ? -12.536 8.910 -4.020 1.00 87.06 326 ALA A N 1
ATOM 2416 C CA . ALA A 1 326 ? -11.281 9.547 -4.418 1.00 87.06 326 ALA A CA 1
ATOM 2417 C C . ALA A 1 326 ? -10.359 8.615 -5.231 1.00 87.06 326 ALA A C 1
ATOM 2419 O O . ALA A 1 326 ? -9.685 9.089 -6.147 1.00 87.06 326 ALA A O 1
ATOM 2420 N N . LEU A 1 327 ? -10.335 7.311 -4.927 1.00 81.44 327 LEU A N 1
ATOM 2421 C CA . LEU A 1 327 ? -9.596 6.304 -5.704 1.00 81.44 327 LEU A CA 1
ATOM 2422 C C . LEU A 1 327 ? -10.195 6.119 -7.098 1.00 81.44 327 LEU A C 1
ATOM 2424 O O . LEU A 1 327 ? -9.483 6.248 -8.096 1.00 81.44 327 LEU A O 1
ATOM 2428 N N . VAL A 1 328 ? -11.510 5.890 -7.158 1.00 76.19 328 VAL A N 1
ATOM 2429 C CA . VAL A 1 328 ? -12.245 5.690 -8.415 1.00 76.19 328 VAL A CA 1
ATOM 2430 C C . VAL A 1 328 ? -12.140 6.930 -9.302 1.00 76.19 328 VAL A C 1
ATOM 2432 O O . VAL A 1 328 ? -11.840 6.812 -10.486 1.00 76.19 328 VAL A O 1
ATOM 2435 N N . GLY A 1 329 ? -12.265 8.130 -8.725 1.00 71.69 329 GLY A N 1
ATOM 2436 C CA . GLY A 1 329 ? -12.103 9.398 -9.444 1.00 71.69 329 GLY A CA 1
ATOM 2437 C C . GLY A 1 329 ? -10.700 9.640 -10.020 1.00 71.69 329 GLY A C 1
ATOM 2438 O O . GLY A 1 329 ? -10.523 10.564 -10.809 1.00 71.69 329 GLY A O 1
ATOM 2439 N N . ARG A 1 330 ? -9.697 8.829 -9.654 1.00 74.12 330 ARG A N 1
ATOM 2440 C CA . ARG A 1 330 ? -8.351 8.827 -10.257 1.00 74.12 330 ARG A CA 1
ATOM 2441 C C . ARG A 1 330 ? -8.089 7.628 -11.176 1.00 74.12 330 ARG A C 1
ATOM 2443 O O . ARG A 1 330 ? -6.939 7.396 -11.537 1.00 74.12 330 ARG A O 1
ATOM 2450 N N . GLY A 1 331 ? -9.119 6.861 -11.536 1.00 67.12 331 GLY A N 1
ATOM 2451 C CA . GLY A 1 331 ? -8.990 5.675 -12.390 1.00 67.12 331 GLY A CA 1
ATOM 2452 C C . GLY A 1 331 ? -8.307 4.484 -11.708 1.00 67.12 331 GLY A C 1
ATOM 2453 O O . GLY A 1 331 ? -7.934 3.516 -12.369 1.00 67.12 331 GLY A O 1
ATOM 2454 N N . LEU A 1 332 ? -8.127 4.527 -10.383 1.00 64.81 332 LEU A N 1
ATOM 2455 C CA . LEU A 1 332 ? -7.562 3.417 -9.621 1.00 64.81 332 LEU A CA 1
ATOM 2456 C C . LEU A 1 332 ? -8.699 2.493 -9.177 1.00 64.81 332 LEU A C 1
ATOM 2458 O O . LEU A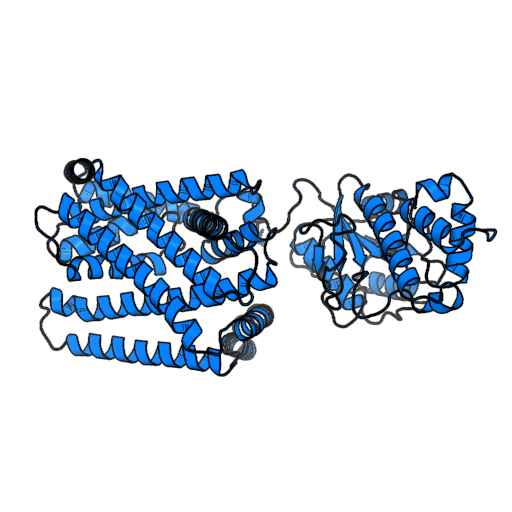 1 332 ? -9.611 2.908 -8.464 1.00 64.81 332 LEU A O 1
ATOM 2462 N N . SER A 1 333 ? -8.637 1.225 -9.587 1.00 60.47 333 SER A N 1
ATOM 2463 C CA . SER A 1 333 ? -9.542 0.192 -9.083 1.00 60.47 333 SER A CA 1
ATOM 2464 C C . SER A 1 333 ? -8.937 -0.465 -7.839 1.00 60.47 333 SER A C 1
ATOM 2466 O O . SER A 1 333 ? -7.715 -0.535 -7.694 1.00 60.47 333 SER A O 1
ATOM 2468 N N . PHE A 1 334 ? -9.781 -1.003 -6.953 1.00 52.53 334 PHE A N 1
ATOM 2469 C CA . PHE A 1 334 ? -9.324 -1.810 -5.810 1.00 52.53 334 PHE A CA 1
ATOM 2470 C C . PHE A 1 334 ? -8.421 -2.973 -6.259 1.00 52.53 334 PHE A C 1
ATOM 2472 O O . PHE A 1 334 ? -7.440 -3.299 -5.593 1.00 52.53 334 PHE A O 1
ATOM 2479 N N . GLY A 1 335 ? -8.718 -3.544 -7.433 1.00 48.44 335 GLY A N 1
ATOM 2480 C CA . GLY A 1 335 ? -7.905 -4.566 -8.083 1.00 48.44 335 GLY A CA 1
ATOM 2481 C C . GLY A 1 335 ? -6.525 -4.061 -8.509 1.00 48.44 335 GLY A C 1
ATOM 2482 O O . GLY A 1 335 ? -5.556 -4.759 -8.258 1.00 48.44 335 GLY A O 1
ATOM 2483 N N . HIS A 1 336 ? -6.404 -2.848 -9.064 1.00 51.59 336 HIS A N 1
ATOM 2484 C CA . HIS A 1 336 ? -5.119 -2.239 -9.457 1.00 51.59 336 HIS A CA 1
ATOM 2485 C C . HIS A 1 336 ? -4.222 -1.865 -8.265 1.00 51.59 336 HIS A C 1
ATOM 2487 O O . HIS A 1 336 ? -3.007 -1.779 -8.411 1.00 51.59 336 HIS A O 1
ATOM 2493 N N . VAL A 1 337 ? -4.805 -1.606 -7.090 1.00 50.31 337 VAL A N 1
ATOM 2494 C CA . VAL A 1 337 ? -4.046 -1.303 -5.862 1.00 50.31 337 VAL A CA 1
ATOM 2495 C C . VAL A 1 337 ? -3.549 -2.586 -5.184 1.00 50.31 337 VAL A C 1
ATOM 2497 O O . VAL A 1 337 ? -2.459 -2.598 -4.617 1.00 50.31 337 VAL A O 1
ATOM 2500 N N . LEU A 1 338 ? -4.330 -3.672 -5.253 1.00 46.22 338 LEU A N 1
ATOM 2501 C CA . LEU A 1 338 ? -3.987 -4.981 -4.679 1.00 46.22 338 LEU A CA 1
ATOM 2502 C C . LEU A 1 338 ? -3.116 -5.840 -5.606 1.00 46.22 338 LEU A C 1
ATOM 2504 O O . LEU A 1 338 ? -2.247 -6.571 -5.133 1.00 46.22 338 LEU A O 1
ATOM 2508 N N . ALA A 1 339 ? -3.335 -5.757 -6.916 1.00 42.28 339 ALA A N 1
ATOM 2509 C CA . ALA A 1 339 ? -2.476 -6.335 -7.935 1.00 42.28 339 ALA A CA 1
ATOM 2510 C C . ALA A 1 339 ? -1.483 -5.255 -8.357 1.00 42.28 339 ALA A C 1
ATOM 2512 O O . ALA A 1 339 ? -1.797 -4.417 -9.200 1.00 42.28 339 ALA A O 1
ATOM 2513 N N . GLY A 1 340 ? -0.300 -5.239 -7.739 1.00 48.72 340 GLY A N 1
ATOM 2514 C CA . GLY A 1 340 ? 0.788 -4.377 -8.192 1.00 48.72 340 GLY A CA 1
ATOM 2515 C C . GLY A 1 340 ? 0.925 -4.426 -9.720 1.00 48.72 340 GLY A C 1
ATOM 2516 O O . GLY A 1 340 ? 0.868 -5.501 -10.306 1.00 48.72 340 GLY A O 1
ATOM 2517 N N . GLN A 1 341 ? 1.023 -3.243 -10.332 1.00 43.62 341 GLN A N 1
ATOM 2518 C CA . GLN A 1 341 ? 1.276 -2.974 -11.756 1.00 43.62 341 GLN A CA 1
ATOM 2519 C C . GLN A 1 341 ? 0.859 -4.074 -12.752 1.00 43.62 341 GLN A C 1
ATOM 2521 O O . GLN A 1 341 ? 1.697 -4.641 -13.457 1.00 43.62 341 GLN A O 1
ATOM 2526 N N . ARG A 1 342 ? -0.449 -4.337 -12.857 1.00 41.72 342 ARG A N 1
ATOM 2527 C CA . ARG A 1 342 ? -1.018 -5.177 -13.917 1.00 41.72 342 ARG A CA 1
ATOM 2528 C C . ARG A 1 342 ? -1.793 -4.315 -14.915 1.00 41.72 342 ARG A C 1
ATOM 2530 O O . ARG A 1 342 ? -2.754 -3.659 -14.527 1.00 41.72 342 ARG A O 1
ATOM 2537 N N . GLU A 1 343 ? -1.383 -4.350 -16.180 1.00 41.44 343 GLU A N 1
ATOM 2538 C CA . GLU A 1 343 ? -2.234 -3.981 -17.320 1.00 41.44 343 GLU A CA 1
ATOM 2539 C C . GLU A 1 343 ? -3.300 -5.092 -17.459 1.00 41.44 343 GLU A C 1
ATOM 2541 O O . GLU A 1 343 ? -2.932 -6.271 -17.559 1.00 41.44 343 GLU A O 1
ATOM 2546 N N . PRO A 1 344 ? -4.609 -4.797 -17.362 1.00 37.56 344 PRO A N 1
ATOM 2547 C CA . PRO A 1 344 ? -5.652 -5.819 -17.427 1.00 37.56 344 PRO A CA 1
ATOM 2548 C C . PRO A 1 344 ? -5.654 -6.533 -18.786 1.00 37.56 344 PRO A C 1
ATOM 2550 O O . PRO A 1 344 ? -5.990 -5.938 -19.800 1.00 37.56 344 PRO A O 1
ATOM 2553 N N . GLY A 1 345 ? -5.319 -7.827 -18.802 1.00 53.00 345 GLY A N 1
ATOM 2554 C CA . GLY A 1 345 ? -5.527 -8.712 -19.959 1.00 53.00 345 GLY A CA 1
ATOM 2555 C C . GLY A 1 345 ? -4.272 -9.170 -20.708 1.00 53.00 345 GLY A C 1
ATOM 2556 O O . GLY A 1 345 ? -4.349 -10.180 -21.401 1.00 53.00 345 GLY A O 1
ATOM 2557 N N . ALA A 1 346 ? -3.117 -8.520 -20.533 1.00 62.59 346 ALA A N 1
ATOM 2558 C CA . ALA A 1 346 ? -1.879 -8.958 -21.182 1.00 62.59 346 ALA A CA 1
ATOM 2559 C C . ALA A 1 346 ? -1.224 -10.117 -20.413 1.00 62.59 346 ALA A C 1
ATOM 2561 O O . ALA A 1 346 ? -0.882 -10.001 -19.234 1.00 62.59 346 ALA A O 1
ATOM 2562 N N . ASP A 1 347 ? -1.055 -11.249 -21.091 1.00 85.88 347 ASP A N 1
ATOM 2563 C CA . ASP A 1 347 ? -0.375 -12.433 -20.559 1.00 85.88 347 ASP A CA 1
ATOM 2564 C C . ASP A 1 347 ? 1.143 -12.410 -20.815 1.00 85.88 347 ASP A C 1
ATOM 2566 O O . ASP A 1 347 ? 1.923 -13.110 -20.161 1.00 85.88 347 ASP A O 1
ATOM 2570 N N . ALA A 1 348 ? 1.559 -11.566 -21.758 1.00 93.00 348 ALA A N 1
ATOM 2571 C CA . ALA A 1 348 ? 2.935 -11.372 -22.165 1.00 93.00 348 ALA A CA 1
ATOM 2572 C C . ALA A 1 348 ? 3.444 -9.965 -21.827 1.00 93.00 348 ALA A C 1
ATOM 2574 O O . ALA A 1 348 ? 2.662 -9.016 -21.753 1.00 93.00 348 ALA A O 1
ATOM 2575 N N . ALA A 1 349 ? 4.759 -9.828 -21.672 1.00 95.75 349 ALA A N 1
ATOM 2576 C CA . ALA A 1 349 ? 5.443 -8.541 -21.619 1.00 95.75 349 ALA A CA 1
ATOM 2577 C C . ALA A 1 349 ? 6.531 -8.456 -22.696 1.00 95.75 349 ALA A C 1
ATOM 2579 O O . ALA A 1 349 ? 7.246 -9.431 -22.938 1.00 95.75 349 ALA A O 1
ATOM 2580 N N . VAL A 1 350 ? 6.675 -7.276 -23.297 1.00 97.38 350 VAL A N 1
ATOM 2581 C CA . VAL A 1 350 ? 7.802 -6.917 -24.167 1.00 97.38 350 VAL A CA 1
ATOM 2582 C C . VAL A 1 350 ? 8.626 -5.863 -23.444 1.00 97.38 350 VAL A C 1
ATOM 2584 O O . VAL A 1 350 ? 8.102 -4.826 -23.039 1.00 97.38 350 VAL A O 1
ATOM 2587 N N . VAL A 1 351 ? 9.906 -6.148 -23.246 1.00 97.81 351 VAL A N 1
ATOM 2588 C CA . VAL A 1 351 ? 10.823 -5.355 -22.433 1.00 97.81 351 VAL A CA 1
ATOM 2589 C C . VAL A 1 351 ? 11.862 -4.695 -23.323 1.00 97.81 351 VAL A C 1
ATOM 2591 O O . VAL A 1 351 ? 12.581 -5.390 -24.031 1.00 97.81 351 VAL A O 1
ATOM 2594 N N . VAL A 1 352 ? 11.998 -3.375 -23.229 1.00 97.50 352 VAL A N 1
ATOM 2595 C CA . VAL A 1 352 ? 13.101 -2.623 -23.838 1.00 97.50 352 VAL A CA 1
ATOM 2596 C C . VAL A 1 352 ? 14.130 -2.314 -22.757 1.00 97.50 352 VAL A C 1
ATOM 2598 O O . VAL A 1 352 ? 13.846 -1.569 -21.817 1.00 97.50 352 VAL A O 1
ATOM 2601 N N . MET A 1 353 ? 15.321 -2.895 -22.868 1.00 94.69 353 MET A N 1
ATOM 2602 C CA . MET A 1 353 ? 16.449 -2.611 -21.982 1.00 94.69 353 MET A CA 1
ATOM 2603 C C . MET A 1 353 ? 17.107 -1.303 -22.414 1.00 94.69 353 MET A C 1
ATOM 2605 O O . MET A 1 353 ? 17.699 -1.225 -23.485 1.00 94.69 353 MET A O 1
ATOM 2609 N N . ALA A 1 354 ? 17.015 -0.275 -21.573 1.00 93.44 354 ALA A N 1
ATOM 2610 C CA . ALA A 1 354 ? 17.420 1.080 -21.916 1.00 93.44 354 ALA A CA 1
ATOM 2611 C C . ALA A 1 354 ? 18.222 1.772 -20.805 1.00 93.44 354 ALA A C 1
ATOM 2613 O O . ALA A 1 354 ? 18.217 1.400 -19.627 1.00 93.44 354 ALA A O 1
ATOM 2614 N N . ARG A 1 355 ? 18.903 2.847 -21.190 1.00 89.75 355 ARG A N 1
ATOM 2615 C CA . ARG A 1 355 ? 19.438 3.878 -20.292 1.00 89.75 355 ARG A CA 1
ATOM 2616 C C . ARG A 1 355 ? 18.670 5.181 -20.478 1.00 89.75 355 ARG A C 1
ATOM 2618 O O . ARG A 1 355 ? 18.106 5.420 -21.545 1.00 89.75 355 ARG A O 1
ATOM 2625 N N . SER A 1 356 ? 18.698 6.048 -19.468 1.00 88.19 356 SER A N 1
ATOM 2626 C CA . SER A 1 356 ? 18.175 7.408 -19.612 1.00 88.19 356 SER A CA 1
ATOM 2627 C C . SER A 1 356 ? 18.950 8.172 -20.703 1.00 88.19 356 SER A C 1
ATOM 2629 O O . SER A 1 356 ? 20.180 8.247 -20.616 1.00 88.19 356 SER A O 1
ATOM 2631 N N . PRO A 1 357 ? 18.268 8.798 -21.684 1.00 85.88 357 PRO A N 1
ATOM 2632 C CA . PRO A 1 357 ? 18.917 9.647 -22.691 1.00 85.88 357 PRO A CA 1
ATOM 2633 C C . PRO A 1 357 ? 19.663 10.852 -22.094 1.00 85.88 357 PRO A C 1
ATOM 2635 O O . PRO A 1 357 ? 20.638 11.347 -22.665 1.00 85.88 357 PRO A O 1
ATOM 2638 N N . VAL A 1 358 ? 19.227 11.306 -20.917 1.00 83.00 358 VAL A N 1
ATOM 2639 C CA . VAL A 1 358 ? 19.795 12.443 -20.175 1.00 83.00 358 VAL A CA 1
ATOM 2640 C C . VAL A 1 358 ? 20.661 12.000 -18.989 1.00 83.00 358 VAL A C 1
ATOM 2642 O O . VAL A 1 358 ? 21.035 12.816 -18.152 1.00 83.00 358 VAL A O 1
ATOM 2645 N N . GLY A 1 359 ? 20.994 10.708 -18.902 1.00 79.56 359 GLY A N 1
ATOM 2646 C CA . GLY A 1 359 ? 21.836 10.162 -17.839 1.00 79.56 359 GLY A CA 1
ATOM 2647 C C . GLY A 1 359 ? 23.281 10.671 -17.889 1.00 79.56 359 GLY A C 1
ATOM 2648 O O . GLY A 1 359 ? 23.764 11.134 -18.925 1.00 79.56 359 GLY A O 1
ATOM 2649 N N . GLY A 1 360 ? 24.001 10.544 -16.770 1.00 73.88 360 GLY A N 1
ATOM 2650 C CA . GLY A 1 360 ? 25.371 11.058 -16.635 1.00 73.88 360 GLY A CA 1
ATOM 2651 C C . GLY A 1 360 ? 26.384 10.423 -17.595 1.00 73.88 360 GLY A C 1
ATOM 2652 O O . GLY A 1 360 ? 27.336 11.079 -18.003 1.00 73.88 360 GLY A O 1
ATOM 2653 N N . ARG A 1 361 ? 26.166 9.171 -18.020 1.00 77.62 361 ARG A N 1
ATOM 2654 C CA . ARG A 1 361 ? 26.997 8.500 -19.032 1.00 77.62 361 ARG A CA 1
ATOM 2655 C C . ARG A 1 361 ? 26.468 8.770 -20.435 1.00 77.62 361 ARG A C 1
ATOM 2657 O O . ARG A 1 361 ? 25.318 8.446 -20.725 1.00 77.62 361 ARG A O 1
ATOM 2664 N N . ALA A 1 362 ? 27.326 9.292 -21.307 1.00 74.69 362 ALA A N 1
ATOM 2665 C CA . ALA A 1 362 ? 27.002 9.494 -22.712 1.00 74.69 362 ALA A CA 1
ATOM 2666 C C . ALA A 1 362 ? 26.679 8.149 -23.401 1.00 74.69 362 ALA A C 1
ATOM 2668 O O . ALA A 1 362 ? 27.517 7.239 -23.370 1.00 74.69 362 ALA A O 1
ATOM 2669 N N . PRO A 1 363 ? 25.491 7.987 -24.013 1.00 77.31 363 PRO A N 1
ATOM 2670 C CA . PRO A 1 363 ? 25.196 6.826 -24.841 1.00 77.31 363 PRO A CA 1
ATOM 2671 C C . PRO A 1 363 ? 26.010 6.876 -26.142 1.00 77.31 363 PRO A C 1
ATOM 2673 O O . PRO A 1 363 ? 26.471 7.939 -26.567 1.00 77.31 363 PRO A O 1
ATOM 2676 N N . LYS A 1 364 ? 26.175 5.708 -26.776 1.00 83.50 364 LYS A N 1
ATOM 2677 C CA . LYS A 1 364 ? 26.768 5.565 -28.114 1.00 83.50 364 LYS A CA 1
ATOM 2678 C C . LYS A 1 364 ? 28.146 6.220 -28.276 1.00 83.50 364 LYS A C 1
ATOM 2680 O O . LYS A 1 364 ? 28.429 6.844 -29.290 1.00 83.50 364 LYS A O 1
ATOM 2685 N N . SER A 1 365 ? 29.040 6.057 -27.299 1.00 84.88 365 SER A N 1
ATOM 2686 C CA . SER A 1 365 ? 30.412 6.591 -27.378 1.00 84.88 365 SER A CA 1
ATOM 2687 C C . SER A 1 365 ? 31.192 6.100 -28.606 1.00 84.88 365 SER A C 1
ATOM 2689 O O . SER A 1 365 ? 31.999 6.848 -29.141 1.00 84.88 365 SER A O 1
ATOM 2691 N N . ARG A 1 366 ? 30.903 4.887 -29.096 1.00 85.00 366 ARG A N 1
ATOM 2692 C CA . ARG A 1 366 ? 31.466 4.311 -30.332 1.00 85.00 366 ARG A CA 1
ATOM 2693 C C . ARG A 1 366 ? 31.012 5.015 -31.622 1.00 85.00 366 ARG A C 1
ATOM 2695 O O . ARG A 1 366 ? 31.619 4.805 -32.663 1.00 85.00 366 ARG A O 1
ATOM 2702 N N . LEU A 1 367 ? 29.985 5.867 -31.563 1.00 87.12 367 LEU A N 1
ATOM 2703 C CA . LEU A 1 367 ? 29.559 6.720 -32.680 1.00 87.12 367 LEU A CA 1
ATOM 2704 C C . LEU A 1 367 ? 30.279 8.073 -32.712 1.00 87.12 367 LEU A C 1
ATOM 2706 O O . LEU A 1 367 ? 29.928 8.906 -33.541 1.00 87.12 367 LEU A O 1
ATOM 2710 N N . ALA A 1 368 ? 31.250 8.328 -31.828 1.00 86.38 368 ALA A N 1
ATOM 2711 C CA . ALA A 1 368 ? 31.946 9.614 -31.782 1.00 86.38 368 ALA A CA 1
ATOM 2712 C C . ALA A 1 368 ? 32.612 9.987 -33.118 1.00 86.38 368 ALA A C 1
ATOM 2714 O O . ALA A 1 368 ? 32.568 11.156 -33.487 1.00 86.38 368 ALA A O 1
ATOM 2715 N N . ASP A 1 369 ? 33.122 9.000 -33.861 1.00 84.25 369 ASP A N 1
ATOM 2716 C CA . ASP A 1 369 ? 33.793 9.213 -35.152 1.00 84.25 369 ASP A CA 1
ATOM 2717 C C . ASP A 1 369 ? 32.827 9.623 -36.278 1.00 84.25 369 ASP A C 1
ATOM 2719 O O . ASP A 1 369 ? 33.237 10.249 -37.250 1.00 84.25 369 ASP A O 1
ATOM 2723 N N . ALA A 1 370 ? 31.538 9.284 -36.159 1.00 86.50 370 ALA A N 1
ATOM 2724 C CA . ALA A 1 370 ? 30.508 9.646 -37.138 1.00 86.50 370 ALA A CA 1
ATOM 2725 C C . ALA A 1 370 ? 29.634 10.828 -36.685 1.00 86.50 370 ALA A C 1
ATOM 2727 O O . ALA A 1 370 ? 29.086 11.557 -37.507 1.00 86.50 370 ALA A O 1
ATOM 2728 N N . VAL A 1 371 ? 29.472 11.004 -35.372 1.00 88.56 371 VAL A N 1
ATOM 2729 C CA . VAL A 1 371 ? 28.675 12.059 -34.740 1.00 88.56 371 VAL A CA 1
ATOM 2730 C C . VAL A 1 371 ? 29.481 12.620 -33.567 1.00 88.56 371 VAL A C 1
ATOM 2732 O O . VAL A 1 371 ? 29.388 12.149 -32.429 1.00 88.56 371 VAL A O 1
ATOM 2735 N N . GLU A 1 372 ? 30.278 13.650 -33.846 1.00 87.69 372 GLU A N 1
ATOM 2736 C CA . GLU A 1 372 ? 31.259 14.214 -32.906 1.00 87.69 372 GLU A CA 1
ATOM 2737 C C . GLU A 1 372 ? 30.618 14.817 -31.647 1.00 87.69 372 GLU A C 1
ATOM 2739 O O . GLU A 1 372 ? 31.100 14.632 -30.523 1.00 87.69 372 GLU A O 1
ATOM 2744 N N . ARG A 1 373 ? 29.496 15.531 -31.808 1.00 90.69 373 ARG A N 1
ATOM 2745 C CA . ARG A 1 373 ? 28.828 16.241 -30.710 1.00 90.69 373 ARG A CA 1
ATOM 2746 C C . ARG A 1 373 ? 28.031 15.270 -29.840 1.00 90.69 373 ARG A C 1
ATOM 2748 O O . ARG A 1 373 ? 27.092 14.626 -30.299 1.00 90.69 373 ARG A O 1
ATOM 2755 N N . GLU A 1 374 ? 28.345 15.215 -28.543 1.00 89.44 374 GLU A N 1
ATOM 2756 C CA . GLU A 1 374 ? 27.629 14.354 -27.585 1.00 89.44 374 GLU A CA 1
ATOM 2757 C C . GLU A 1 374 ? 26.122 14.641 -27.548 1.00 89.44 374 GLU A C 1
ATOM 2759 O O . GLU A 1 374 ? 25.319 13.711 -27.480 1.00 89.44 374 GLU A O 1
ATOM 2764 N N . ALA A 1 375 ? 25.736 15.917 -27.635 1.00 89.25 375 ALA A N 1
ATOM 2765 C CA . ALA A 1 375 ? 24.334 16.319 -27.684 1.00 89.25 375 ALA A CA 1
ATOM 2766 C C . ALA A 1 375 ? 23.589 15.655 -28.855 1.00 89.25 375 ALA A C 1
ATOM 2768 O O . ALA A 1 375 ? 22.469 15.182 -28.675 1.00 89.25 375 ALA A O 1
ATOM 2769 N N . ASP A 1 376 ? 24.224 15.538 -30.022 1.00 91.94 376 ASP A N 1
ATOM 2770 C CA . ASP A 1 376 ? 23.632 14.880 -31.187 1.00 91.94 376 ASP A CA 1
ATOM 2771 C C . ASP A 1 376 ? 23.574 13.365 -31.021 1.00 91.94 376 ASP A C 1
ATOM 2773 O O . ASP A 1 376 ? 22.553 12.763 -31.341 1.00 91.94 376 ASP A O 1
ATOM 2777 N N . ARG A 1 377 ? 24.608 12.744 -30.435 1.00 92.25 377 ARG A N 1
ATOM 2778 C CA . ARG A 1 377 ? 24.570 11.309 -30.097 1.00 92.25 377 ARG A CA 1
ATOM 2779 C C . ARG A 1 377 ? 23.440 10.979 -29.126 1.00 92.25 377 ARG A C 1
ATOM 2781 O O . ARG A 1 377 ? 22.773 9.963 -29.288 1.00 92.25 377 ARG A O 1
ATOM 2788 N N . ARG A 1 378 ? 23.188 11.844 -28.138 1.00 91.31 378 ARG A N 1
ATOM 2789 C CA . ARG A 1 378 ? 22.060 11.701 -27.202 1.00 91.31 378 ARG A CA 1
ATOM 2790 C C . ARG A 1 378 ? 20.715 11.851 -27.899 1.00 91.31 378 ARG A C 1
ATOM 2792 O O . ARG A 1 378 ? 19.815 11.066 -27.618 1.00 91.31 378 ARG A O 1
ATOM 2799 N N . ARG A 1 379 ? 20.581 12.822 -28.810 1.00 93.12 379 ARG A N 1
ATOM 2800 C CA . ARG A 1 379 ? 19.369 13.001 -29.629 1.00 93.12 379 ARG A CA 1
ATOM 2801 C C . ARG A 1 379 ? 19.117 11.790 -30.524 1.00 93.12 379 ARG A C 1
ATOM 2803 O O . ARG A 1 379 ? 17.988 11.322 -30.589 1.00 93.12 379 ARG A O 1
ATOM 2810 N N . LEU A 1 380 ? 20.165 11.259 -31.150 1.00 93.88 380 LEU A N 1
ATOM 2811 C CA . LEU A 1 380 ? 20.083 10.072 -31.995 1.00 93.88 380 LEU A CA 1
ATOM 2812 C C . LEU A 1 380 ? 19.713 8.823 -31.184 1.00 93.88 380 LEU A C 1
ATOM 2814 O O . LEU A 1 380 ? 18.799 8.102 -31.562 1.00 93.88 380 LEU A O 1
ATOM 2818 N N . TYR A 1 381 ? 20.346 8.610 -30.028 1.00 94.38 381 TYR A N 1
ATOM 2819 C CA . TYR A 1 381 ? 19.980 7.531 -29.107 1.00 94.38 381 TYR A CA 1
ATOM 2820 C C . TYR A 1 381 ? 18.530 7.651 -28.612 1.00 94.38 381 TYR A C 1
ATOM 2822 O O . TYR A 1 381 ? 17.814 6.656 -28.557 1.00 94.38 381 TYR A O 1
ATOM 2830 N N . ALA A 1 382 ? 18.076 8.862 -28.271 1.00 93.81 382 ALA A N 1
ATOM 2831 C CA . ALA A 1 382 ? 16.690 9.095 -27.870 1.00 93.81 382 ALA A CA 1
ATOM 2832 C C . ALA A 1 382 ? 15.705 8.733 -28.993 1.00 93.81 382 ALA A C 1
ATOM 2834 O O . ALA A 1 382 ? 14.671 8.137 -28.712 1.00 93.81 382 ALA A O 1
ATOM 2835 N N . ALA A 1 383 ? 16.051 9.038 -30.247 1.00 94.94 383 ALA A N 1
ATOM 2836 C CA . ALA A 1 383 ? 15.257 8.666 -31.413 1.00 94.94 383 ALA A CA 1
ATOM 2837 C C . ALA A 1 383 ? 15.238 7.146 -31.653 1.00 94.94 383 ALA A C 1
ATOM 2839 O O . ALA A 1 383 ? 14.164 6.586 -31.855 1.00 94.94 383 ALA A O 1
ATOM 2840 N N . PHE A 1 384 ? 16.384 6.462 -31.522 1.00 95.50 384 PHE A N 1
ATOM 2841 C CA . PHE A 1 384 ? 16.437 4.994 -31.595 1.00 95.50 384 PHE A CA 1
ATOM 2842 C C . PHE A 1 384 ? 15.536 4.345 -30.545 1.00 95.50 384 PHE A C 1
ATOM 2844 O O . PHE A 1 384 ? 14.765 3.430 -30.844 1.00 95.50 384 PHE A O 1
ATOM 2851 N N . LEU A 1 385 ? 15.627 4.845 -29.312 1.00 95.69 385 LEU A N 1
ATOM 2852 C CA . LEU A 1 385 ? 14.842 4.351 -28.195 1.00 95.69 385 LEU A CA 1
ATOM 2853 C C . LEU A 1 385 ? 13.346 4.616 -28.406 1.00 95.69 385 LEU A C 1
ATOM 2855 O O . LEU A 1 385 ? 12.549 3.726 -28.123 1.00 95.69 385 LEU A O 1
ATOM 2859 N N . GLN A 1 386 ? 12.966 5.790 -28.921 1.00 95.94 386 GLN A N 1
ATOM 2860 C CA . GLN A 1 386 ? 11.576 6.123 -29.243 1.00 95.94 386 GLN A CA 1
ATOM 2861 C C . GLN A 1 386 ? 10.985 5.150 -30.266 1.00 95.94 386 GLN A C 1
ATOM 2863 O O . GLN A 1 386 ? 9.968 4.522 -29.980 1.00 95.94 386 GLN A O 1
ATOM 2868 N N . ASP A 1 387 ? 11.654 4.964 -31.407 1.00 95.75 387 ASP A N 1
ATOM 2869 C CA . ASP A 1 387 ? 11.165 4.063 -32.456 1.00 95.75 387 ASP A CA 1
ATOM 2870 C C . ASP A 1 387 ? 11.082 2.616 -31.937 1.00 95.75 387 ASP A C 1
ATOM 2872 O O . ASP A 1 387 ? 10.078 1.930 -32.135 1.00 95.75 387 ASP A O 1
ATOM 2876 N N . THR A 1 388 ? 12.082 2.168 -31.167 1.00 96.12 388 THR A N 1
ATOM 2877 C CA . THR A 1 388 ? 12.077 0.836 -30.534 1.00 96.12 388 THR A CA 1
ATOM 2878 C C . THR A 1 388 ? 10.905 0.673 -29.556 1.00 96.12 388 THR A C 1
ATOM 2880 O O . THR A 1 388 ? 10.245 -0.370 -29.541 1.00 96.12 388 THR A O 1
ATOM 2883 N N . ILE A 1 389 ? 10.625 1.694 -28.738 1.00 95.94 389 ILE A N 1
ATOM 2884 C CA . ILE A 1 389 ? 9.488 1.723 -27.809 1.00 95.94 389 ILE A CA 1
ATOM 2885 C C . ILE A 1 389 ? 8.171 1.625 -28.576 1.00 95.94 389 ILE A C 1
ATOM 2887 O O . ILE A 1 389 ? 7.318 0.822 -28.199 1.00 95.94 389 ILE A O 1
ATOM 2891 N N . ASP A 1 390 ? 8.007 2.400 -29.645 1.00 94.19 390 ASP A N 1
ATOM 2892 C CA . ASP A 1 390 ? 6.764 2.450 -30.413 1.00 94.19 390 ASP A CA 1
ATOM 2893 C C . ASP A 1 390 ? 6.509 1.138 -31.165 1.00 94.19 390 ASP A C 1
ATOM 2895 O O . ASP A 1 390 ? 5.392 0.613 -31.130 1.00 94.19 390 ASP A O 1
ATOM 2899 N N . ILE A 1 391 ? 7.557 0.520 -31.719 1.00 94.12 391 ILE A N 1
ATOM 2900 C CA . ILE A 1 391 ? 7.495 -0.834 -32.285 1.00 94.12 391 ILE A CA 1
ATOM 2901 C C . ILE A 1 391 ? 7.060 -1.842 -31.215 1.00 94.12 391 ILE A C 1
ATOM 2903 O O . ILE A 1 391 ? 6.127 -2.613 -31.442 1.00 94.12 391 ILE A O 1
ATOM 2907 N N . CYS A 1 392 ? 7.690 -1.839 -30.038 1.00 95.19 392 CYS A N 1
ATOM 2908 C CA . CYS A 1 392 ? 7.348 -2.774 -28.963 1.00 95.19 392 CYS A CA 1
ATOM 2909 C C . CYS A 1 392 ? 5.924 -2.554 -28.434 1.00 95.19 392 CYS A C 1
ATOM 2911 O O . CYS A 1 392 ? 5.230 -3.517 -28.110 1.00 95.19 392 CYS A O 1
ATOM 2913 N N . ARG A 1 393 ? 5.470 -1.297 -28.379 1.00 93.69 393 ARG A N 1
ATOM 2914 C CA . ARG A 1 393 ? 4.113 -0.915 -27.972 1.00 93.69 393 ARG A CA 1
ATOM 2915 C C . ARG A 1 393 ? 3.056 -1.348 -28.991 1.00 93.69 393 ARG A C 1
ATOM 2917 O O . ARG A 1 393 ? 1.926 -1.611 -28.596 1.00 93.69 393 ARG A O 1
ATOM 2924 N N . SER A 1 394 ? 3.416 -1.455 -30.272 1.00 91.94 394 SER A N 1
ATOM 2925 C CA . SER A 1 394 ? 2.513 -1.915 -31.339 1.00 91.94 394 SER A CA 1
ATOM 2926 C C . SER A 1 394 ? 2.191 -3.418 -31.290 1.00 91.94 394 SER A C 1
ATOM 2928 O O . SER A 1 394 ? 1.315 -3.885 -32.016 1.00 91.94 394 SER A O 1
ATOM 2930 N N . VAL A 1 395 ? 2.887 -4.197 -30.452 1.00 91.81 395 VAL A N 1
ATOM 2931 C CA . VAL A 1 395 ? 2.676 -5.644 -30.330 1.00 91.81 395 VAL A CA 1
ATOM 2932 C C . VAL A 1 395 ? 1.422 -5.928 -29.503 1.00 91.81 395 VAL A C 1
ATOM 2934 O O . VAL A 1 395 ? 1.422 -5.843 -28.276 1.00 91.81 395 VAL A O 1
ATOM 2937 N N . GLU A 1 396 ? 0.345 -6.305 -30.187 1.00 84.75 396 GLU A N 1
ATOM 2938 C CA . GLU A 1 396 ? -0.928 -6.649 -29.555 1.00 84.75 396 GLU A CA 1
ATOM 2939 C C . GLU A 1 396 ? -0.801 -7.822 -28.568 1.00 84.75 396 GLU A C 1
ATOM 2941 O O . GLU A 1 396 ? -0.064 -8.785 -28.783 1.00 84.75 396 GLU A O 1
ATOM 2946 N N . GLY A 1 397 ? -1.549 -7.752 -27.463 1.00 83.38 397 GLY A N 1
ATOM 2947 C CA . GLY A 1 397 ? -1.587 -8.813 -26.451 1.00 83.38 397 GLY A CA 1
ATOM 2948 C C . GLY A 1 397 ? -0.378 -8.862 -25.506 1.00 83.38 397 GLY A C 1
ATOM 2949 O O . GLY A 1 397 ? -0.344 -9.723 -24.620 1.00 83.38 397 GLY A O 1
ATOM 2950 N N . ALA A 1 398 ? 0.577 -7.935 -25.637 1.00 91.62 398 ALA A N 1
ATOM 2951 C CA . ALA A 1 398 ? 1.715 -7.810 -24.737 1.00 91.62 398 ALA A CA 1
ATOM 2952 C C . ALA A 1 398 ? 1.790 -6.426 -24.077 1.00 91.62 398 ALA A C 1
ATOM 2954 O O . ALA A 1 398 ? 1.534 -5.399 -24.697 1.00 91.62 398 ALA A O 1
ATOM 2955 N N . ALA A 1 399 ? 2.163 -6.393 -22.798 1.00 93.19 399 ALA A N 1
ATOM 2956 C CA . ALA A 1 399 ? 2.411 -5.147 -22.086 1.00 93.19 399 ALA A CA 1
ATOM 2957 C C . ALA A 1 399 ? 3.841 -4.654 -22.345 1.00 93.19 399 ALA A C 1
ATOM 2959 O O . ALA A 1 399 ? 4.802 -5.397 -22.134 1.00 93.19 399 ALA A O 1
ATOM 2960 N N . LEU A 1 400 ? 3.997 -3.385 -22.724 1.00 95.12 400 LEU A N 1
ATOM 2961 C CA . LEU A 1 400 ? 5.313 -2.754 -22.819 1.00 95.12 400 LEU A CA 1
ATOM 2962 C C . LEU A 1 400 ? 5.919 -2.549 -21.423 1.00 95.12 400 LEU A C 1
ATOM 2964 O O . LEU A 1 400 ? 5.251 -2.084 -20.491 1.00 95.12 400 LEU A O 1
ATOM 2968 N N . ARG A 1 401 ? 7.214 -2.837 -21.292 1.00 95.62 401 ARG A N 1
ATOM 2969 C CA . ARG A 1 401 ? 8.039 -2.456 -20.147 1.00 95.62 401 ARG A CA 1
ATOM 2970 C C . ARG A 1 401 ? 9.348 -1.833 -20.623 1.00 95.62 401 ARG A C 1
ATOM 2972 O O . ARG A 1 401 ? 10.041 -2.401 -21.452 1.00 95.62 401 ARG A O 1
ATOM 2979 N N . VAL A 1 402 ? 9.719 -0.684 -20.078 1.00 96.12 402 VAL A N 1
ATOM 2980 C CA . VAL A 1 402 ? 10.996 -0.017 -20.342 1.00 96.12 402 VAL A CA 1
ATOM 2981 C C . VAL A 1 402 ? 11.880 -0.203 -19.120 1.00 96.12 402 VAL A C 1
ATOM 2983 O O . VAL A 1 402 ? 11.689 0.432 -18.078 1.00 96.12 402 VAL A O 1
ATOM 2986 N N . ALA A 1 403 ? 12.826 -1.128 -19.241 1.00 94.94 403 ALA A N 1
ATOM 2987 C CA . ALA A 1 403 ? 13.754 -1.474 -18.188 1.00 94.94 403 ALA A CA 1
ATOM 2988 C C . ALA A 1 403 ? 14.924 -0.482 -18.180 1.00 94.94 403 ALA A C 1
ATOM 2990 O O . ALA A 1 403 ? 15.788 -0.561 -19.047 1.00 94.94 403 ALA A O 1
ATOM 2991 N N . TYR A 1 404 ? 14.984 0.439 -17.216 1.00 91.94 404 TYR A N 1
ATOM 2992 C CA . TYR A 1 404 ? 15.979 1.518 -17.178 1.00 91.94 404 TYR A CA 1
ATOM 2993 C C . TYR A 1 404 ? 17.101 1.277 -16.159 1.00 91.94 404 TYR A C 1
ATOM 2995 O O . TYR A 1 404 ? 16.882 0.725 -15.076 1.00 91.94 404 TYR A O 1
ATOM 3003 N N . THR A 1 405 ? 18.323 1.713 -16.473 1.00 86.75 405 THR A N 1
ATOM 3004 C CA . THR A 1 405 ? 19.458 1.628 -15.540 1.00 86.75 405 THR A CA 1
ATOM 3005 C C . THR A 1 405 ? 19.305 2.561 -14.333 1.00 86.75 405 THR A C 1
ATOM 3007 O O . THR A 1 405 ? 18.838 3.685 -14.492 1.00 86.75 405 THR A O 1
ATOM 3010 N N . PRO A 1 406 ? 19.776 2.172 -13.130 1.00 75.31 406 PRO A N 1
ATOM 3011 C CA . PRO A 1 406 ? 19.754 3.058 -11.960 1.00 75.31 406 PRO A CA 1
ATOM 3012 C C . PRO A 1 406 ? 20.537 4.364 -12.159 1.00 75.31 406 PRO A C 1
ATOM 3014 O O . PRO A 1 406 ? 20.124 5.409 -11.663 1.00 75.31 406 PRO A O 1
ATOM 3017 N N . ASP A 1 407 ? 21.643 4.306 -12.904 1.00 72.00 407 ASP A N 1
ATOM 3018 C CA . ASP A 1 407 ? 22.434 5.474 -13.299 1.00 72.00 407 ASP A CA 1
ATOM 3019 C C . ASP A 1 407 ? 21.644 6.333 -14.304 1.00 72.00 407 ASP A C 1
ATOM 3021 O O . ASP A 1 407 ? 21.251 5.845 -15.366 1.00 72.00 407 ASP A O 1
ATOM 3025 N N . GLY A 1 408 ? 21.360 7.587 -13.938 1.00 65.25 408 GLY A N 1
ATOM 3026 C CA . GLY A 1 408 ? 20.482 8.508 -14.678 1.00 65.25 408 GLY A CA 1
ATOM 3027 C C . GLY A 1 408 ? 18.978 8.363 -14.393 1.00 65.25 408 GLY A C 1
ATOM 3028 O O . GLY A 1 408 ? 18.205 9.262 -14.722 1.00 65.25 408 GLY A O 1
ATOM 3029 N N . GLY A 1 409 ? 18.550 7.279 -13.738 1.00 78.56 409 GLY A N 1
ATOM 3030 C CA . GLY A 1 409 ? 17.149 7.046 -13.386 1.00 78.56 409 GLY A CA 1
ATOM 3031 C C . GLY A 1 409 ? 16.211 7.001 -14.600 1.00 78.56 409 GLY A C 1
ATOM 3032 O O . GLY A 1 409 ? 16.597 6.584 -15.688 1.00 78.56 409 GLY A O 1
ATOM 3033 N N . SER A 1 410 ? 14.962 7.428 -14.409 1.00 81.12 410 SER A N 1
ATOM 3034 C CA . SER A 1 410 ? 13.934 7.456 -15.461 1.00 81.12 410 SER A CA 1
ATOM 3035 C C . SER A 1 410 ? 13.849 8.793 -16.208 1.00 81.12 410 SER A C 1
ATOM 3037 O O . SER A 1 410 ? 12.887 9.025 -16.939 1.00 81.12 410 SER A O 1
ATOM 3039 N N . ALA A 1 411 ? 14.799 9.706 -15.988 1.00 77.62 411 ALA A N 1
ATOM 3040 C CA . ALA A 1 411 ? 14.749 11.047 -16.556 1.00 77.62 411 ALA A CA 1
ATOM 3041 C C . ALA A 1 411 ? 14.746 10.995 -18.093 1.00 77.62 411 ALA A C 1
ATOM 3043 O O . ALA A 1 411 ? 15.484 10.210 -18.694 1.00 77.62 411 ALA A O 1
ATOM 3044 N N . GLY A 1 412 ? 13.910 11.815 -18.729 1.00 79.31 412 GLY A N 1
ATOM 3045 C CA . GLY A 1 412 ? 13.804 11.906 -20.184 1.00 79.31 412 GLY A CA 1
ATOM 3046 C C . GLY A 1 412 ? 13.016 10.775 -20.848 1.00 79.31 412 GLY A C 1
ATOM 3047 O O . GLY A 1 412 ? 12.692 10.909 -22.019 1.00 79.31 412 GLY A O 1
ATOM 3048 N N . LEU A 1 413 ? 12.670 9.691 -20.139 1.00 86.31 413 LEU A N 1
ATOM 3049 C CA . LEU A 1 413 ? 11.813 8.627 -20.687 1.00 86.31 413 LEU A CA 1
ATOM 3050 C C . LEU A 1 413 ? 10.346 9.072 -20.798 1.00 86.31 413 LEU A C 1
ATOM 3052 O O . LEU A 1 413 ? 9.622 8.624 -21.678 1.00 86.31 413 LEU A O 1
ATOM 3056 N N . ASP A 1 414 ? 9.912 9.990 -19.938 1.00 82.75 414 ASP A N 1
ATOM 3057 C CA . ASP A 1 414 ? 8.597 10.629 -20.001 1.00 82.75 414 ASP A CA 1
ATOM 3058 C C . ASP A 1 414 ? 8.422 11.474 -21.270 1.00 82.75 414 ASP A C 1
ATOM 3060 O O . ASP A 1 414 ? 7.363 11.437 -21.895 1.00 82.75 414 ASP A O 1
ATOM 3064 N N . ALA A 1 415 ? 9.482 12.168 -21.697 1.00 83.75 415 ALA A N 1
ATOM 3065 C CA . ALA A 1 415 ? 9.514 12.888 -22.969 1.00 83.75 415 ALA A CA 1
ATOM 3066 C C . ALA A 1 415 ? 9.410 11.951 -24.187 1.00 83.75 415 ALA A C 1
ATOM 3068 O O . ALA A 1 415 ? 8.981 12.394 -25.247 1.00 83.75 415 ALA A O 1
ATOM 3069 N N . LEU A 1 416 ? 9.748 10.666 -24.012 1.00 87.62 416 LEU A N 1
ATOM 3070 C CA . LEU A 1 416 ? 9.585 9.606 -25.014 1.00 87.62 416 LEU A CA 1
ATOM 3071 C C . LEU A 1 416 ? 8.204 8.914 -24.951 1.00 87.62 416 LEU A C 1
ATOM 3073 O O . LEU A 1 416 ? 7.973 7.840 -25.509 1.00 87.62 416 LEU A O 1
ATOM 3077 N N . GLY A 1 417 ? 7.268 9.482 -24.186 1.00 84.88 417 GLY A N 1
ATOM 3078 C CA . GLY A 1 417 ? 5.930 8.922 -24.012 1.00 84.88 417 GLY A CA 1
ATOM 3079 C C . GLY A 1 417 ? 5.892 7.636 -23.181 1.00 84.88 417 GLY A C 1
ATOM 3080 O O . GLY A 1 417 ? 4.900 6.910 -23.244 1.00 84.88 417 GLY A O 1
ATOM 3081 N N . VAL A 1 418 ? 6.940 7.317 -22.411 1.00 83.12 418 VAL A N 1
ATOM 3082 C CA . VAL A 1 418 ? 6.941 6.155 -21.507 1.00 83.12 418 VAL A CA 1
ATOM 3083 C C . VAL A 1 418 ? 6.111 6.464 -20.268 1.00 83.12 418 VAL A C 1
ATOM 3085 O O . VAL A 1 418 ? 6.372 7.426 -19.539 1.00 83.12 418 VAL A O 1
ATOM 3088 N N . ARG A 1 419 ? 5.111 5.623 -19.995 1.00 82.94 419 ARG A N 1
ATOM 3089 C CA . ARG A 1 419 ? 4.245 5.783 -18.821 1.00 82.94 419 ARG A CA 1
ATOM 3090 C C . ARG A 1 419 ? 4.910 5.219 -17.565 1.00 82.94 419 ARG A C 1
ATOM 3092 O O . ARG A 1 419 ? 5.715 4.294 -17.613 1.00 82.94 419 ARG A O 1
ATOM 3099 N N . GLY A 1 420 ? 4.547 5.743 -16.395 1.00 72.50 420 GLY A N 1
ATOM 3100 C CA . GLY A 1 420 ? 5.153 5.319 -15.124 1.00 72.50 420 GLY A CA 1
ATOM 3101 C C . GLY A 1 420 ? 4.917 3.846 -14.747 1.00 72.50 420 GLY A C 1
ATOM 3102 O O . GLY A 1 420 ? 5.670 3.291 -13.955 1.00 72.50 420 GLY A O 1
ATOM 3103 N N . ASP A 1 421 ? 3.877 3.220 -15.291 1.00 72.19 421 ASP A N 1
ATOM 3104 C CA . ASP A 1 421 ? 3.555 1.790 -15.182 1.00 72.19 421 ASP A CA 1
ATOM 3105 C C . ASP A 1 421 ? 4.226 0.918 -16.256 1.00 72.19 421 ASP A C 1
ATOM 3107 O O . ASP A 1 421 ? 4.201 -0.308 -16.166 1.00 72.19 421 ASP A O 1
ATOM 3111 N N . GLU A 1 422 ? 4.852 1.542 -17.253 1.00 87.38 422 GLU A N 1
ATOM 3112 C CA . GLU A 1 422 ? 5.734 0.877 -18.211 1.00 87.38 422 GLU A CA 1
ATOM 3113 C C . GLU A 1 422 ? 7.174 0.827 -17.674 1.00 87.38 422 GLU A C 1
ATOM 3115 O O . GLU A 1 422 ? 7.957 -0.011 -18.101 1.00 87.38 422 GLU A O 1
ATOM 3120 N N . LEU A 1 423 ? 7.542 1.671 -16.706 1.00 86.81 423 LEU A N 1
ATOM 3121 C CA . LEU A 1 423 ? 8.900 1.724 -16.166 1.00 86.81 423 LEU A CA 1
ATOM 3122 C C . LEU A 1 423 ? 9.234 0.522 -15.269 1.00 86.81 423 LEU A C 1
ATOM 3124 O O . LEU A 1 423 ? 8.546 0.235 -14.291 1.00 86.81 423 LEU A O 1
ATOM 3128 N N . LEU A 1 424 ? 10.374 -0.113 -15.545 1.00 88.81 424 LEU A N 1
ATOM 3129 C CA . LEU A 1 424 ? 10.969 -1.165 -14.721 1.00 88.81 424 LEU A CA 1
ATOM 3130 C C . LEU A 1 424 ? 12.412 -0.778 -14.374 1.00 88.81 424 LEU A C 1
ATOM 3132 O O . LEU A 1 424 ? 13.226 -0.548 -15.257 1.00 88.81 424 LEU A O 1
ATOM 3136 N N . GLN A 1 425 ? 12.778 -0.695 -13.098 1.00 88.88 425 GLN A N 1
ATOM 3137 C CA . GLN A 1 425 ? 14.173 -0.403 -12.751 1.00 88.88 425 GLN A CA 1
ATOM 3138 C C . GLN A 1 425 ? 15.032 -1.670 -12.882 1.00 88.88 425 GLN A C 1
ATOM 3140 O O . GLN A 1 425 ? 14.730 -2.688 -12.261 1.00 88.88 425 GLN A O 1
ATOM 3145 N N . GLN A 1 426 ? 16.130 -1.608 -13.637 1.00 89.81 426 GLN A N 1
ATOM 3146 C CA . GLN A 1 426 ? 17.090 -2.711 -13.739 1.00 89.81 426 GLN A CA 1
ATOM 3147 C C . GLN A 1 426 ? 17.824 -2.929 -12.407 1.00 89.81 426 GLN A C 1
ATOM 3149 O O . GLN A 1 426 ? 18.254 -1.973 -11.756 1.00 89.81 426 GLN A O 1
ATOM 3154 N N . ARG A 1 427 ? 18.035 -4.194 -12.019 1.00 87.00 427 ARG A N 1
ATOM 3155 C CA . ARG A 1 427 ? 18.732 -4.572 -10.776 1.00 87.00 427 ARG A CA 1
ATOM 3156 C C . ARG A 1 427 ? 19.807 -5.613 -11.056 1.00 87.00 427 ARG A C 1
ATOM 3158 O O . ARG A 1 427 ? 19.496 -6.677 -11.562 1.00 87.00 427 ARG A O 1
ATOM 3165 N N . GLY A 1 428 ? 21.051 -5.344 -10.681 1.00 83.62 428 GLY A N 1
ATOM 3166 C CA . GLY A 1 428 ? 22.158 -6.281 -10.890 1.00 83.62 428 GLY A CA 1
ATOM 3167 C C . GLY A 1 428 ? 23.484 -5.564 -11.112 1.00 83.62 428 GLY A C 1
ATOM 3168 O O . GLY A 1 428 ? 23.505 -4.406 -11.547 1.00 83.62 428 GLY A O 1
ATOM 3169 N N . ALA A 1 429 ? 24.581 -6.245 -10.780 1.00 83.06 429 ALA A N 1
ATOM 3170 C CA . ALA A 1 429 ? 25.931 -5.697 -10.905 1.00 83.06 429 ALA A CA 1
ATOM 3171 C C . ALA A 1 429 ? 26.347 -5.533 -12.378 1.00 83.06 429 ALA A C 1
ATOM 3173 O O . ALA A 1 429 ? 26.898 -4.497 -12.749 1.00 83.06 429 ALA A O 1
ATOM 3174 N N . ASP A 1 430 ? 25.992 -6.504 -13.217 1.00 84.88 430 ASP A N 1
ATOM 3175 C CA . ASP A 1 430 ? 26.305 -6.578 -14.646 1.00 84.88 430 ASP A CA 1
ATOM 3176 C C . ASP A 1 430 ? 25.032 -6.733 -15.504 1.00 84.88 430 ASP A C 1
ATOM 3178 O O . ASP A 1 430 ? 23.912 -6.692 -14.986 1.00 84.88 430 ASP A O 1
ATOM 3182 N N . LEU A 1 431 ? 25.198 -6.835 -16.829 1.00 85.25 431 LEU A N 1
ATOM 3183 C CA . LEU A 1 431 ? 24.089 -6.968 -17.779 1.00 85.25 431 LEU A CA 1
ATOM 3184 C C . LEU A 1 431 ? 23.284 -8.249 -17.533 1.00 85.25 431 LEU A C 1
ATOM 3186 O O . LEU A 1 431 ? 22.071 -8.170 -17.362 1.00 85.25 431 LEU A O 1
ATOM 3190 N N . GLY A 1 432 ? 23.954 -9.396 -17.429 1.00 88.12 432 GLY A N 1
ATOM 3191 C CA . GLY A 1 432 ? 23.299 -10.685 -17.226 1.00 88.12 432 GLY A CA 1
ATOM 3192 C C . GLY A 1 432 ? 22.463 -10.741 -15.943 1.00 88.12 432 GLY A C 1
ATOM 3193 O O . GLY A 1 432 ? 21.313 -11.183 -15.948 1.00 88.12 432 GLY A O 1
ATOM 3194 N N . ALA A 1 433 ? 22.986 -10.200 -14.841 1.00 86.50 433 ALA A N 1
ATOM 3195 C CA . ALA A 1 433 ? 22.254 -10.071 -13.586 1.00 86.50 433 ALA A CA 1
ATOM 3196 C C . ALA A 1 433 ? 21.016 -9.168 -13.726 1.00 86.50 433 ALA A C 1
ATOM 3198 O O . ALA A 1 433 ? 19.985 -9.450 -13.109 1.00 86.50 433 ALA A O 1
ATOM 3199 N N . ARG A 1 434 ? 21.100 -8.106 -14.540 1.00 89.31 434 ARG A N 1
ATOM 3200 C CA . ARG A 1 434 ? 19.982 -7.185 -14.808 1.00 89.31 434 ARG A CA 1
ATOM 3201 C C . ARG A 1 434 ? 18.901 -7.821 -15.668 1.00 89.31 434 ARG A C 1
ATOM 3203 O O . ARG A 1 434 ? 17.731 -7.686 -15.316 1.00 89.31 434 ARG A O 1
ATOM 3210 N N . GLU A 1 435 ? 19.268 -8.541 -16.724 1.00 92.25 435 GLU A N 1
ATOM 3211 C CA . GLU A 1 435 ? 18.319 -9.298 -17.550 1.00 92.25 435 GLU A CA 1
ATOM 3212 C C . GLU A 1 435 ? 17.603 -10.359 -16.706 1.00 92.25 435 GLU A C 1
ATOM 3214 O O . GLU A 1 435 ? 16.371 -10.392 -16.638 1.00 92.25 435 GLU A O 1
ATOM 3219 N N . ARG A 1 436 ? 18.367 -11.157 -15.947 1.00 91.81 436 ARG A N 1
ATOM 3220 C CA . ARG A 1 436 ? 17.832 -12.166 -15.022 1.00 91.81 436 ARG A CA 1
ATOM 3221 C C . ARG A 1 436 ? 16.849 -11.571 -14.015 1.00 91.81 436 ARG A C 1
ATOM 3223 O O . ARG A 1 436 ? 15.800 -12.163 -13.749 1.00 91.81 436 ARG A O 1
ATOM 3230 N N . ALA A 1 437 ? 17.186 -10.422 -13.429 1.00 86.44 437 ALA A N 1
ATOM 3231 C CA . ALA A 1 437 ? 16.320 -9.743 -12.473 1.00 86.44 437 ALA A CA 1
ATOM 3232 C C . ALA A 1 437 ? 15.040 -9.214 -13.127 1.00 86.44 437 ALA A C 1
ATOM 3234 O O . ALA A 1 437 ? 13.972 -9.372 -12.541 1.00 86.44 437 ALA A O 1
ATOM 3235 N N . ALA A 1 438 ? 15.127 -8.652 -14.335 1.00 90.75 438 ALA A N 1
ATOM 3236 C CA . ALA A 1 438 ? 13.963 -8.169 -15.071 1.00 90.75 438 ALA A CA 1
ATOM 3237 C C . ALA A 1 438 ? 12.995 -9.313 -15.421 1.00 90.75 438 ALA A C 1
ATOM 3239 O O . ALA A 1 438 ? 11.795 -9.187 -15.175 1.00 90.75 438 ALA A O 1
ATOM 3240 N N . PHE A 1 439 ? 13.500 -10.467 -15.878 1.00 94.06 439 PHE A N 1
ATOM 3241 C CA . PHE A 1 439 ? 12.679 -11.673 -16.046 1.00 94.06 439 PHE A CA 1
ATOM 3242 C C . PHE A 1 439 ? 12.006 -12.091 -14.734 1.00 94.06 439 PHE A C 1
ATOM 3244 O O . PHE A 1 439 ? 10.798 -12.318 -14.696 1.00 94.06 439 PHE A O 1
ATOM 3251 N N . ALA A 1 440 ? 12.771 -12.159 -13.641 1.00 87.62 440 ALA A N 1
ATOM 3252 C CA . ALA A 1 440 ? 12.243 -12.560 -12.340 1.00 87.62 440 ALA A CA 1
ATOM 3253 C C . ALA A 1 440 ? 11.148 -11.608 -11.831 1.00 87.62 440 ALA A C 1
ATOM 3255 O O . ALA A 1 440 ? 10.133 -12.074 -11.312 1.00 87.62 440 ALA A O 1
ATOM 3256 N N . ASP A 1 441 ? 11.332 -10.298 -12.001 1.00 83.50 441 ASP A N 1
ATOM 3257 C CA . ASP A 1 441 ? 10.373 -9.277 -11.576 1.00 83.50 441 ASP A CA 1
ATOM 3258 C C . ASP A 1 441 ? 9.074 -9.358 -12.383 1.00 83.50 441 ASP A C 1
ATOM 3260 O O . ASP A 1 441 ? 7.986 -9.281 -11.811 1.00 83.50 441 ASP A O 1
ATOM 3264 N N . LEU A 1 442 ? 9.162 -9.599 -13.692 1.00 88.31 442 LEU A N 1
ATOM 3265 C CA . LEU A 1 442 ? 7.991 -9.702 -14.563 1.00 88.31 442 LEU A CA 1
ATOM 3266 C C . LEU A 1 442 ? 7.230 -11.017 -14.379 1.00 88.31 442 LEU A C 1
ATOM 3268 O O . LEU A 1 442 ? 5.999 -11.014 -14.335 1.00 88.31 442 LEU A O 1
ATOM 3272 N N . PHE A 1 443 ? 7.924 -12.134 -14.169 1.00 87.38 443 PHE A N 1
ATOM 3273 C CA . PHE A 1 443 ? 7.257 -13.381 -13.794 1.00 87.38 443 PHE A CA 1
ATOM 3274 C C . PHE A 1 443 ? 6.606 -13.281 -12.411 1.00 87.38 443 PHE A C 1
ATOM 3276 O O . PHE A 1 443 ? 5.492 -13.768 -12.218 1.00 87.38 443 PHE A O 1
ATOM 3283 N N . ALA A 1 444 ? 7.240 -12.591 -11.456 1.00 81.00 444 ALA A N 1
ATOM 3284 C CA . ALA A 1 444 ? 6.633 -12.301 -10.157 1.00 81.00 444 ALA A CA 1
ATOM 3285 C C . ALA A 1 444 ? 5.424 -11.354 -10.269 1.00 81.00 444 ALA A C 1
ATOM 3287 O O . ALA A 1 444 ? 4.484 -11.476 -9.482 1.00 81.00 444 ALA A O 1
ATOM 3288 N N . ALA A 1 445 ? 5.419 -10.457 -11.260 1.00 75.44 445 ALA A N 1
ATOM 3289 C CA . ALA A 1 445 ? 4.271 -9.624 -11.622 1.00 75.44 445 ALA A CA 1
ATOM 3290 C C . ALA A 1 445 ? 3.159 -10.401 -12.359 1.00 75.44 445 ALA A C 1
ATOM 3292 O O . ALA A 1 445 ? 2.069 -9.869 -12.571 1.00 75.44 445 ALA A O 1
ATOM 3293 N N . GLY A 1 446 ? 3.395 -11.674 -12.698 1.00 80.25 446 GLY A N 1
ATOM 3294 C CA . GLY A 1 446 ? 2.393 -12.593 -13.236 1.00 80.25 446 GLY A CA 1
ATOM 3295 C C . GLY A 1 446 ? 2.356 -12.708 -14.758 1.00 80.25 446 GLY A C 1
ATOM 3296 O O . GLY A 1 446 ? 1.431 -13.338 -15.272 1.00 80.25 446 GLY A O 1
ATOM 3297 N N . PHE A 1 447 ? 3.327 -12.141 -15.479 1.00 87.31 447 PHE A N 1
ATOM 3298 C CA . PHE A 1 447 ? 3.480 -12.398 -16.913 1.00 87.31 447 PHE A CA 1
ATOM 3299 C C . PHE A 1 447 ? 3.905 -13.852 -17.141 1.00 87.31 447 PHE A C 1
ATOM 3301 O O . PHE A 1 447 ? 4.758 -14.370 -16.421 1.00 87.31 447 PHE A O 1
ATOM 3308 N N . ARG A 1 448 ? 3.320 -14.530 -18.135 1.00 91.31 448 ARG A N 1
ATOM 3309 C CA . ARG A 1 448 ? 3.687 -15.913 -18.495 1.00 91.31 448 ARG A CA 1
ATOM 3310 C C . ARG A 1 448 ? 4.738 -15.984 -19.588 1.00 91.31 448 ARG A C 1
ATOM 3312 O O . ARG A 1 448 ? 5.434 -16.989 -19.682 1.00 91.31 448 ARG A O 1
ATOM 3319 N N . LYS A 1 449 ? 4.846 -14.943 -20.406 1.00 95.19 449 LYS A N 1
ATOM 3320 C CA . LYS A 1 449 ? 5.821 -14.835 -21.492 1.00 95.19 449 LYS A CA 1
ATOM 3321 C C . LYS A 1 449 ? 6.487 -13.475 -21.411 1.00 95.19 449 LYS A C 1
ATOM 3323 O O . LYS A 1 449 ? 5.803 -12.466 -21.272 1.00 95.19 449 LYS A O 1
ATOM 3328 N N . VAL A 1 450 ? 7.807 -13.440 -21.476 1.00 97.12 450 VAL A N 1
ATOM 3329 C CA . VAL A 1 450 ? 8.564 -12.189 -21.485 1.00 97.12 450 VAL A CA 1
ATOM 3330 C C . VAL A 1 450 ? 9.520 -12.239 -22.662 1.00 97.12 450 VAL A C 1
ATOM 3332 O O . VAL A 1 450 ? 10.278 -13.197 -22.788 1.00 97.12 450 VAL A O 1
ATOM 3335 N N . VAL A 1 451 ? 9.472 -11.218 -23.509 1.00 98.00 451 VAL A N 1
ATOM 3336 C CA . VAL A 1 451 ? 10.465 -10.951 -24.554 1.00 98.00 451 VAL A CA 1
ATOM 3337 C C . VAL A 1 451 ? 11.247 -9.722 -24.138 1.00 98.00 451 VAL A C 1
ATOM 3339 O O . VAL A 1 451 ? 10.656 -8.754 -23.671 1.00 98.00 451 VAL A O 1
ATOM 3342 N N . MET A 1 452 ? 12.559 -9.750 -24.302 1.00 97.56 452 MET A N 1
ATOM 3343 C CA . MET A 1 452 ? 13.453 -8.651 -23.975 1.00 97.56 452 MET A CA 1
ATOM 3344 C C . MET A 1 452 ? 14.308 -8.307 -25.186 1.00 97.56 452 MET A C 1
ATOM 3346 O O . MET A 1 452 ? 14.836 -9.209 -25.833 1.00 97.56 452 MET A O 1
ATOM 3350 N N . VAL A 1 453 ? 14.418 -7.013 -25.480 1.00 96.94 453 VAL A N 1
ATOM 3351 C CA . VAL A 1 453 ? 15.214 -6.453 -26.576 1.00 96.94 453 VAL A CA 1
ATOM 3352 C C . VAL A 1 453 ? 16.069 -5.281 -26.090 1.00 96.94 453 VAL A C 1
ATOM 3354 O O . VAL A 1 453 ? 15.775 -4.670 -25.057 1.00 96.94 453 VAL A O 1
ATOM 3357 N N . GLY A 1 454 ? 17.128 -4.959 -26.834 1.00 92.06 454 GLY A N 1
ATOM 3358 C CA . GLY A 1 454 ? 17.937 -3.754 -26.618 1.00 92.06 454 GLY A CA 1
ATOM 3359 C C . GLY A 1 454 ? 17.239 -2.462 -27.069 1.00 92.06 454 GLY A C 1
ATOM 3360 O O . GLY A 1 454 ? 16.214 -2.500 -27.741 1.00 92.06 454 GLY A O 1
ATOM 3361 N N . SER A 1 455 ? 17.808 -1.307 -26.714 1.00 90.50 455 SER A N 1
ATOM 3362 C CA . SER A 1 455 ? 17.288 0.030 -27.063 1.00 90.50 455 SER A CA 1
ATOM 3363 C C . SER A 1 455 ? 17.677 0.538 -28.453 1.00 90.50 455 SER A C 1
ATOM 3365 O O . SER A 1 455 ? 17.224 1.602 -28.865 1.00 90.50 455 SER A O 1
ATOM 3367 N N . ASP A 1 456 ? 18.554 -0.180 -29.150 1.00 89.88 456 ASP A N 1
ATOM 3368 C CA . ASP A 1 456 ? 19.316 0.349 -30.282 1.00 89.88 456 ASP A CA 1
ATOM 3369 C C . ASP A 1 456 ? 18.899 -0.292 -31.612 1.00 89.88 456 ASP A C 1
ATOM 3371 O O . ASP A 1 456 ? 19.729 -0.568 -32.480 1.00 89.88 456 ASP A O 1
ATOM 3375 N N . LEU A 1 457 ? 17.595 -0.556 -31.740 1.00 92.00 457 LEU A N 1
ATOM 3376 C CA . LEU A 1 457 ? 16.992 -1.359 -32.803 1.00 92.00 457 LEU A CA 1
ATOM 3377 C C . LEU A 1 457 ? 15.884 -0.575 -33.544 1.00 92.00 457 LEU A C 1
ATOM 3379 O O . LEU A 1 457 ? 14.759 -1.070 -33.657 1.00 92.00 457 LEU A O 1
ATOM 3383 N N . PRO A 1 458 ? 16.170 0.636 -34.067 1.00 92.62 458 PRO A N 1
ATOM 3384 C CA . PRO A 1 458 ? 15.150 1.563 -34.572 1.00 92.62 458 PRO A CA 1
ATOM 3385 C C . PRO A 1 458 ? 14.291 1.002 -35.712 1.00 92.62 458 PRO A C 1
ATOM 3387 O O . PRO A 1 458 ? 13.155 1.423 -35.881 1.00 92.62 458 PRO A O 1
ATOM 3390 N N . THR A 1 459 ? 14.808 0.055 -36.501 1.00 92.56 459 THR A N 1
ATOM 3391 C CA . THR A 1 459 ? 14.111 -0.528 -37.662 1.00 92.56 459 THR A CA 1
ATOM 3392 C C . THR A 1 459 ? 13.577 -1.945 -37.422 1.00 92.56 459 THR A C 1
ATOM 3394 O O . THR A 1 459 ? 13.104 -2.580 -38.373 1.00 92.56 459 THR A O 1
ATOM 3397 N N . LEU A 1 460 ? 13.636 -2.454 -36.180 1.00 92.81 460 LEU A N 1
ATOM 3398 C CA . LEU A 1 460 ? 13.224 -3.820 -35.837 1.00 92.81 460 LEU A CA 1
ATOM 3399 C C . LEU A 1 460 ? 11.779 -4.097 -36.277 1.00 92.81 460 LEU A C 1
ATOM 3401 O O . LEU A 1 460 ? 10.855 -3.424 -35.824 1.00 92.81 460 LEU A O 1
ATOM 3405 N N . PRO A 1 461 ? 11.514 -5.117 -37.108 1.00 92.06 461 PRO A N 1
ATOM 3406 C CA . PRO A 1 461 ? 10.142 -5.411 -37.474 1.00 92.06 461 PRO A CA 1
ATOM 3407 C C . PRO A 1 461 ? 9.407 -6.059 -36.292 1.00 92.06 461 PRO A C 1
ATOM 3409 O O . PRO A 1 461 ? 9.845 -7.075 -35.748 1.00 92.06 461 PRO A O 1
ATOM 3412 N N . ALA A 1 462 ? 8.221 -5.544 -35.954 1.00 92.50 462 ALA A N 1
ATOM 3413 C CA . ALA A 1 462 ? 7.368 -6.098 -34.892 1.00 92.50 462 ALA A CA 1
ATOM 3414 C C . ALA A 1 462 ? 7.062 -7.604 -35.074 1.00 92.50 462 ALA A C 1
ATOM 3416 O O . ALA A 1 462 ? 6.771 -8.311 -34.110 1.00 92.50 462 ALA A O 1
ATOM 3417 N N . GLY A 1 463 ? 7.160 -8.116 -36.310 1.00 92.50 463 GLY A N 1
ATOM 3418 C CA . GLY A 1 463 ? 7.035 -9.539 -36.630 1.00 92.50 463 GLY A CA 1
ATOM 3419 C C . GLY A 1 463 ? 8.028 -10.443 -35.898 1.00 92.50 463 GLY A C 1
ATOM 3420 O O . GLY A 1 463 ? 7.637 -11.533 -35.496 1.00 92.50 463 GLY A O 1
ATOM 3421 N N . HIS A 1 464 ? 9.258 -9.986 -35.642 1.00 95.12 464 HIS A N 1
ATOM 3422 C CA . HIS A 1 464 ? 10.252 -10.780 -34.907 1.00 95.12 464 HIS A CA 1
ATOM 3423 C C . HIS A 1 464 ? 9.849 -10.947 -33.436 1.00 95.12 464 HIS A C 1
ATOM 3425 O O . HIS A 1 464 ? 9.959 -12.037 -32.877 1.00 95.12 464 HIS A O 1
ATOM 3431 N N . ILE A 1 465 ? 9.307 -9.886 -32.826 1.00 96.44 465 ILE A N 1
ATOM 3432 C CA . ILE A 1 465 ? 8.808 -9.910 -31.444 1.00 96.44 465 ILE A CA 1
ATOM 3433 C C . ILE A 1 465 ? 7.579 -10.823 -31.342 1.00 96.44 465 ILE A C 1
ATOM 3435 O O . ILE A 1 465 ? 7.501 -11.650 -30.433 1.00 96.44 465 ILE A O 1
ATOM 3439 N N . ARG A 1 466 ? 6.644 -10.727 -32.299 1.00 95.19 466 ARG A N 1
ATOM 3440 C CA . ARG A 1 466 ? 5.467 -11.613 -32.371 1.00 95.19 466 ARG A CA 1
ATOM 3441 C C . ARG A 1 466 ? 5.870 -13.079 -32.509 1.00 95.19 466 ARG A C 1
ATOM 3443 O O . ARG A 1 466 ? 5.409 -13.906 -31.729 1.00 95.19 466 ARG A O 1
ATOM 3450 N N . GLN A 1 467 ? 6.797 -13.384 -33.413 1.00 94.06 467 GLN A N 1
ATOM 3451 C CA . GLN A 1 467 ? 7.304 -14.742 -33.594 1.00 94.06 467 GLN A CA 1
ATOM 3452 C C . GLN A 1 467 ? 7.973 -15.274 -32.317 1.00 94.06 467 GLN A C 1
ATOM 3454 O O . GLN A 1 467 ? 7.766 -16.429 -31.948 1.00 94.06 467 GLN A O 1
ATOM 3459 N N . ALA A 1 468 ? 8.721 -14.435 -31.592 1.00 96.25 468 ALA A N 1
ATOM 3460 C CA . ALA A 1 468 ? 9.297 -14.824 -30.309 1.00 96.25 468 ALA A CA 1
ATOM 3461 C C . ALA A 1 468 ? 8.221 -15.128 -29.252 1.00 96.25 468 ALA A C 1
ATOM 3463 O O . ALA A 1 468 ? 8.322 -16.128 -28.543 1.00 96.25 468 ALA A O 1
ATOM 3464 N N . LEU A 1 469 ? 7.163 -14.313 -29.171 1.00 94.75 469 LEU A N 1
ATOM 3465 C CA . LEU A 1 469 ? 6.024 -14.550 -28.277 1.00 94.75 469 LEU A CA 1
ATOM 3466 C C . LEU A 1 469 ? 5.247 -15.828 -28.620 1.00 94.75 469 LEU A C 1
ATOM 3468 O O . LEU A 1 469 ? 4.744 -16.504 -27.718 1.00 94.75 469 LEU A O 1
ATOM 3472 N N . GLU A 1 470 ? 5.138 -16.169 -29.900 1.00 92.50 470 GLU A N 1
ATOM 3473 C CA . GLU A 1 470 ? 4.483 -17.391 -30.370 1.00 92.50 470 GLU A CA 1
ATOM 3474 C C . GLU A 1 470 ? 5.307 -18.638 -30.033 1.00 92.50 470 GLU A C 1
ATOM 3476 O O . GLU A 1 470 ? 4.763 -19.596 -29.482 1.00 92.50 470 GLU A O 1
ATOM 3481 N N . GLN A 1 471 ? 6.618 -18.601 -30.295 1.00 93.50 471 GLN A N 1
ATOM 3482 C CA . GLN A 1 471 ? 7.522 -19.739 -30.100 1.00 93.50 471 GLN A CA 1
ATOM 3483 C C . GLN A 1 471 ? 7.905 -19.982 -28.636 1.00 93.50 471 GLN A C 1
ATOM 3485 O O . GLN A 1 471 ? 8.217 -21.115 -28.266 1.00 93.50 471 GLN A O 1
ATOM 3490 N N . VAL A 1 472 ? 7.893 -18.948 -27.787 1.00 93.31 472 VAL A N 1
ATOM 3491 C CA . VAL A 1 472 ? 8.296 -19.102 -26.386 1.00 93.31 472 VAL A CA 1
ATOM 3492 C C . VAL A 1 472 ? 7.277 -19.940 -25.607 1.00 93.31 472 VAL A C 1
ATOM 3494 O O . VAL A 1 472 ? 6.077 -19.642 -25.547 1.00 93.31 472 VAL A O 1
ATOM 3497 N N . ALA A 1 473 ? 7.774 -21.003 -24.981 1.00 88.88 473 ALA A N 1
ATOM 3498 C CA . ALA A 1 473 ? 6.991 -21.982 -24.239 1.00 88.88 473 ALA A CA 1
ATOM 3499 C C . ALA A 1 473 ? 7.793 -22.525 -23.048 1.00 88.88 473 ALA A C 1
ATOM 3501 O O . ALA A 1 473 ? 8.998 -22.302 -22.926 1.00 88.88 473 ALA A O 1
ATOM 3502 N N . ALA A 1 474 ? 7.126 -23.247 -22.146 1.00 80.31 474 ALA A N 1
ATOM 3503 C CA . ALA A 1 474 ? 7.822 -23.940 -21.068 1.00 80.31 474 ALA A CA 1
ATOM 3504 C C . ALA A 1 474 ? 8.829 -24.942 -21.663 1.00 80.31 474 ALA A C 1
ATOM 3506 O O . ALA A 1 474 ? 8.440 -25.823 -22.423 1.00 80.31 474 ALA A O 1
ATOM 3507 N N . GLY A 1 475 ? 10.111 -24.797 -21.319 1.00 82.62 475 GLY A N 1
ATOM 3508 C CA . GLY A 1 475 ? 11.189 -25.621 -21.876 1.00 82.62 475 GLY A CA 1
ATOM 3509 C C . GLY A 1 475 ? 11.816 -25.084 -23.168 1.00 82.62 475 GLY A C 1
ATOM 3510 O O . GLY A 1 475 ? 12.718 -25.731 -23.692 1.00 82.62 475 GLY A O 1
ATOM 3511 N N . THR A 1 476 ? 11.396 -23.914 -23.663 1.00 91.19 476 THR A N 1
ATOM 3512 C CA . THR A 1 476 ? 11.958 -23.288 -24.870 1.00 91.19 476 THR A CA 1
ATOM 3513 C C . THR A 1 476 ? 12.345 -21.835 -24.607 1.00 91.19 476 THR A C 1
ATOM 3515 O O . THR A 1 476 ? 11.495 -21.001 -24.292 1.00 91.19 476 THR A O 1
ATOM 3518 N N . THR A 1 477 ? 13.628 -21.531 -24.779 1.00 95.31 477 THR A N 1
ATOM 3519 C CA . THR A 1 477 ? 14.162 -20.168 -24.868 1.00 95.31 477 THR A CA 1
ATOM 3520 C C . THR A 1 477 ? 14.179 -19.748 -26.330 1.00 95.31 477 THR A C 1
ATOM 3522 O O . THR A 1 477 ? 14.583 -20.531 -27.188 1.00 95.31 477 THR A O 1
ATOM 3525 N N . VAL A 1 478 ? 13.777 -18.515 -26.628 1.00 97.50 478 VAL A N 1
ATOM 3526 C CA . VAL A 1 478 ? 13.878 -17.970 -27.989 1.00 97.50 478 VAL A CA 1
ATOM 3527 C C . VAL A 1 478 ? 14.966 -16.909 -28.026 1.00 97.50 478 VAL A C 1
ATOM 3529 O O . VAL A 1 478 ? 14.981 -16.039 -27.158 1.00 97.50 478 VAL A O 1
ATOM 3532 N N . LEU A 1 479 ? 15.860 -16.971 -29.013 1.00 96.94 479 LEU A N 1
ATOM 3533 C CA . LEU A 1 479 ? 16.912 -15.976 -29.233 1.00 96.94 479 LEU A CA 1
ATOM 3534 C C . LEU A 1 479 ? 16.786 -15.364 -30.633 1.00 96.94 479 LEU A C 1
ATOM 3536 O O . LEU A 1 479 ? 16.497 -16.062 -31.603 1.00 96.94 479 LEU A O 1
ATOM 3540 N N . GLY A 1 480 ? 17.005 -14.056 -30.739 1.00 95.62 480 GLY A N 1
ATOM 3541 C CA . GLY A 1 480 ? 17.167 -13.356 -32.012 1.00 95.62 480 GLY A CA 1
ATOM 3542 C C . GLY A 1 480 ? 18.646 -13.064 -32.251 1.00 95.62 480 GLY A C 1
ATOM 3543 O O . GLY A 1 480 ? 19.184 -12.223 -31.533 1.00 95.62 480 GLY A O 1
ATOM 3544 N N . PRO A 1 481 ? 19.316 -13.741 -33.199 1.00 93.50 481 PRO A N 1
ATOM 3545 C CA . PRO A 1 481 ? 20.748 -13.568 -33.419 1.00 93.50 481 PRO A CA 1
ATOM 3546 C C . PRO A 1 481 ? 21.060 -12.170 -33.965 1.00 93.50 481 PRO A C 1
ATOM 3548 O O . PRO A 1 481 ? 20.295 -11.635 -34.771 1.00 93.50 481 PRO A O 1
ATOM 3551 N N . SER A 1 482 ? 22.178 -11.599 -33.521 1.00 89.00 482 SER A N 1
ATOM 3552 C CA . SER A 1 482 ? 22.758 -10.381 -34.094 1.00 89.00 482 SER A CA 1
ATOM 3553 C C . SER A 1 482 ? 23.944 -10.727 -34.998 1.00 89.00 482 SER A C 1
ATOM 3555 O O . SER A 1 482 ? 24.566 -11.782 -34.844 1.00 89.00 482 SER A O 1
ATOM 3557 N N . ASP A 1 483 ? 24.259 -9.851 -35.950 1.00 80.19 483 ASP A N 1
ATOM 3558 C CA . ASP A 1 483 ? 25.337 -10.055 -36.931 1.00 80.19 483 ASP A CA 1
ATOM 3559 C C . ASP A 1 483 ? 26.736 -10.068 -36.282 1.00 80.19 483 ASP A C 1
ATOM 3561 O O . ASP A 1 483 ? 27.687 -10.592 -36.860 1.00 80.19 483 ASP A O 1
ATOM 3565 N N . ASP A 1 484 ? 26.868 -9.521 -35.072 1.00 78.69 484 ASP A N 1
ATOM 3566 C CA . ASP A 1 484 ? 28.109 -9.490 -34.294 1.00 78.69 484 ASP A CA 1
ATOM 3567 C C . ASP A 1 484 ? 28.383 -10.790 -33.513 1.00 78.69 484 ASP A C 1
ATOM 3569 O O . ASP A 1 484 ? 29.390 -10.880 -32.811 1.00 78.69 484 ASP A O 1
ATOM 3573 N N . GLY A 1 485 ? 27.506 -11.797 -33.636 1.00 80.38 485 GLY A N 1
ATOM 3574 C CA . GLY A 1 485 ? 27.557 -13.075 -32.915 1.00 80.38 485 GLY A CA 1
ATOM 3575 C C . GLY A 1 485 ? 26.935 -13.037 -31.511 1.00 80.38 485 GLY A C 1
ATOM 3576 O O . GLY A 1 485 ? 26.980 -14.030 -30.776 1.00 80.38 485 GLY A O 1
ATOM 3577 N N . GLY A 1 486 ? 26.333 -11.909 -31.128 1.00 88.00 486 GLY A N 1
ATOM 3578 C CA . GLY A 1 486 ? 25.451 -11.793 -29.974 1.00 88.00 486 GLY A CA 1
ATOM 3579 C C . GLY A 1 486 ? 23.992 -12.120 -30.300 1.00 88.00 486 GLY A C 1
ATOM 3580 O O . GLY A 1 486 ? 23.663 -12.826 -31.257 1.00 88.00 486 GLY A O 1
ATOM 3581 N N . TYR A 1 487 ? 23.087 -11.593 -29.479 1.00 91.19 487 TYR A N 1
ATOM 3582 C CA . TYR A 1 487 ? 21.649 -11.648 -29.718 1.00 91.19 487 TYR A CA 1
ATOM 3583 C C . TYR A 1 487 ? 21.008 -10.302 -29.366 1.00 91.19 487 TYR A C 1
ATOM 3585 O O . TYR A 1 487 ? 21.357 -9.684 -28.364 1.00 91.19 487 TYR A O 1
ATOM 3593 N N . TYR A 1 488 ? 20.054 -9.854 -30.181 1.00 92.75 488 TYR A N 1
ATOM 3594 C CA . TYR A 1 488 ? 19.298 -8.618 -29.937 1.00 92.75 488 TYR A CA 1
ATOM 3595 C C . TYR A 1 488 ? 18.001 -8.870 -29.154 1.00 92.75 488 TYR A C 1
ATOM 3597 O O . TYR A 1 488 ? 17.390 -7.927 -28.648 1.00 92.75 488 TYR A O 1
ATOM 3605 N N . LEU A 1 489 ? 17.562 -10.133 -29.094 1.00 95.56 489 LEU A N 1
ATOM 3606 C CA . LEU A 1 489 ? 16.313 -10.562 -28.474 1.00 95.56 489 LEU A CA 1
ATOM 3607 C C . LEU A 1 489 ? 16.523 -11.844 -27.673 1.00 95.56 489 LEU A C 1
ATOM 3609 O O . LEU A 1 489 ? 17.117 -12.798 -28.173 1.00 95.56 489 LEU A O 1
ATOM 3613 N N . ILE A 1 490 ? 15.955 -11.891 -26.471 1.00 97.00 490 ILE A N 1
ATOM 3614 C CA . ILE A 1 490 ? 15.802 -13.115 -25.679 1.00 97.00 490 ILE A CA 1
ATOM 3615 C C . ILE A 1 490 ? 14.380 -13.209 -25.130 1.00 97.00 490 ILE A C 1
ATOM 3617 O O . ILE A 1 490 ? 13.827 -12.230 -24.631 1.00 97.00 490 ILE A O 1
ATOM 3621 N N . ALA A 1 491 ? 13.775 -14.393 -25.202 1.00 97.25 491 ALA A N 1
ATOM 3622 C CA . ALA A 1 491 ? 12.449 -14.646 -24.655 1.00 97.25 491 ALA A CA 1
ATOM 3623 C C . ALA A 1 491 ? 12.418 -15.878 -23.759 1.00 97.25 491 ALA A C 1
ATOM 3625 O O . ALA A 1 491 ? 12.973 -16.925 -24.101 1.00 97.25 491 ALA A O 1
ATOM 3626 N N . LEU A 1 492 ? 11.701 -15.756 -22.642 1.00 96.38 492 LEU A N 1
ATOM 3627 C CA . LEU A 1 492 ? 11.490 -16.829 -21.678 1.00 96.38 492 LEU A CA 1
ATOM 3628 C C . LEU A 1 492 ? 10.015 -16.945 -21.295 1.00 96.38 492 LEU A C 1
ATOM 3630 O O . LEU A 1 492 ? 9.303 -15.950 -21.126 1.00 96.38 492 LEU A O 1
ATOM 3634 N N . ALA A 1 493 ? 9.572 -18.185 -21.112 1.00 94.19 493 ALA A N 1
ATOM 3635 C CA . ALA A 1 493 ? 8.316 -18.479 -20.446 1.00 94.19 493 ALA A CA 1
ATOM 3636 C C . ALA A 1 493 ? 8.525 -18.505 -18.928 1.00 94.19 493 ALA A C 1
ATOM 3638 O O . ALA A 1 493 ? 9.600 -18.863 -18.437 1.00 94.19 493 ALA A O 1
ATOM 3639 N N . ALA A 1 494 ? 7.480 -18.155 -18.183 1.00 88.88 494 ALA A N 1
ATOM 3640 C CA . ALA A 1 494 ? 7.502 -18.217 -16.735 1.00 88.88 494 ALA A CA 1
ATOM 3641 C C . ALA A 1 494 ? 7.831 -19.650 -16.278 1.00 88.88 494 ALA A C 1
ATOM 3643 O O . ALA A 1 494 ? 7.221 -20.609 -16.769 1.00 88.88 494 ALA A O 1
ATOM 3644 N N . PRO A 1 495 ? 8.780 -19.817 -15.341 1.00 84.69 495 PRO A N 1
ATOM 3645 C CA . PRO A 1 495 ? 9.111 -21.129 -14.814 1.00 84.69 495 PRO A CA 1
ATOM 3646 C C . PRO A 1 495 ? 7.922 -21.709 -14.034 1.00 84.69 495 PRO A C 1
ATOM 3648 O O . PRO A 1 495 ? 7.012 -20.991 -13.607 1.00 84.69 495 PRO A O 1
ATOM 3651 N N . ALA A 1 496 ? 7.930 -23.029 -13.826 1.00 79.12 496 ALA A N 1
ATOM 3652 C CA . ALA A 1 496 ? 6.910 -23.689 -13.016 1.00 79.12 496 ALA A CA 1
ATOM 3653 C C . ALA A 1 496 ? 6.818 -23.050 -11.611 1.00 79.12 496 ALA A C 1
ATOM 3655 O O . ALA A 1 496 ? 7.830 -22.580 -11.084 1.00 79.12 496 ALA A O 1
ATOM 3656 N N . PRO A 1 497 ? 5.638 -23.041 -10.962 1.00 69.00 497 PRO A N 1
ATOM 3657 C CA . PRO A 1 497 ? 5.482 -22.442 -9.639 1.00 69.00 497 PRO A CA 1
ATOM 3658 C C . PRO A 1 497 ? 6.529 -22.947 -8.635 1.00 69.00 497 PRO A C 1
ATOM 3660 O O . PRO A 1 497 ? 6.636 -24.146 -8.389 1.00 69.00 497 PRO A O 1
ATOM 3663 N N . GLY A 1 498 ? 7.295 -22.022 -8.047 1.00 66.00 498 GLY A N 1
ATOM 3664 C CA . GLY A 1 498 ? 8.363 -22.324 -7.085 1.00 66.00 498 GLY A CA 1
ATOM 3665 C C . GLY A 1 498 ? 9.752 -22.541 -7.696 1.00 66.00 498 GLY A C 1
ATOM 3666 O O . GLY A 1 498 ? 10.730 -22.540 -6.949 1.00 66.00 498 GLY A O 1
ATOM 3667 N N . ALA A 1 499 ? 9.861 -22.663 -9.020 1.00 74.38 499 ALA A N 1
ATOM 3668 C CA . ALA A 1 499 ? 11.140 -22.660 -9.718 1.00 74.38 499 ALA A CA 1
ATOM 3669 C C . ALA A 1 499 ? 11.638 -21.224 -9.951 1.00 74.38 499 ALA A C 1
ATOM 3671 O O . ALA A 1 499 ? 10.866 -20.266 -10.038 1.00 74.38 499 ALA A O 1
ATOM 3672 N N . THR A 1 500 ? 12.957 -21.069 -10.007 1.00 82.81 500 THR A N 1
ATOM 3673 C CA . THR A 1 500 ? 13.618 -19.798 -10.311 1.00 82.81 500 THR A CA 1
ATOM 3674 C C . THR A 1 500 ? 13.781 -19.629 -11.817 1.00 82.81 500 THR A C 1
ATOM 3676 O O . THR A 1 500 ? 13.676 -20.587 -12.581 1.00 82.81 500 THR A O 1
ATOM 3679 N N . VAL A 1 501 ? 14.051 -18.395 -12.253 1.00 86.12 501 VAL A N 1
ATOM 3680 C CA . VAL A 1 501 ? 14.467 -18.142 -13.638 1.00 86.12 501 VAL A CA 1
ATOM 3681 C C . VAL A 1 501 ? 15.712 -18.994 -13.930 1.00 86.12 501 VAL A C 1
ATOM 3683 O O . VAL A 1 501 ? 16.647 -18.966 -13.118 1.00 86.12 501 VAL A O 1
ATOM 3686 N N . PRO A 1 502 ? 15.750 -19.756 -15.034 1.00 86.00 502 PRO A N 1
ATOM 3687 C CA . PRO A 1 502 ? 16.940 -20.490 -15.452 1.00 86.00 502 PRO A CA 1
ATOM 3688 C C . PRO A 1 502 ? 18.144 -19.560 -15.578 1.00 86.00 502 PRO A C 1
ATOM 3690 O O . PRO A 1 502 ? 17.998 -18.398 -15.957 1.00 86.00 502 PRO A O 1
ATOM 3693 N N . ASP A 1 503 ? 19.323 -20.019 -15.173 1.00 87.19 503 ASP A N 1
ATOM 3694 C CA . ASP A 1 503 ? 20.530 -19.208 -15.307 1.00 87.19 503 ASP A CA 1
ATOM 3695 C C . ASP A 1 503 ? 21.124 -19.348 -16.706 1.00 87.19 503 ASP A C 1
ATOM 3697 O O . ASP A 1 503 ? 21.797 -20.328 -17.011 1.00 87.19 503 ASP A O 1
ATOM 3701 N N . LEU A 1 504 ? 20.809 -18.369 -17.552 1.00 89.81 504 LEU A N 1
ATOM 3702 C CA . LEU A 1 504 ? 21.288 -18.268 -18.930 1.00 89.81 504 LEU A CA 1
ATOM 3703 C C . LEU A 1 504 ? 22.363 -17.193 -19.097 1.00 89.81 504 LEU A C 1
ATOM 3705 O O . LEU A 1 504 ? 22.800 -16.943 -20.212 1.00 89.81 504 LEU A O 1
ATOM 3709 N N . PHE A 1 505 ? 22.737 -16.529 -18.001 1.00 87.50 505 PHE A N 1
ATOM 3710 C CA . PHE A 1 505 ? 23.436 -15.248 -18.041 1.00 87.50 505 PHE A CA 1
ATOM 3711 C C . PHE A 1 505 ? 24.790 -15.280 -17.322 1.00 87.50 505 PHE A C 1
ATOM 3713 O O . PHE A 1 505 ? 25.620 -14.393 -17.535 1.00 87.50 505 PHE A O 1
ATOM 3720 N N . SER A 1 506 ? 25.016 -16.287 -16.474 1.00 80.31 506 SER A N 1
ATOM 3721 C CA . SER A 1 506 ? 26.314 -16.547 -15.851 1.00 80.31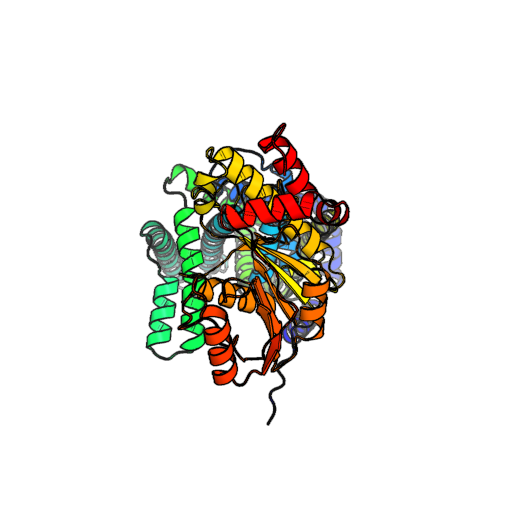 506 SER A CA 1
ATOM 3722 C C . SER A 1 506 ? 27.302 -17.167 -16.839 1.00 80.31 506 SER A C 1
ATOM 3724 O O . SER A 1 506 ? 26.926 -17.977 -17.687 1.00 80.31 506 SER A O 1
ATOM 3726 N N . ASP A 1 507 ? 28.576 -16.798 -16.692 1.00 80.19 507 ASP A N 1
ATOM 3727 C CA . ASP A 1 507 ? 29.702 -17.287 -17.501 1.00 80.19 507 ASP A CA 1
ATOM 3728 C C . ASP A 1 507 ? 29.556 -17.047 -19.016 1.00 80.19 507 ASP A C 1
ATOM 3730 O O . ASP A 1 507 ? 30.123 -17.771 -19.833 1.00 80.19 507 ASP A O 1
ATOM 3734 N N . ILE A 1 508 ? 28.808 -16.008 -19.397 1.00 84.06 508 ILE A N 1
ATOM 3735 C CA . ILE A 1 508 ? 28.671 -15.564 -20.786 1.00 84.06 508 ILE A CA 1
ATOM 3736 C C . ILE A 1 508 ? 29.763 -14.547 -21.107 1.00 84.06 508 ILE A C 1
ATOM 3738 O O . ILE A 1 508 ? 29.952 -13.561 -20.384 1.00 84.06 508 ILE A O 1
ATOM 3742 N N . ARG A 1 509 ? 30.461 -14.739 -22.230 1.00 79.12 509 ARG A N 1
ATOM 3743 C CA . ARG A 1 509 ? 31.419 -13.754 -22.749 1.00 79.12 509 ARG A CA 1
ATOM 3744 C C . ARG A 1 509 ? 30.675 -12.618 -23.447 1.00 79.12 509 ARG A C 1
ATOM 3746 O O . ARG A 1 509 ? 30.606 -12.550 -24.674 1.00 79.12 509 ARG A O 1
ATOM 3753 N N . TRP A 1 510 ? 30.092 -11.733 -22.643 1.00 80.75 510 TRP A N 1
ATOM 3754 C CA . TRP A 1 510 ? 29.351 -10.561 -23.109 1.00 80.75 510 TRP A CA 1
ATOM 3755 C C . TRP A 1 510 ? 30.188 -9.665 -24.024 1.00 80.75 510 TRP A C 1
ATOM 3757 O O . TRP A 1 510 ? 31.398 -9.530 -23.836 1.00 80.75 510 TRP A O 1
ATOM 3767 N N . SER A 1 511 ? 29.523 -9.010 -24.981 1.00 68.88 511 SER A N 1
ATOM 3768 C CA . SER A 1 511 ? 30.157 -8.114 -25.961 1.00 68.88 511 SER A CA 1
ATOM 3769 C C . SER A 1 511 ? 31.197 -8.809 -26.855 1.00 68.88 511 SER A C 1
ATOM 3771 O O . SER A 1 511 ? 32.178 -8.188 -27.264 1.00 68.88 511 SER A O 1
ATOM 3773 N N . THR A 1 512 ? 31.001 -10.102 -27.133 1.00 75.50 512 THR A N 1
ATOM 3774 C CA . THR A 1 512 ? 31.814 -10.893 -28.068 1.00 75.50 512 THR A CA 1
ATOM 3775 C C . THR A 1 512 ? 30.916 -11.714 -28.991 1.00 75.50 512 THR A C 1
ATOM 3777 O O . THR A 1 512 ? 29.785 -12.038 -28.625 1.00 75.50 512 THR A O 1
ATOM 3780 N N . ALA A 1 513 ? 31.463 -12.164 -30.124 1.00 80.00 513 ALA A N 1
ATOM 3781 C CA . ALA A 1 513 ? 30.772 -13.046 -31.069 1.00 80.00 513 ALA A CA 1
ATOM 3782 C C . ALA A 1 513 ? 30.425 -14.443 -30.519 1.00 80.00 513 ALA A C 1
ATOM 3784 O O . ALA A 1 513 ? 29.842 -15.265 -31.219 1.00 80.00 513 ALA A O 1
ATOM 3785 N N . SER A 1 514 ? 30.817 -14.742 -29.277 1.00 83.12 514 SER A N 1
ATOM 3786 C CA . SER A 1 514 ? 30.493 -15.998 -28.600 1.00 83.12 514 SER A CA 1
ATOM 3787 C C . SER A 1 514 ? 29.242 -15.915 -27.725 1.00 83.12 514 SER A C 1
ATOM 3789 O O . SER A 1 514 ? 28.793 -16.952 -27.245 1.00 83.12 514 SER A O 1
ATOM 3791 N N . ALA A 1 515 ? 28.669 -14.727 -27.502 1.00 86.62 515 ALA A N 1
ATOM 3792 C CA . ALA A 1 515 ? 27.582 -14.552 -26.538 1.00 86.62 515 ALA A CA 1
ATOM 3793 C C . ALA A 1 515 ? 26.333 -15.385 -26.885 1.00 86.62 515 ALA A C 1
ATOM 3795 O O . ALA A 1 515 ? 25.720 -15.963 -25.984 1.00 86.62 515 ALA A O 1
ATOM 3796 N N . LEU A 1 516 ? 25.984 -15.514 -28.173 1.00 88.81 516 LEU A N 1
ATOM 3797 C CA . LEU A 1 516 ? 24.881 -16.374 -28.611 1.00 88.81 516 LEU A CA 1
ATOM 3798 C C . LEU A 1 516 ? 25.135 -17.848 -28.265 1.00 88.81 516 LEU A C 1
ATOM 3800 O O . LEU A 1 516 ? 24.289 -18.493 -27.645 1.00 88.81 516 LEU A O 1
ATOM 3804 N N . GLU A 1 517 ? 26.300 -18.378 -28.636 1.00 90.44 517 GLU A N 1
ATOM 3805 C CA . GLU A 1 517 ? 26.641 -19.789 -28.419 1.00 90.44 517 GLU A CA 1
ATOM 3806 C C . GLU A 1 517 ? 26.838 -20.122 -26.935 1.00 90.44 517 GLU A C 1
ATOM 3808 O O . GLU A 1 517 ? 26.361 -21.158 -26.469 1.00 90.44 517 GLU A O 1
ATOM 3813 N N . ASP A 1 518 ? 27.433 -19.217 -26.155 1.00 90.69 518 ASP A N 1
ATOM 3814 C CA . ASP A 1 518 ? 27.551 -19.363 -24.702 1.00 90.69 518 ASP A CA 1
ATOM 3815 C C . ASP A 1 518 ? 26.156 -19.441 -24.049 1.00 90.69 518 ASP A C 1
ATOM 3817 O O . ASP A 1 518 ? 25.911 -20.286 -23.180 1.00 90.69 518 ASP A O 1
ATOM 3821 N N . THR A 1 519 ? 25.209 -18.620 -24.521 1.00 91.56 519 THR A N 1
ATOM 3822 C CA . THR A 1 519 ? 23.820 -18.603 -24.031 1.00 91.56 519 THR A CA 1
ATOM 3823 C C . THR A 1 519 ? 23.067 -19.867 -24.446 1.00 91.56 519 THR A C 1
ATOM 3825 O O . THR A 1 519 ? 22.315 -20.433 -23.648 1.00 91.56 519 THR A O 1
ATOM 3828 N N . ARG A 1 520 ? 23.305 -20.383 -25.661 1.00 93.44 520 ARG A N 1
ATOM 3829 C CA . ARG A 1 520 ? 22.771 -21.683 -26.105 1.00 93.44 520 ARG A CA 1
ATOM 3830 C C . ARG A 1 520 ? 23.295 -22.827 -25.247 1.00 93.44 520 ARG A C 1
ATOM 3832 O O . ARG A 1 520 ? 22.516 -23.684 -24.828 1.00 93.44 520 ARG A O 1
ATOM 3839 N N . ALA A 1 521 ? 24.587 -22.821 -24.934 1.00 91.50 521 ALA A N 1
ATOM 3840 C CA . ALA A 1 521 ? 25.188 -23.807 -24.048 1.00 91.50 521 ALA A CA 1
ATOM 3841 C C . ALA A 1 521 ? 24.603 -23.716 -22.628 1.00 91.50 521 ALA A C 1
ATOM 3843 O O . ALA A 1 521 ? 24.306 -24.746 -22.021 1.00 91.50 521 ALA A O 1
ATOM 3844 N N . ALA A 1 522 ? 24.385 -22.505 -22.104 1.00 92.06 522 ALA A N 1
ATOM 3845 C CA . ALA A 1 522 ? 23.737 -22.291 -20.809 1.00 92.06 522 ALA A CA 1
ATOM 3846 C C . ALA A 1 522 ? 22.285 -22.798 -20.793 1.00 92.06 522 ALA A C 1
ATOM 3848 O O . ALA A 1 522 ? 21.889 -23.496 -19.858 1.00 92.06 522 ALA A O 1
ATOM 3849 N N . ALA A 1 523 ? 21.521 -22.541 -21.858 1.00 92.00 523 ALA A N 1
ATOM 3850 C CA . ALA A 1 523 ? 20.170 -23.070 -22.029 1.00 92.00 523 ALA A CA 1
ATOM 3851 C C . ALA A 1 523 ? 20.156 -24.605 -22.037 1.00 92.00 523 ALA A C 1
ATOM 3853 O O . ALA A 1 523 ? 19.364 -25.209 -21.312 1.00 92.00 523 ALA A O 1
ATOM 3854 N N . GLY A 1 524 ? 21.095 -25.233 -22.751 1.00 90.19 524 GLY A N 1
ATOM 3855 C CA . GLY A 1 524 ? 21.265 -26.687 -22.749 1.00 90.19 524 GLY A CA 1
ATOM 3856 C C . GLY A 1 524 ? 21.562 -27.253 -21.354 1.00 90.19 524 GLY A C 1
ATOM 3857 O O . GLY A 1 524 ? 20.917 -28.214 -20.933 1.00 90.19 524 GLY A O 1
ATOM 3858 N N . ARG A 1 525 ? 22.462 -26.619 -20.585 1.00 91.69 525 ARG A N 1
ATOM 3859 C CA . ARG A 1 525 ? 22.748 -26.998 -19.182 1.00 91.69 525 ARG A CA 1
ATOM 3860 C C . ARG A 1 525 ? 21.525 -26.860 -18.271 1.00 91.69 525 ARG A C 1
ATOM 3862 O O . ARG A 1 525 ? 21.385 -27.621 -17.318 1.00 91.69 525 ARG A O 1
ATOM 3869 N N . ALA A 1 526 ? 20.640 -25.910 -18.564 1.00 88.12 526 ALA A N 1
ATOM 3870 C CA . ALA A 1 526 ? 19.382 -25.710 -17.852 1.00 88.12 526 ALA A CA 1
ATOM 3871 C C . ALA A 1 526 ? 18.235 -26.621 -18.344 1.00 88.12 526 ALA A C 1
ATOM 3873 O O . ALA A 1 526 ? 17.117 -26.508 -17.839 1.00 88.12 526 ALA A O 1
ATOM 3874 N N . GLY A 1 527 ? 18.486 -27.515 -19.310 1.00 89.69 527 GLY A N 1
ATOM 3875 C CA . GLY A 1 527 ? 17.476 -28.412 -19.880 1.00 89.69 527 GLY A CA 1
ATOM 3876 C C . GLY A 1 527 ? 16.463 -27.716 -20.796 1.00 89.69 527 GLY A C 1
ATOM 3877 O O . GLY A 1 527 ? 15.355 -28.220 -20.972 1.00 89.69 527 GLY A O 1
ATOM 3878 N N . LEU A 1 528 ? 16.814 -26.554 -21.352 1.00 92.00 528 LEU A N 1
ATOM 3879 C CA . LEU A 1 528 ? 15.968 -25.782 -22.259 1.00 92.00 528 LEU A CA 1
ATOM 3880 C C . LEU A 1 528 ? 16.382 -26.008 -23.714 1.00 92.00 528 LEU A C 1
ATOM 3882 O O . LEU A 1 528 ? 17.566 -26.036 -24.047 1.00 92.00 528 LEU A O 1
ATOM 3886 N N . GLN A 1 529 ? 15.388 -26.105 -24.591 1.00 93.75 529 GLN A N 1
ATOM 3887 C CA . GLN A 1 529 ? 15.579 -26.017 -26.034 1.00 93.75 529 GLN A CA 1
ATOM 3888 C C . GLN A 1 529 ? 15.747 -24.554 -26.443 1.00 93.75 529 GLN A C 1
ATOM 3890 O O . GLN A 1 529 ? 15.147 -23.667 -25.834 1.00 93.75 529 GLN A O 1
ATOM 3895 N N . VAL A 1 530 ? 16.525 -24.300 -27.495 1.00 95.94 530 VAL A N 1
ATOM 3896 C CA . VAL A 1 530 ? 16.669 -22.956 -28.065 1.00 95.94 530 VAL A CA 1
ATOM 3897 C C . VAL A 1 530 ? 16.032 -22.910 -29.445 1.00 95.94 530 VAL A C 1
ATOM 3899 O O . VAL A 1 530 ? 16.415 -23.675 -30.327 1.00 95.94 530 VAL A O 1
ATOM 3902 N N . ALA A 1 531 ? 15.088 -21.992 -29.627 1.00 95.88 531 ALA A N 1
ATOM 3903 C CA . ALA A 1 531 ? 14.548 -21.617 -30.927 1.00 95.88 531 ALA A CA 1
ATOM 3904 C C . ALA A 1 531 ? 15.145 -20.276 -31.374 1.00 95.88 531 ALA A C 1
ATOM 3906 O O . ALA A 1 531 ? 15.452 -19.419 -30.541 1.00 95.88 531 ALA A O 1
ATOM 3907 N N . LEU A 1 532 ? 15.307 -20.093 -32.684 1.00 96.38 532 LEU A N 1
ATOM 3908 C CA . LEU A 1 532 ? 15.822 -18.854 -33.260 1.00 96.38 532 LEU A CA 1
ATOM 3909 C C . LEU A 1 532 ? 14.730 -18.151 -34.068 1.00 96.38 532 LEU A C 1
ATOM 3911 O O . LEU A 1 532 ? 14.092 -18.765 -34.926 1.00 96.38 532 LEU A O 1
ATOM 3915 N N . VAL A 1 533 ? 14.545 -16.858 -33.811 1.00 95.88 533 VAL A N 1
ATOM 3916 C CA . VAL A 1 533 ? 13.819 -15.957 -34.721 1.00 95.88 533 VAL A CA 1
ATOM 3917 C C . VAL A 1 533 ? 14.794 -15.378 -35.750 1.00 95.88 533 VAL A C 1
ATOM 3919 O O . VAL A 1 533 ? 16.007 -15.505 -35.564 1.00 95.88 533 VAL A O 1
ATOM 3922 N N . PRO A 1 534 ? 14.323 -14.760 -36.850 1.00 95.62 534 PRO A N 1
ATOM 3923 C CA . PRO A 1 534 ? 15.234 -14.213 -37.842 1.00 95.62 534 PRO A CA 1
ATOM 3924 C C . PRO A 1 534 ? 16.156 -13.154 -37.224 1.00 95.62 534 PRO A C 1
ATOM 3926 O O . PRO A 1 534 ? 15.753 -12.403 -36.324 1.00 95.62 534 PRO A O 1
ATOM 3929 N N . GLY A 1 535 ? 17.397 -13.125 -37.710 1.00 93.00 535 GLY A N 1
ATOM 3930 C CA . GLY A 1 535 ? 18.414 -12.196 -37.233 1.00 93.00 535 GLY A CA 1
ATOM 3931 C C . GLY A 1 535 ? 18.050 -10.739 -37.502 1.00 93.00 535 GLY A C 1
ATOM 3932 O O . GLY A 1 535 ? 17.303 -10.437 -38.436 1.00 93.00 535 GLY A O 1
ATOM 3933 N N . TRP A 1 536 ? 18.562 -9.849 -36.660 1.00 93.00 536 TRP A N 1
ATOM 3934 C CA . TRP A 1 536 ? 18.431 -8.401 -36.807 1.00 93.00 536 TRP A CA 1
ATOM 3935 C C . TRP A 1 536 ? 19.687 -7.707 -36.290 1.00 93.00 536 TRP A C 1
ATOM 3937 O O . TRP A 1 536 ? 20.533 -8.338 -35.666 1.00 93.00 536 TRP A O 1
ATOM 3947 N N . ARG A 1 537 ? 19.820 -6.412 -36.575 1.00 85.94 537 ARG A N 1
ATOM 3948 C CA . ARG A 1 537 ? 21.055 -5.657 -36.349 1.00 85.94 537 ARG A CA 1
ATOM 3949 C C . ARG A 1 537 ? 20.811 -4.484 -35.424 1.00 85.94 537 ARG A C 1
ATOM 3951 O O . ARG A 1 537 ? 19.843 -3.744 -35.605 1.00 85.94 537 ARG A O 1
ATOM 3958 N N . ASP A 1 538 ? 21.722 -4.299 -34.490 1.00 86.50 538 ASP A N 1
ATOM 3959 C CA . ASP A 1 538 ? 21.853 -3.099 -33.685 1.00 86.50 538 ASP A CA 1
ATOM 3960 C C . ASP A 1 538 ? 22.752 -2.057 -34.365 1.00 86.50 538 ASP A C 1
ATOM 3962 O O . ASP A 1 538 ? 23.535 -2.337 -35.278 1.00 86.50 538 ASP A O 1
ATOM 3966 N N . VAL A 1 539 ? 22.591 -0.802 -33.946 1.00 88.38 539 VAL A N 1
ATOM 3967 C CA . VAL A 1 539 ? 23.326 0.334 -34.515 1.00 88.38 539 VAL A CA 1
ATOM 3968 C C . VAL A 1 539 ? 24.299 0.873 -33.480 1.00 88.38 539 VAL A C 1
ATOM 3970 O O . VAL A 1 539 ? 23.962 1.754 -32.686 1.00 88.38 539 VAL A O 1
ATOM 3973 N N . ASP A 1 540 ? 25.502 0.306 -33.468 1.00 84.94 540 ASP A N 1
ATOM 3974 C CA . ASP A 1 540 ? 26.481 0.490 -32.392 1.00 84.94 540 ASP A CA 1
ATOM 3975 C C . ASP A 1 540 ? 27.725 1.302 -32.781 1.00 84.94 540 ASP A C 1
ATOM 3977 O O . ASP A 1 540 ? 28.325 1.959 -31.926 1.00 84.94 540 ASP A O 1
ATOM 3981 N N . ASP A 1 541 ? 28.086 1.302 -34.063 1.00 86.31 541 ASP A N 1
ATOM 3982 C CA . ASP A 1 541 ? 29.277 1.952 -34.608 1.00 86.31 541 ASP A CA 1
ATOM 3983 C C . ASP A 1 541 ? 28.981 2.733 -35.905 1.00 86.31 541 ASP A C 1
ATOM 3985 O O . ASP A 1 541 ? 27.860 2.742 -36.428 1.00 86.31 541 ASP A O 1
ATOM 3989 N N . ALA A 1 542 ? 29.993 3.442 -36.413 1.00 88.25 542 ALA A N 1
ATOM 3990 C CA . ALA A 1 542 ? 29.870 4.268 -37.613 1.00 88.25 542 ALA A CA 1
ATOM 3991 C C . ALA A 1 542 ? 29.414 3.461 -38.844 1.00 88.25 542 ALA A C 1
ATOM 3993 O O . ALA A 1 542 ? 28.625 3.953 -39.653 1.00 88.25 542 ALA A O 1
ATOM 3994 N N . ALA A 1 543 ? 29.858 2.207 -38.967 1.00 88.38 543 ALA A N 1
ATOM 3995 C CA . ALA A 1 543 ? 29.463 1.326 -40.060 1.00 88.38 543 ALA A CA 1
ATOM 3996 C C . ALA A 1 543 ? 27.981 0.927 -39.959 1.00 88.38 543 ALA A C 1
ATOM 3998 O O . ALA A 1 543 ? 27.270 0.917 -40.966 1.00 88.38 543 ALA A O 1
ATOM 3999 N N . GLY A 1 544 ? 27.493 0.642 -38.749 1.00 89.56 544 GLY A N 1
ATOM 4000 C CA . GLY A 1 544 ? 26.081 0.411 -38.458 1.00 89.56 544 GLY A CA 1
ATOM 4001 C C . GLY A 1 544 ? 25.225 1.625 -38.798 1.00 89.56 544 GLY A C 1
ATOM 4002 O O . GLY A 1 544 ? 24.189 1.481 -39.446 1.00 89.56 544 GLY A O 1
ATOM 4003 N N . LEU A 1 545 ? 25.692 2.825 -38.446 1.00 91.50 545 LEU A N 1
ATOM 4004 C CA . LEU A 1 545 ? 24.996 4.070 -38.761 1.00 91.50 545 LEU A CA 1
ATOM 4005 C C . LEU A 1 545 ? 24.913 4.329 -40.273 1.00 91.50 545 LEU A C 1
ATOM 4007 O O . LEU A 1 545 ? 23.851 4.700 -40.767 1.00 91.50 545 LEU A O 1
ATOM 4011 N N . ALA A 1 546 ? 25.995 4.096 -41.022 1.00 90.06 546 ALA A N 1
ATOM 4012 C CA . ALA A 1 546 ? 25.998 4.236 -42.479 1.00 90.06 546 ALA A CA 1
ATOM 4013 C C . ALA A 1 546 ? 25.018 3.260 -43.152 1.00 90.06 546 ALA A C 1
ATOM 4015 O O . ALA A 1 546 ? 24.238 3.650 -44.020 1.00 90.06 546 ALA A O 1
ATOM 4016 N N . ARG A 1 547 ? 24.987 1.999 -42.699 1.00 89.25 547 ARG A N 1
ATOM 4017 C CA . ARG A 1 547 ? 24.013 1.007 -43.184 1.00 89.25 547 ARG A CA 1
ATOM 4018 C C . ARG A 1 547 ? 22.575 1.413 -42.873 1.00 89.25 547 ARG A C 1
ATOM 4020 O O . ARG A 1 547 ? 21.721 1.290 -43.746 1.00 89.25 547 ARG A O 1
ATOM 4027 N N . LEU A 1 548 ? 22.316 1.920 -41.666 1.00 91.88 548 LEU A N 1
ATOM 4028 C CA . LEU A 1 548 ? 21.000 2.434 -41.288 1.00 91.88 548 LEU A CA 1
ATOM 4029 C C . LEU A 1 548 ? 20.583 3.592 -42.204 1.00 91.88 548 LEU A C 1
ATOM 4031 O O . LEU A 1 548 ? 19.462 3.597 -42.699 1.00 91.88 548 LEU A O 1
ATOM 4035 N N . ARG A 1 549 ? 21.476 4.550 -42.485 1.00 90.94 549 ARG A N 1
ATOM 4036 C CA . ARG A 1 549 ? 21.188 5.663 -43.410 1.00 90.94 549 ARG A CA 1
ATOM 4037 C C . ARG A 1 549 ? 20.812 5.160 -44.807 1.00 90.94 549 ARG A C 1
ATOM 4039 O O . ARG A 1 549 ? 19.832 5.642 -45.370 1.00 90.94 549 ARG A O 1
ATOM 4046 N N . ALA A 1 550 ? 21.515 4.152 -45.322 1.00 88.50 550 ALA A N 1
ATOM 4047 C CA . ALA A 1 550 ? 21.170 3.516 -46.592 1.00 88.50 550 ALA A CA 1
ATOM 4048 C C . ALA A 1 550 ? 19.806 2.793 -46.547 1.00 88.50 550 ALA A C 1
ATOM 4050 O O . ALA A 1 550 ? 19.025 2.899 -47.491 1.00 88.50 550 ALA A O 1
ATOM 4051 N N . GLU A 1 551 ? 19.472 2.104 -45.449 1.00 88.44 551 GLU A N 1
ATOM 4052 C CA . GLU A 1 551 ? 18.157 1.465 -45.257 1.00 88.44 551 GLU A CA 1
ATOM 4053 C C . GLU A 1 551 ? 17.019 2.500 -45.230 1.00 88.44 551 GLU A C 1
ATOM 4055 O O . GLU A 1 551 ? 15.976 2.317 -45.866 1.00 88.44 551 GLU A O 1
ATOM 4060 N N . LEU A 1 552 ? 17.235 3.618 -44.534 1.00 89.06 552 LEU A N 1
ATOM 4061 C CA . LEU A 1 552 ? 16.279 4.718 -44.408 1.00 89.06 552 LEU A CA 1
ATOM 4062 C C . LEU A 1 552 ? 16.210 5.612 -45.655 1.00 89.06 552 LEU A C 1
ATOM 4064 O O . LEU A 1 552 ? 15.342 6.478 -45.731 1.00 89.06 552 LEU A O 1
ATOM 4068 N N . ALA A 1 553 ? 17.066 5.408 -46.658 1.00 82.56 553 ALA A N 1
ATOM 4069 C CA . ALA A 1 553 ? 16.880 6.026 -47.970 1.00 82.56 553 ALA A CA 1
ATOM 4070 C C . ALA A 1 553 ? 15.678 5.410 -48.718 1.00 82.56 553 ALA A C 1
ATOM 4072 O O . ALA A 1 553 ? 15.053 6.068 -49.550 1.00 82.56 553 ALA A O 1
ATOM 4073 N N . GLY A 1 554 ? 15.310 4.163 -48.397 1.00 77.38 554 GLY A N 1
ATOM 4074 C CA . GLY A 1 554 ? 14.120 3.496 -48.924 1.00 77.38 554 GLY A CA 1
ATOM 4075 C C . GLY A 1 554 ? 12.841 3.848 -48.150 1.00 77.38 554 GLY A C 1
ATOM 4076 O O . GLY A 1 554 ? 12.837 3.940 -46.922 1.00 77.38 554 GLY A O 1
ATOM 4077 N N . GLY A 1 555 ? 11.708 3.973 -48.854 1.00 70.94 555 GLY A N 1
ATOM 4078 C CA . GLY A 1 555 ? 10.420 4.353 -48.246 1.00 70.94 555 GLY A CA 1
ATOM 4079 C C . GLY A 1 555 ? 9.931 3.413 -47.132 1.00 70.94 555 GLY A C 1
ATOM 4080 O O . GLY A 1 555 ? 9.338 3.866 -46.155 1.00 70.94 555 GLY A O 1
ATOM 4081 N N . SER A 1 556 ? 10.231 2.113 -47.222 1.00 74.31 556 SER A N 1
ATOM 4082 C CA . SER A 1 556 ? 9.856 1.125 -46.202 1.00 74.31 556 SER A CA 1
ATOM 4083 C C . SER A 1 556 ? 10.694 1.194 -44.923 1.00 74.31 556 SER A C 1
ATOM 4085 O O . SER A 1 556 ? 10.208 0.767 -43.880 1.00 74.31 556 SER A O 1
ATOM 4087 N N . GLY A 1 557 ? 11.938 1.682 -44.993 1.00 74.56 557 GLY A N 1
ATOM 4088 C CA . GLY A 1 557 ? 12.798 1.870 -43.819 1.00 74.56 557 GLY A CA 1
ATOM 4089 C C . GLY A 1 557 ? 12.342 3.074 -42.998 1.00 74.56 557 GLY A C 1
ATOM 4090 O O . GLY A 1 557 ? 12.145 2.964 -41.790 1.00 74.56 557 GLY A O 1
ATOM 4091 N N . ARG A 1 558 ? 12.046 4.192 -43.676 1.00 86.00 558 ARG A N 1
ATOM 4092 C CA . ARG A 1 558 ? 11.547 5.430 -43.048 1.00 86.00 558 ARG A CA 1
ATOM 4093 C C . ARG A 1 558 ? 10.272 5.224 -42.239 1.00 86.00 558 ARG A C 1
ATOM 4095 O O . ARG A 1 558 ? 10.136 5.783 -41.159 1.00 86.00 558 ARG A O 1
ATOM 4102 N N . ALA A 1 559 ? 9.359 4.395 -42.743 1.00 84.06 559 ALA A N 1
ATOM 4103 C CA . ALA A 1 559 ? 8.116 4.075 -42.047 1.00 84.06 559 ALA A CA 1
ATOM 4104 C C . ALA A 1 559 ? 8.329 3.279 -40.745 1.00 84.06 559 ALA A C 1
ATOM 4106 O O . ALA A 1 559 ? 7.472 3.332 -39.868 1.00 84.06 559 ALA A O 1
ATOM 4107 N N . ARG A 1 560 ? 9.439 2.537 -40.613 1.00 85.94 560 ARG A N 1
ATOM 4108 C CA . ARG A 1 560 ? 9.747 1.763 -39.397 1.00 85.94 560 ARG A CA 1
ATOM 4109 C C . ARG A 1 560 ? 10.424 2.597 -38.318 1.00 85.94 560 ARG A C 1
ATOM 4111 O O . ARG A 1 560 ? 10.245 2.284 -37.152 1.00 85.94 560 ARG A O 1
ATOM 4118 N N . ALA A 1 561 ? 11.179 3.622 -38.712 1.00 92.81 561 ALA A N 1
ATOM 4119 C CA . ALA A 1 561 ? 11.979 4.436 -37.803 1.00 92.81 561 ALA A CA 1
ATOM 4120 C C . ALA A 1 561 ? 11.788 5.946 -38.062 1.00 92.81 561 ALA A C 1
ATOM 4122 O O . ALA A 1 561 ? 12.724 6.621 -38.517 1.00 92.81 561 ALA A O 1
ATOM 4123 N N . PRO A 1 562 ? 10.568 6.488 -37.886 1.00 92.75 562 PRO A N 1
ATOM 4124 C CA . PRO A 1 562 ? 10.254 7.872 -38.235 1.00 92.75 562 PRO A CA 1
ATOM 4125 C C . PRO A 1 562 ? 11.061 8.896 -37.428 1.00 92.75 562 PRO A C 1
ATOM 4127 O O . PRO A 1 562 ? 11.568 9.858 -38.012 1.00 92.75 562 PRO A O 1
ATOM 4130 N N . GLU A 1 563 ? 11.240 8.696 -36.120 1.00 94.12 563 GLU A N 1
ATOM 4131 C CA . GLU A 1 563 ? 11.972 9.659 -35.290 1.00 94.12 563 GLU A CA 1
ATOM 4132 C C . GLU A 1 563 ? 13.467 9.613 -35.572 1.00 94.12 563 GLU A C 1
ATOM 4134 O O . GLU A 1 563 ? 14.124 10.652 -35.684 1.00 94.12 563 GLU A O 1
ATOM 4139 N N . THR A 1 564 ? 14.003 8.412 -35.767 1.00 94.62 564 THR A N 1
ATOM 4140 C CA . THR A 1 564 ? 15.387 8.212 -36.187 1.00 94.62 564 THR A CA 1
ATOM 4141 C C . THR A 1 564 ? 15.646 8.858 -37.539 1.00 94.62 564 THR A C 1
ATOM 4143 O O . THR A 1 564 ? 16.635 9.572 -37.691 1.00 94.62 564 THR A O 1
ATOM 4146 N N . THR A 1 565 ? 14.741 8.671 -38.503 1.00 93.62 565 THR A N 1
ATOM 4147 C CA . THR A 1 565 ? 14.832 9.304 -39.825 1.00 93.62 565 THR A CA 1
ATOM 4148 C C . THR A 1 565 ? 14.857 10.822 -39.690 1.00 93.62 565 THR A C 1
ATOM 4150 O O . THR A 1 565 ? 15.745 11.467 -40.240 1.00 93.62 565 THR A O 1
ATOM 4153 N N . ARG A 1 566 ? 13.940 11.397 -38.901 1.00 93.88 566 ARG A N 1
ATOM 4154 C CA . ARG A 1 566 ? 13.877 12.844 -38.667 1.00 93.88 566 ARG A CA 1
ATOM 4155 C C . ARG A 1 566 ? 15.182 13.383 -38.082 1.00 93.88 566 ARG A C 1
ATOM 4157 O O . ARG A 1 566 ? 15.705 14.383 -38.569 1.00 93.88 566 ARG A O 1
ATOM 4164 N N . VAL A 1 567 ? 15.724 12.728 -37.055 1.00 93.81 567 VAL A N 1
ATOM 4165 C CA . VAL A 1 567 ? 16.981 13.162 -36.430 1.00 93.81 567 VAL A CA 1
ATOM 4166 C C . VAL A 1 567 ? 18.160 13.010 -37.390 1.00 93.81 567 VAL A C 1
ATOM 4168 O O . VAL A 1 567 ? 18.979 13.920 -37.471 1.00 93.81 567 VAL A O 1
ATOM 4171 N N . LEU A 1 568 ? 18.247 11.923 -38.157 1.00 92.38 568 LEU A N 1
ATOM 4172 C CA . LEU A 1 568 ? 19.317 11.743 -39.142 1.00 92.38 568 LEU A CA 1
ATOM 4173 C C . LEU A 1 568 ? 19.246 12.765 -40.278 1.00 92.38 568 LEU A C 1
ATOM 4175 O O . LEU A 1 568 ? 20.278 13.331 -40.635 1.00 92.38 568 LEU A O 1
ATOM 4179 N N . ASP A 1 569 ? 18.050 13.057 -40.789 1.00 90.88 569 ASP A N 1
ATOM 4180 C CA . ASP A 1 569 ? 17.844 14.089 -41.806 1.00 90.88 569 ASP A CA 1
ATOM 4181 C C . ASP A 1 569 ? 18.275 15.468 -41.278 1.00 90.88 569 ASP A C 1
ATOM 4183 O O . ASP A 1 569 ? 18.843 16.256 -42.025 1.00 90.88 569 ASP A O 1
ATOM 4187 N N . GLU A 1 570 ? 18.059 15.769 -39.992 1.00 91.12 570 GLU A N 1
ATOM 4188 C CA . GLU A 1 570 ? 18.537 17.002 -39.352 1.00 91.12 570 GLU A CA 1
ATOM 4189 C C . GLU A 1 570 ? 20.058 17.036 -39.151 1.00 91.12 570 GLU A C 1
ATOM 4191 O O . GLU A 1 570 ? 20.671 18.084 -39.363 1.00 91.12 570 GLU A O 1
ATOM 4196 N N . LEU A 1 571 ? 20.663 15.919 -38.736 1.00 88.81 571 LEU A N 1
ATOM 4197 C CA . LEU A 1 571 ? 22.098 15.828 -38.450 1.00 88.81 571 LEU A CA 1
ATOM 4198 C C . LEU A 1 571 ? 22.956 15.839 -39.719 1.00 88.81 571 LEU A C 1
ATOM 4200 O O . LEU A 1 571 ? 24.037 16.423 -39.713 1.00 88.81 571 LEU A O 1
ATOM 4204 N N . PHE A 1 572 ? 22.466 15.231 -40.800 1.00 85.38 572 PHE A N 1
ATOM 4205 C CA . PHE A 1 572 ? 23.205 15.029 -42.048 1.00 85.38 572 PHE A CA 1
ATOM 4206 C C . PHE A 1 572 ? 22.646 15.849 -43.225 1.00 85.38 572 PHE A C 1
ATOM 4208 O O . PHE A 1 572 ? 22.869 15.490 -44.385 1.00 85.38 572 PHE A O 1
ATOM 4215 N N . ARG A 1 573 ? 21.924 16.956 -42.965 1.00 78.19 573 ARG A N 1
ATOM 4216 C CA . ARG A 1 573 ? 21.394 17.840 -44.026 1.00 78.19 573 ARG A CA 1
ATOM 4217 C C . ARG A 1 573 ? 22.485 18.187 -45.044 1.00 78.19 573 ARG A C 1
ATOM 4219 O O . ARG A 1 573 ? 23.492 18.794 -44.691 1.00 78.19 573 ARG A O 1
ATOM 4226 N N . GLY A 1 574 ? 22.247 17.854 -46.314 1.00 59.09 574 GLY A N 1
ATOM 4227 C CA . GLY A 1 574 ? 23.148 18.182 -47.425 1.00 59.09 574 GLY A CA 1
ATOM 4228 C C . GLY A 1 574 ? 24.257 17.160 -47.707 1.00 59.09 574 GLY A C 1
ATOM 4229 O O . GLY A 1 574 ? 25.071 17.411 -48.591 1.00 59.09 574 GLY A O 1
ATOM 4230 N N . GLN A 1 575 ? 24.288 16.014 -47.018 1.00 61.06 575 GLN A N 1
ATOM 4231 C CA . GLN A 1 575 ? 25.192 14.899 -47.325 1.00 61.06 575 GLN A CA 1
ATOM 4232 C C . GLN A 1 575 ? 24.401 13.714 -47.912 1.00 61.06 575 GLN A C 1
ATOM 4234 O O . GLN A 1 575 ? 23.357 13.368 -47.352 1.00 61.06 575 GLN A O 1
ATOM 4239 N N . PRO A 1 576 ? 24.853 13.072 -49.010 1.00 54.38 576 PRO A N 1
ATOM 4240 C CA . PRO A 1 576 ? 24.210 11.855 -49.506 1.00 54.38 576 PRO A CA 1
ATOM 4241 C C . PRO A 1 576 ? 24.225 10.743 -48.438 1.00 54.38 576 PRO A C 1
ATOM 4243 O O . PRO A 1 576 ? 25.090 10.726 -47.551 1.00 54.38 576 PRO A O 1
ATOM 4246 N N . ALA A 1 577 ? 23.199 9.884 -48.486 1.00 52.59 577 ALA A N 1
ATOM 4247 C CA . ALA A 1 577 ? 22.982 8.776 -47.550 1.00 52.59 577 ALA A CA 1
ATOM 4248 C C . ALA A 1 577 ? 24.129 7.763 -47.573 1.00 52.59 577 ALA A C 1
ATOM 4250 O O . ALA A 1 577 ? 24.587 7.432 -48.690 1.00 52.59 577 ALA A O 1
#

Foldseek 3Di:
DDDDDDDPDPPADPVQVVLQVVLQVLQVVLCVVLDVVLLVVLLVLCPPVLVVLLVLVLVLLLLLLVLLVLLFPDDDDDDSVQLSLLQLLLLLLLQAALPSVPQSLVSSLVSCCVPDPSLRSNLSSVQLVVLLVLVLLVLQLQLVLCVCVLLVPDDPSNVVSVVSNVVSVVVVVVVVCCLLVLPLVQLVVLCVCLVVVNVNVVSPVVSVVSSVSSVSNSVSPDPDPVSVVSSNVSSVVSLVSQLVSQQSSCCRRQVDRDDSSLSSSLSSLLSVLCVVSSSHRLSRSSQLVSQLVSCCSNVSHSSSRNSSSVSSSVSSVVSSVSSCVSCVVVVHDSCCSVLDLDDPQALEAEEEEDEALPFPDQPQPQACVVPVDSVLSSLLLLLLLLLVQVLRVPQPSYHAAYEYEPGRPCPPVVVSVQDPSNYHYFDDPDDLNRVQVVLQVVVVSNRFKYKYFYSQANQDHSVLVVVQRVPADAQEWEFAAEPQLATGMIMHGRYDPPDGDQRLRPPAPPPHNCRNVSSCVSSVVSNHHYHYGYHGYGQRHPVSVVVLLVQCVDPSRCVSRVSSNVSCCVSQPPHRD

Solvent-accessible surface area (backbone atoms only — not comparable to full-atom values): 29816 Å² total; per-residue (Å²): 135,87,83,84,78,77,75,88,59,98,59,80,52,71,68,43,53,50,45,41,51,54,16,49,52,40,35,54,50,49,42,58,74,35,34,56,66,57,28,51,52,31,54,57,58,41,55,75,55,50,56,57,46,38,48,42,55,49,52,36,47,47,33,51,28,54,27,34,58,67,36,44,84,76,95,81,87,88,47,70,70,60,43,28,45,16,46,38,23,10,48,22,47,18,38,71,28,50,49,21,83,74,42,7,59,57,40,25,31,61,68,38,44,91,82,42,56,50,87,54,45,47,30,11,45,53,52,37,51,50,50,44,51,53,49,50,51,50,42,34,44,52,31,63,30,47,47,49,66,77,66,67,50,89,70,76,58,61,55,58,21,52,50,49,46,51,53,48,53,52,49,54,52,48,52,52,48,37,57,72,66,67,50,62,58,67,29,48,51,27,46,52,36,23,75,69,60,53,60,27,75,57,25,48,58,47,21,57,56,46,40,56,53,50,53,45,35,53,72,46,50,78,91,48,67,83,64,48,51,60,36,49,50,29,46,49,48,38,52,52,44,48,25,52,43,43,33,55,51,38,51,58,46,46,92,49,82,65,49,73,66,58,18,39,42,53,44,16,51,49,50,50,50,50,68,77,41,49,49,34,41,71,37,45,23,51,48,33,47,56,34,14,51,51,20,47,74,74,74,53,36,35,26,43,16,30,31,52,32,49,54,54,46,53,40,49,51,55,46,28,52,53,7,48,51,49,33,50,76,68,76,45,46,78,63,51,61,70,41,64,84,59,70,93,85,44,49,26,34,35,34,35,45,40,66,22,60,74,20,87,66,78,60,63,67,63,26,38,92,71,40,72,52,64,72,56,36,28,52,47,51,43,19,19,34,37,23,30,49,53,39,48,59,67,40,82,67,36,39,50,31,43,30,25,33,70,69,43,34,71,44,62,40,57,83,59,71,50,51,83,83,26,57,38,80,45,45,60,96,50,68,43,46,20,54,54,40,50,53,47,53,41,39,73,58,63,30,48,33,40,37,38,32,58,35,46,31,28,66,61,61,55,63,51,58,50,51,36,64,68,67,33,33,84,58,25,36,25,37,18,39,24,89,68,28,29,58,52,30,45,22,42,32,46,55,61,93,92,56,67,78,75,73,51,43,74,95,44,55,73,98,35,56,49,27,39,60,42,30,51,52,30,30,49,77,67,69,28,45,78,46,75,45,75,66,52,68,65,59,62,35,48,69,38,48,51,52,48,40,52,46,46,70,38,76,75,36,32,74,48,14,54,53,36,44,53,49,47,52,67,76,44,67,96,56,87,105

pLDDT: mean 83.92, std 13.2, range [24.02, 98.12]

Nearest PDB structures (foldseek):
  3cgx-assembly1_A  TM=9.010E-01  e=5.566E-12  Oleidesulfovibrio alaskensis G20
  7p97-assembly2_BBB  TM=8.315E-01  e=2.843E-07  Mycetohabitans rhizoxinica HKI 454
  4nan-assembly1_A-2  TM=4.582E-01  e=1.583E-02  Arabidopsis thaliana
  2ycm-assembly1_A-2  TM=5.204E-01  e=3.921E-02  Arabidopsis thaliana
  5mrp-assembly1_A-2  TM=4.895E-01  e=3.026E-02  Arabidopsis thaliana

Radius of gyration: 29.82 Å; Cα contacts (8 Å, |Δi|>4): 875; chains: 1; bounding box: 67×59×96 Å

Mean predicted aligned error: 15.54 Å

Secondary structure (DSSP, 8-state):
---------SSPPHHHHHHHHHHHHHHHHHHHHH-HHHHHHHHHHHGGGHHHHHHHHHHHHHHHHHHHHHTS-S-SS--HHHHHHHHHHHHHHHHHSTTHHHHHHHHHHHHHTTTS-HHHHHHHHHHHHHHHHHHHHHHHHHHHHHHHHHTT-SSSHHHHHHHHHHHHHHHHHHHHHHHHTT--HHHHHHHHHHHTTTTHHHHHHHHHHHHHHHHHHHHHS-S-HHHHHHHHHHHHHHHHHHHHHHHHHHHHHSSSPPPHHHHHHHHHHHHHHHHHTTTSGGGTTHHHHHHHHHHHHTTS-HHHHHHHHHHHHHHHHHHHHHHHHHHHTTT--HHHHHSTT--TT--EEEEEEE--TTSSSPS-GGGTTT---HHHHHHHHHHHHHHHHHHHHTSTTEEEEEEE-TTTTTTTTTTTT--TTTEEE--SSSHHHHHHHHHHHHHHTT-SEEEEEES--TT--HHHHHHHHHH-BTTEEEEEE-TTSSEEEEEEEPPSTTPPPP--STT--TTSTTHHHHHHHHHHHTT-EEEEPPP-----SHHHHHHHHHHHTSHHHHTT-HHHHHHHHHHTTTS--